Protein 9EZ6 (pdb70)

InterPro domains:
  IPR001205 RNA-directed RNA polymerase, C-terminal domain [PF00680] (4889-5173)
  IPR002589 Macro domain [PF01661] (1058-1164)
  IPR002589 Macro domain [PS51154] (1025-1194)
  IPR002589 Macro domain [SM00506] (1037-1165)
  IPR007094 RNA-directed RNA polymerase, catalytic domain [PS50507] (5004-5166)
  IPR008740 Peptidase C30, coronavirus [PF05409] (3292-3575)
  IPR008740 Peptidase C30, coronavirus [PS51442] (3264-3569)
  IPR008740 Peptidase C30, coronavirus [cd21666] (3267-3563)
  IPR009003 Peptidase S1, PA clan [SSF50494] (3266-3563)
  IPR009461 Non-structural protein NSP16, coronavirus-like [PF06460] (6800-7095)
  IPR009466 Non-structural protein 14, coronavirus [PF06471] (5929-6449)
  IPR009469 RNA-dependent RNA polymerase, N-terminal, coronavirus [PF06478] (4407-4758)
  IPR013016 Peptidase C16, coronavirus [PF08715] (1564-1882)
  IPR013016 Peptidase C16, coronavirus [PS51124] (1634-1898)
  IPR014822 Non-structural protein NSP9, coronavirus [PF08710] (4141-4253)
  IPR014822 Non-structural protein NSP9, coronavirus [PS51951] (4141-4253)
  IPR014828 Non-structural protein NSP7, coronavirus [PF08716] (3860-3942)
  IPR014828 Non-structural protein NSP7, coronavirus [PS51949] (3860-3942)
  IPR014829 Non-structural protein NSP8, coronavirus [PF08717] (3943-4140)
  IPR014829 Non-structural protein NSP8, coronavirus [PS51950] (3943-4140)

Foldseek 3Di:
DADDQDADDCVLQLLQWKWKAADPAIAIWGAAFQKTKFFLCRQDPVPFQADDPSVVSVVPDDQVRMWIGDDPDTWRFPDWDDQAGMIITGTPGTRPSHFDEDWDADDFLAKWKWQFDANRGTDDIGMWTQFNLRWIQDDHDPRRFQTWTWDPPDRTYTHWTWQDAAPVGIGWTDTRSHHTRHPDDSGPHHDDGDDTAFAVLQLLLLLLLLVLVPDDPLFDPDFDDLVVLQVLRVVRRHDRDDVVSQVLCVVSCVVRVQHSRSSSVSVSCCSVPNDVCDAGSPHRDRDRNAHNVNSCVVSVD/DADDQDADDCVLQQLQWKWKAADHAIAIWGAAFQKTKFFLCNQPVPSPVRVVPDDQVRIFIGDPPDTWRFDDWDDFAGMIITGTPGTRPSHFPEDFDADAALAKWKWQFDASRGGDDIGMWTQWNLRWIQDDHDPRRFQTWTWDDDAATYTHWTWQDAAPVGITWTGTSSHHTRHDDDRDPDHDDRDDTAFAVLQLLLLLLLLVLVVNDPLQDPDFDDQVVLQVLCVVQRHDRADVVSQVLCVVSCVVRVAHSRSSSVSVSCCSVPNDVPDAGSPHRDRDRRAHNVNSVCVSVVPDHD/DDDDPDDDD

Structure (mmCIF, N/CA/C/O backbone):
data_9EZ6
#
_entry.id   9EZ6
#
_cell.length_a   67.802
_cell.length_b   99.032
_cell.length_c   100.841
_cell.angle_alpha   90.000
_cell.angle_beta   90.000
_cell.angle_gamma   90.000
#
_symmetry.space_group_name_H-M   'P 21 21 21'
#
loop_
_entity.id
_entity.type
_entity.pdbx_description
1 polymer 'Replicase polyprotein 1a'
2 polymer THR-PHE-THR-ARG-LEU-GLN-SER-LEU-GLU-ASN
3 non-polymer 'DIMETHYL SULFOXIDE'
4 non-polymer 1,2-ETHANEDIOL
5 non-polymer DI(HYDROXYETHYL)ETHER
6 non-polymer 'SODIUM ION'
7 non-polymer GLUTAMINE
8 water water
#
loop_
_atom_site.group_PDB
_atom_site.id
_atom_site.type_symbol
_atom_site.label_atom_id
_atom_site.label_alt_id
_atom_site.label_comp_id
_atom_site.label_asym_id
_atom_site.label_entity_id
_atom_site.label_seq_id
_atom_site.pdbx_PDB_ins_code
_atom_site.Cartn_x
_atom_site.Cartn_y
_atom_site.Cartn_z
_atom_site.occupancy
_atom_site.B_iso_or_equiv
_atom_site.auth_seq_id
_atom_site.auth_comp_id
_atom_site.auth_asym_id
_atom_site.auth_atom_id
_atom_site.pdbx_PDB_model_num
ATOM 1 N N . SER A 1 1 ? -13.09341 -10.48537 -12.65673 1.000 48.04226 1 SER A N 1
ATOM 2 C CA . SER A 1 1 ? -13.13316 -9.84258 -13.99064 1.000 49.32045 1 SER A CA 1
ATOM 3 C C . SER A 1 1 ? -12.33154 -8.54590 -13.99413 1.000 53.25522 1 SER A C 1
ATOM 4 O O . SER A 1 1 ? -11.55560 -8.27500 -13.06941 1.000 45.48212 1 SER A O 1
ATOM 14 N N . GLY A 1 2 ? -12.53605 -7.74609 -15.03335 1.000 45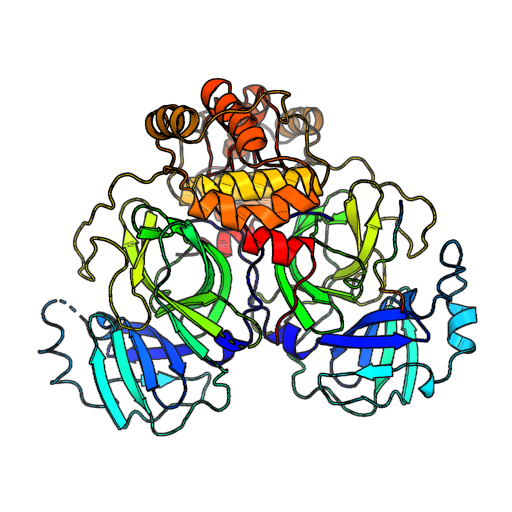.60283 2 GLY A N 1
ATOM 15 C CA . GLY A 1 2 ? -11.70577 -6.59584 -15.31203 1.000 44.18594 2 GLY A CA 1
ATOM 16 C C . GLY A 1 2 ? -10.63258 -6.92731 -16.33560 1.000 44.23929 2 GLY A C 1
ATOM 17 O O . GLY A 1 2 ? -10.37686 -8.08449 -16.67416 1.000 49.16856 2 GLY A O 1
ATOM 21 N N . PHE A 1 3 ? -9.99610 -5.88243 -16.85163 1.000 43.74403 3 PHE A N 1
ATOM 22 C CA . PHE A 1 3 ? -8.98281 -6.07463 -17.88387 1.000 44.70998 3 PHE A CA 1
ATOM 23 C C . PHE A 1 3 ? -7.95666 -4.95904 -17.78573 1.000 49.22318 3 PHE A C 1
ATOM 24 O O . PHE A 1 3 ? -8.30284 -3.78074 -17.92854 1.000 47.34339 3 PHE A O 1
ATOM 41 N N . ARG A 1 4 ? -6.70152 -5.34364 -17.55406 1.000 40.98671 4 ARG A N 1
ATOM 42 C CA . ARG A 1 4 ? -5.61114 -4.41411 -17.30863 1.000 41.05132 4 ARG A CA 1
ATOM 43 C C . ARG A 1 4 ? -4.43447 -4.77335 -18.20131 1.000 40.55407 4 ARG A C 1
ATOM 44 O O . ARG A 1 4 ? -4.27120 -5.92367 -18.61335 1.000 41.00936 4 ARG A O 1
ATOM 65 N N . LYS A 1 5 ? -3.59148 -3.78585 -18.47301 1.000 37.14571 5 LYS A N 1
ATOM 66 C CA . LYS A 1 5 ? -2.33712 -4.05770 -19.16781 1.000 42.65942 5 LYS A CA 1
ATOM 67 C C . LYS A 1 5 ? -1.38738 -4.66268 -18.13879 1.000 44.16878 5 LYS A C 1
ATOM 68 O O . LYS A 1 5 ? -0.73224 -3.94668 -17.38399 1.000 51.53660 5 LYS A O 1
ATOM 87 N N . MET A 1 6 ? -1.32326 -5.98818 -18.09809 1.000 35.15446 6 MET A N 1
ATOM 88 C CA . MET A 1 6 ? -0.68809 -6.73543 -17.02151 1.000 35.13083 6 MET A CA 1
ATOM 89 C C . MET A 1 6 ? 0.66362 -7.24236 -17.50593 1.000 34.53192 6 MET A C 1
ATOM 90 O O . MET A 1 6 ? 0.75510 -7.84864 -18.57865 1.000 40.16202 6 MET A O 1
ATOM 104 N N . ALA A 1 7 ? 1.70417 -6.98937 -16.71861 1.000 33.63315 7 ALA A N 1
ATOM 105 C CA . ALA A 1 7 ? 3.02975 -7.52785 -16.96314 1.000 29.25967 7 ALA A CA 1
ATOM 106 C C . ALA A 1 7 ? 3.24825 -8.78265 -16.12688 1.000 30.34798 7 ALA A C 1
ATOM 107 O O . ALA A 1 7 ? 2.49682 -9.08943 -15.19420 1.000 30.59686 7 ALA A O 1
ATOM 114 N N . PHE A 1 8 ? 4.26833 -9.52931 -16.49946 1.000 30.55062 8 PHE A N 1
ATOM 115 C CA . PHE A 1 8 ? 4.65077 -10.65109 -15.66910 1.000 30.61636 8 PHE A CA 1
ATOM 116 C C . PHE A 1 8 ? 5.41523 -10.15722 -14.44930 1.000 29.97797 8 PHE A C 1
ATOM 117 O O . PHE A 1 8 ? 6.09029 -9.12863 -14.52007 1.000 29.43750 8 PHE A O 1
ATOM 134 N N . PRO A 1 9 ? 5.30358 -10.85237 -13.31677 1.000 28.52556 9 PRO A N 1
ATOM 135 C CA . PRO A 1 9 ? 6.13143 -10.48956 -12.15379 1.000 33.88198 9 PRO A CA 1
ATOM 136 C C . PRO A 1 9 ? 7.60362 -10.50996 -12.54380 1.000 33.41032 9 PRO A C 1
ATOM 137 O O . PRO A 1 9 ? 8.07536 -11.44889 -13.19362 1.000 34.52405 9 PRO A O 1
ATOM 148 N N . SER A 1 10 ? 8.32437 -9.45531 -12.16518 1.000 29.14192 10 SER A N 1
ATOM 149 C CA . SER A 1 10 ? 9.67015 -9.20858 -12.67112 1.000 27.64446 10 SER A CA 1
ATOM 150 C C . SER A 1 10 ? 10.78818 -9.77681 -11.79773 1.000 34.12643 10 SER A C 1
ATOM 151 O O . SER A 1 10 ? 11.96426 -9.65785 -12.17208 1.000 31.62651 10 SER A O 1
ATOM 159 N N . GLY A 1 11 ? 10.45286 -10.39064 -10.66078 1.000 31.63330 11 GLY A N 1
ATOM 160 C CA . GLY A 1 11 ? 11.47778 -10.82066 -9.72460 1.000 32.42624 11 GLY A CA 1
ATOM 161 C C . GLY A 1 11 ? 12.51489 -11.74949 -10.32479 1.000 32.23786 11 GLY A C 1
ATOM 162 O O . GLY A 1 11 ? 13.70807 -11.63905 -10.02284 1.000 32.60013 11 GLY A O 1
ATOM 166 N N . LYS A 1 12 ? 12.07300 -12.72202 -11.11925 1.000 31.62897 12 LYS A N 1
ATOM 167 C CA . LYS A 1 12 ? 13.01793 -13.66477 -11.70686 1.000 32.36802 12 LYS A CA 1
ATOM 168 C C . LYS A 1 12 ? 14.02599 -12.96857 -12.61269 1.000 34.87135 12 LYS A C 1
ATOM 169 O O . LYS A 1 12 ? 15.15845 -13.44087 -12.75796 1.000 36.11272 12 LY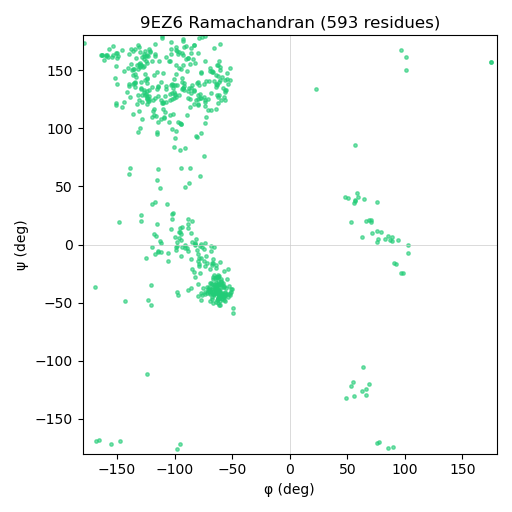S A O 1
ATOM 188 N N . VAL A 1 13 ? 13.65264 -11.83654 -13.19099 1.000 30.57067 13 VAL A N 1
ATOM 189 C CA . VAL A 1 13 ? 14.55270 -11.07330 -14.04384 1.000 29.68261 13 VAL A CA 1
ATOM 190 C C . VAL A 1 13 ? 15.37878 -10.08513 -13.23045 1.000 32.45671 13 VAL A C 1
ATOM 191 O O . VAL A 1 13 ? 16.56030 -9.88322 -13.51511 1.000 30.73415 13 VAL A O 1
ATOM 204 N N . GLU A 1 14 ? 14.77871 -9.44777 -12.21773 1.000 30.27942 14 GLU A N 1
ATOM 205 C CA . GLU A 1 14 ? 15.55028 -8.55604 -11.35439 1.000 28.87306 14 GLU A CA 1
ATOM 206 C C . GLU A 1 14 ? 16.80688 -9.24009 -10.84147 1.000 29.74450 14 GLU A C 1
ATOM 207 O O . GLU A 1 14 ? 17.87209 -8.62079 -10.75429 1.000 32.55212 14 GLU A O 1
ATOM 219 N N . GLY A 1 15 ? 16.69474 -10.50580 -10.47178 1.000 31.41545 15 GLY A N 1
ATOM 220 C CA . GLY A 1 15 ? 17.81790 -11.25918 -9.94586 1.000 35.17823 15 GLY A CA 1
ATOM 221 C C . GLY A 1 15 ? 18.92890 -11.50194 -10.93797 1.000 40.38770 15 GLY A C 1
ATOM 222 O O . GLY A 1 15 ? 19.94967 -12.09703 -10.56994 1.000 35.97336 15 GLY A O 1
ATOM 226 N N . CYS A 1 16 ? 18.75809 -11.05139 -12.18711 1.000 34.69093 16 CYS A N 1
ATOM 227 C CA . CYS A 1 16 ? 19.74365 -11.27946 -13.23483 1.000 33.86003 16 CYS A CA 1
ATOM 228 C C . CYS A 1 16 ? 20.40117 -9.99761 -13.72149 1.000 34.57758 16 CYS A C 1
ATOM 229 O O . CYS A 1 16 ? 21.30848 -10.05855 -14.56183 1.000 33.39185 16 CYS A O 1
ATOM 237 N N . MET A 1 17 ? 19.94429 -8.84083 -13.25319 1.000 33.80708 17 MET A N 1
ATOM 238 C CA . MET A 1 17 ? 20.37400 -7.56601 -13.81172 1.000 32.31561 17 MET A CA 1
ATOM 239 C C . MET A 1 17 ? 21.66467 -7.09685 -13.15269 1.000 34.16150 17 MET A C 1
ATOM 240 O O . MET A 1 17 ? 21.79552 -7.09919 -11.92107 1.000 34.14760 17 MET A O 1
ATOM 254 N N . VAL A 1 18 ? 22.63665 -6.73212 -13.98065 1.000 32.97090 18 VAL A N 1
ATOM 255 C CA . VAL A 1 18 ? 23.90032 -6.21394 -13.48477 1.000 34.80590 18 VAL A CA 1
ATOM 256 C C . VAL A 1 18 ? 24.22334 -4.93933 -14.24467 1.000 30.84721 18 VAL A C 1
ATOM 257 O O . VAL A 1 18 ? 23.59574 -4.61964 -15.25163 1.000 31.91088 18 VAL A O 1
ATOM 270 N N . GLN A 1 19 ? 25.24269 -4.23003 -13.76135 1.000 32.61306 19 GLN A N 1
ATOM 271 C CA . GLN A 1 19 ? 25.78159 -3.05041 -14.42995 1.000 34.18100 19 GLN A CA 1
ATOM 272 C C . GLN A 1 19 ? 27.05748 -3.43553 -15.16407 1.000 36.77672 19 GLN A C 1
ATOM 273 O O . GLN A 1 19 ? 27.90718 -4.12645 -14.59818 1.000 37.19501 19 GLN A O 1
ATOM 287 N N . VAL A 1 20 ? 27.19621 -2.98670 -16.41518 1.000 35.90682 20 VAL A N 1
ATOM 288 C CA . VAL A 1 20 ? 28.38493 -3.25249 -17.21574 1.000 35.81695 20 VAL A CA 1
ATOM 289 C C . VAL A 1 20 ? 28.97748 -1.91830 -17.64953 1.000 36.05372 20 VAL A C 1
ATOM 290 O O . VAL A 1 20 ? 28.28400 -1.09040 -18.26099 1.000 33.41743 20 VAL A O 1
ATOM 303 N N . THR A 1 21 ? 30.25972 -1.71665 -17.34467 1.000 40.05244 21 THR A N 1
ATOM 304 C CA . THR A 1 21 ? 30.96653 -0.51268 -17.74739 1.000 38.53175 21 THR A CA 1
ATOM 305 C C . THR A 1 21 ? 32.20328 -0.91094 -18.53812 1.000 39.54147 21 THR A C 1
ATOM 306 O O . THR A 1 21 ? 32.97549 -1.76783 -18.10449 1.000 42.51356 21 THR A O 1
ATOM 317 N N . CYS A 1 22 ? 32.39782 -0.27590 -19.68457 1.000 44.75425 22 CYS A N 1
ATOM 318 C CA . CYS A 1 22 ? 33.62445 -0.40058 -20.45734 1.000 43.99592 22 CYS A CA 1
ATOM 319 C C . CYS A 1 22 ? 34.06480 1.01232 -20.78481 1.000 52.26786 22 CYS A C 1
ATOM 320 O O . CYS A 1 22 ? 33.35306 1.73830 -21.48632 1.000 48.02369 22 CYS A O 1
ATOM 328 N N . GLY A 1 23 ? 35.20014 1.41004 -20.24573 1.000 49.55227 23 GLY A N 1
ATOM 329 C CA . GLY A 1 23 ? 35.66189 2.77115 -20.42978 1.000 49.82760 23 GLY A CA 1
ATOM 330 C C . GLY A 1 23 ? 34.74569 3.75375 -19.74650 1.000 48.43189 23 GLY A C 1
ATOM 331 O O . GLY A 1 23 ? 34.46538 3.64798 -18.54361 1.000 53.04904 23 GLY A O 1
ATOM 335 N N . THR A 1 24 ? 34.25062 4.71429 -20.52115 1.000 47.93074 24 THR A N 1
ATOM 336 C CA . THR A 1 24 ? 33.34346 5.73224 -20.01515 1.000 51.61704 24 THR A CA 1
ATOM 337 C C . THR A 1 24 ? 31.87931 5.37988 -20.23217 1.000 49.14633 24 THR A C 1
ATOM 338 O O . THR A 1 24 ? 31.01195 6.20068 -19.93116 1.000 58.64967 24 THR A O 1
ATOM 349 N N . THR A 1 25 ? 31.58584 4.19923 -20.76449 1.000 52.93063 25 THR A N 1
ATOM 350 C CA . THR A 1 25 ? 30.23468 3.81577 -21.15328 1.000 43.69806 25 THR A CA 1
ATOM 351 C C . THR A 1 25 ? 29.69524 2.78732 -20.17319 1.000 45.58479 25 THR A C 1
ATOM 352 O O . THR A 1 25 ? 30.38743 1.81147 -19.86210 1.000 40.39099 25 THR A O 1
ATOM 363 N N . THR A 1 26 ? 28.45022 2.99557 -19.71767 1.000 40.65231 26 THR A N 1
ATOM 364 C CA . THR A 1 26 ? 27.76344 2.09143 -18.80384 1.000 39.53410 26 THR A CA 1
ATOM 365 C C . THR A 1 26 ? 26.37949 1.74547 -19.34676 1.000 37.02795 26 THR A C 1
ATOM 366 O O . THR A 1 26 ? 25.67754 2.59395 -19.91031 1.000 38.61885 26 THR A O 1
ATOM 377 N N . LEU A 1 27 ? 26.00143 0.48458 -19.19205 1.000 36.56707 27 LEU A N 1
ATOM 378 C CA . LEU A 1 27 ? 24.63688 0.04271 -19.46390 1.000 31.19011 27 LEU A CA 1
ATOM 379 C C . LEU A 1 27 ? 24.38050 -1.21869 -18.64336 1.000 29.77296 27 LEU A C 1
ATOM 380 O O . LEU A 1 27 ? 25.15854 -1.56038 -17.74405 1.000 30.95667 27 LEU A O 1
ATOM 396 N N . ASN A 1 28 ? 23.24110 -1.86401 -18.89327 1.000 30.75511 28 ASN A N 1
ATOM 397 C CA . ASN A 1 28 ? 22.81819 -3.02307 -18.11846 1.000 29.98559 28 ASN A CA 1
ATOM 398 C C . ASN A 1 28 ? 23.26288 -4.30638 -18.79838 1.000 32.99357 28 ASN A C 1
ATOM 399 O O . ASN A 1 28 ? 23.34014 -4.36588 -20.02916 1.000 30.40809 28 ASN A O 1
ATOM 410 N N . GLY A 1 29 ? 23.49204 -5.34332 -17.98639 1.000 27.02588 29 GLY A N 1
ATOM 411 C CA . GLY A 1 29 ? 23.72255 -6.67739 -18.49015 1.000 30.10476 29 GLY A CA 1
ATOM 412 C C . GLY A 1 29 ? 22.78350 -7.65807 -17.84867 1.000 30.60807 29 GLY A C 1
ATOM 413 O O . GLY A 1 29 ? 22.20697 -7.42659 -16.77048 1.000 30.69127 29 GLY A O 1
ATOM 417 N N . LEU A 1 30 ? 22.62229 -8.78698 -18.51973 1.000 32.40158 30 LEU A N 1
ATOM 418 C CA . LEU A 1 30 ? 21.80349 -9.90384 -18.06293 1.000 28.99049 30 LEU A CA 1
ATOM 419 C C . LEU A 1 30 ? 22.72466 -11.06399 -17.67482 1.000 33.38930 30 LEU A C 1
ATOM 420 O O . LEU A 1 30 ? 23.34877 -11.69131 -18.54105 1.000 33.08902 30 LEU A O 1
ATOM 436 N N . TRP A 1 31 ? 22.80251 -11.34140 -16.37045 1.000 32.22501 31 TRP A N 1
ATOM 437 C CA . TRP A 1 31 ? 23.70402 -12.34137 -15.79750 1.000 34.20382 31 TRP A CA 1
ATOM 438 C C . TRP A 1 31 ? 22.94016 -13.64898 -15.66433 1.000 36.30762 31 TRP A C 1
ATOM 439 O O . TRP A 1 31 ? 22.11608 -13.81306 -14.75840 1.000 37.95995 31 TRP A O 1
ATOM 460 N N . LEU A 1 32 ? 23.21379 -14.57879 -16.57311 1.000 38.71583 32 LEU A N 1
ATOM 461 C CA . LEU A 1 32 ? 22.61721 -15.90563 -16.55876 1.000 37.39615 32 LEU A CA 1
ATOM 462 C C . LEU A 1 32 ? 23.73910 -16.92989 -16.50677 1.000 44.60354 32 LEU A C 1
ATOM 463 O O . LEU A 1 32 ? 24.60303 -16.94554 -17.38860 1.000 39.99129 32 LEU A O 1
ATOM 479 N N . ASP A 1 33 ? 23.71226 -17.79153 -15.49390 1.000 45.10312 33 ASP A N 1
ATOM 480 C CA . ASP A 1 33 ? 24.78165 -18.77117 -15.26524 1.000 45.93574 33 ASP A CA 1
ATOM 481 C C . ASP A 1 33 ? 26.08254 -17.98040 -15.16933 1.000 47.48494 33 ASP A C 1
ATOM 482 O O . ASP A 1 33 ? 26.14205 -17.00552 -14.39967 1.000 42.25312 33 ASP A O 1
ATOM 491 N N . ASP A 1 34 ? 27.13620 -18.35365 -15.89585 1.000 45.20417 34 ASP A N 1
ATOM 492 C CA . ASP A 1 34 ? 28.41855 -17.66872 -15.82470 1.000 44.46003 34 ASP A CA 1
ATOM 493 C C . ASP A 1 34 ? 28.63929 -16.73618 -17.00986 1.000 41.51598 34 ASP A C 1
ATOM 494 O O . ASP A 1 34 ? 29.78581 -16.44648 -17.36204 1.000 46.88479 34 ASP A O 1
ATOM 503 N N . VAL A 1 35 ? 27.56615 -16.23841 -17.61907 1.000 44.15400 35 VAL A N 1
ATOM 504 C CA . VAL A 1 35 ? 27.66477 -15.35806 -18.77563 1.000 43.82648 35 VAL A CA 1
ATOM 505 C C . VAL A 1 35 ? 26.82475 -14.12313 -18.51741 1.000 41.59054 35 VAL A C 1
ATOM 506 O O . VAL A 1 35 ? 25.67869 -14.23136 -18.07064 1.000 40.27358 35 VAL A O 1
ATOM 519 N N . VAL A 1 36 ? 27.39313 -12.95660 -18.79685 1.000 38.17295 36 VAL A N 1
ATOM 520 C CA . VAL A 1 36 ? 26.67438 -11.69025 -18.76571 1.000 36.76989 36 VAL A CA 1
ATOM 521 C C . VAL A 1 36 ? 26.47894 -11.25259 -20.21310 1.000 35.28620 36 VAL A C 1
ATOM 522 O O . VAL A 1 36 ? 27.45575 -11.10601 -20.96351 1.000 36.82907 36 VAL A O 1
ATOM 535 N N . TYR A 1 37 ? 25.22183 -11.05447 -20.60434 1.000 32.83732 37 TYR A N 1
ATOM 536 C CA . TYR A 1 37 ? 24.85718 -10.59841 -21.93856 1.000 33.20547 37 TYR A CA 1
ATOM 537 C C . TYR A 1 37 ? 24.52822 -9.11322 -21.89455 1.000 34.04740 37 TYR A C 1
ATOM 538 O O . TYR A 1 37 ? 23.80714 -8.65729 -21.00273 1.000 31.28289 37 TYR A O 1
ATOM 556 N N . CYS A 1 38 ? 25.00581 -8.36540 -22.88263 1.000 32.58471 38 CYS A N 1
ATOM 557 C CA . CYS A 1 38 ? 24.71942 -6.93794 -22.93296 1.000 28.72557 38 CYS A CA 1
ATOM 558 C C . CYS A 1 38 ? 24.92969 -6.44700 -24.35586 1.000 32.10981 38 CYS A C 1
ATOM 559 O O . CYS A 1 38 ? 25.56213 -7.13319 -25.16775 1.000 30.85596 38 CYS A O 1
ATOM 567 N N . PRO A 1 39 ? 24.40899 -5.27166 -24.69350 1.000 30.36037 39 PRO A N 1
ATOM 568 C CA . PRO A 1 39 ? 24.64869 -4.72914 -26.03786 1.000 29.43771 39 PRO A CA 1
ATOM 569 C C . PRO A 1 39 ? 26.13139 -4.46374 -26.25366 1.000 28.38782 39 PRO A C 1
ATOM 570 O O . PRO A 1 39 ? 26.83115 -3.94901 -25.37414 1.000 30.43609 39 PRO A O 1
ATOM 581 N N . ARG A 1 40 ? 26.61499 -4.83591 -27.43779 1.000 31.55035 40 ARG A N 1
ATOM 582 C CA . ARG A 1 40 ? 28.01991 -4.59207 -27.73566 1.000 33.85284 40 ARG A CA 1
ATOM 583 C C . ARG A 1 40 ? 28.32718 -3.10485 -27.83968 1.000 31.07286 40 ARG A C 1
ATOM 584 O O . ARG A 1 40 ? 29.50014 -2.72661 -27.82826 1.000 33.72039 40 ARG A O 1
ATOM 605 N N . ALA A 1 41 ? 27.29953 -2.25585 -27.91068 1.000 33.60180 41 ALA A N 1
ATOM 606 C CA . ALA A 1 41 ? 27.49434 -0.80880 -27.89997 1.000 38.11709 41 ALA A CA 1
ATOM 607 C C . ALA A 1 41 ? 28.31443 -0.32666 -26.70912 1.000 35.21029 41 ALA A C 1
ATOM 608 O O . ALA A 1 41 ? 28.89739 0.76222 -26.76234 1.000 36.67650 41 ALA A O 1
ATOM 615 N N . VAL A 1 42 ? 28.39584 -1.10996 -25.63434 1.000 36.71969 42 VAL A N 1
ATOM 616 C CA . VAL A 1 42 ? 29.14285 -0.65115 -24.46991 1.000 36.89059 42 VAL A CA 1
ATOM 617 C C . VAL A 1 42 ? 30.62121 -0.47899 -24.77808 1.000 36.04907 42 VAL A C 1
ATOM 618 O O . VAL A 1 42 ? 31.31987 0.25232 -24.06521 1.000 39.99452 42 VAL A O 1
ATOM 631 N N . ILE A 1 43 ? 31.12562 -1.11625 -25.84178 1.000 38.42076 43 ILE A N 1
ATOM 632 C CA . ILE A 1 43 ? 32.54099 -0.96743 -26.16414 1.000 40.55479 43 ILE A CA 1
ATOM 633 C C . ILE A 1 43 ? 32.81544 0.18853 -27.12359 1.000 43.11832 43 ILE A C 1
ATOM 634 O O . ILE A 1 43 ? 33.97771 0.41143 -27.49132 1.000 48.81002 43 ILE A O 1
ATOM 650 N N . CYS A 1 44 ? 31.78998 0.91898 -27.55762 1.000 45.89426 44 CYS A N 1
ATOM 651 C CA . CYS A 1 44 ? 32.02403 2.08258 -28.40223 1.000 50.23816 44 CYS A CA 1
ATOM 652 C C . CYS A 1 44 ? 32.89049 3.09369 -27.66734 1.000 58.10026 44 CYS A C 1
ATOM 653 O O . CYS A 1 44 ? 32.87998 3.17233 -26.43791 1.000 57.23413 44 CYS A O 1
ATOM 661 N N . THR A 1 45 ? 33.63397 3.88697 -28.43394 1.000 72.11239 45 THR A N 1
ATOM 662 C CA . THR A 1 45 ? 34.55932 4.86183 -27.87068 1.000 79.40338 45 THR A CA 1
ATOM 663 C C . THR A 1 45 ? 33.88706 6.18642 -27.51959 1.000 90.40175 45 THR A C 1
ATOM 664 O O . THR A 1 45 ? 34.57559 7.21101 -27.42396 1.000 91.25398 45 THR A O 1
ATOM 675 N N . SER A 1 46 ? 32.56390 6.19960 -27.35584 1.000 91.60783 46 SER A N 1
ATOM 676 C CA . SER A 1 46 ? 31.82396 7.40093 -26.96038 1.000 98.89311 46 SER A CA 1
ATOM 677 C C . SER A 1 46 ? 32.11894 8.58930 -27.87911 1.000 102.15821 46 SER A C 1
ATOM 678 O O . SER A 1 46 ? 31.87265 9.74254 -27.51692 1.000 103.65927 46 SER A O 1
ATOM 686 N N . GLU A 1 47 ? 32.63509 8.32121 -29.07542 1.000 95.38677 47 GLU A N 1
ATOM 687 C CA . GLU A 1 47 ? 33.02971 9.34718 -30.03103 1.000 93.37862 47 GLU A CA 1
ATOM 688 C C . GLU A 1 47 ? 32.69105 8.82234 -31.41832 1.000 94.37355 47 GLU A C 1
ATOM 689 O O . GLU A 1 47 ? 32.08882 9.53224 -32.23260 1.000 107.39493 47 GLU A O 1
ATOM 701 N N . ASP A 1 48 ? 33.09034 7.58001 -31.69680 1.000 85.61516 48 ASP A N 1
ATOM 702 C CA . ASP A 1 48 ? 32.70022 6.89572 -32.92614 1.000 76.04699 48 ASP A CA 1
ATOM 703 C C . ASP A 1 48 ? 31.55378 5.94301 -32.59593 1.000 69.99936 48 ASP A C 1
ATOM 704 O O . ASP A 1 48 ? 31.74276 4.75121 -32.32115 1.000 67.19216 48 ASP A O 1
ATOM 713 N N . MET A 1 49 ? 30.34572 6.50164 -32.57926 1.000 63.05919 49 MET A N 1
ATOM 714 C CA . MET A 1 49 ? 29.12993 5.70839 -32.49618 1.000 53.19277 49 MET A CA 1
ATOM 715 C C . MET A 1 49 ? 28.31871 5.76798 -33.77818 1.000 44.87942 49 MET A C 1
ATOM 716 O O . MET A 1 49 ? 27.25110 5.15173 -33.84308 1.000 42.79436 49 MET A O 1
ATOM 730 N N . LEU A 1 50 ? 28.80538 6.48622 -34.79533 1.000 41.02609 50 LEU A N 1
ATOM 731 C CA . LEU A 1 50 ? 28.17372 6.47410 -36.10759 1.000 47.26720 50 LEU A CA 1
ATOM 732 C C . LEU A 1 50 ? 28.51558 5.20362 -36.88117 1.000 40.52918 50 LEU A C 1
ATOM 733 O O . LEU A 1 50 ? 27.63352 4.58433 -37.49267 1.000 37.87539 50 LEU A O 1
ATOM 749 N N . ASN A 1 51 ? 29.80776 4.83716 -36.91072 1.000 39.32651 51 ASN A N 1
ATOM 750 C CA . ASN A 1 51 ? 30.28902 3.66793 -37.65452 1.000 41.38202 51 ASN A CA 1
ATOM 751 C C . ASN A 1 51 ? 31.33930 2.91493 -36.84593 1.000 39.39882 51 ASN A C 1
ATOM 752 O O . ASN A 1 51 ? 32.48479 2.75595 -37.27876 1.000 42.64302 51 ASN A O 1
ATOM 763 N N . PRO A 1 52 ? 30.97720 2.42179 -35.66117 1.000 41.72591 52 PRO A N 1
ATOM 764 C CA . PRO A 1 52 ? 31.92248 1.59760 -34.89258 1.000 44.68121 52 PRO A CA 1
ATOM 765 C C . PRO A 1 52 ? 32.20468 0.28245 -35.61134 1.000 44.21229 52 PRO A C 1
ATOM 766 O O . PRO A 1 52 ? 31.31005 -0.32764 -36.20235 1.000 43.48611 52 PRO A O 1
ATOM 777 N N . ASN A 1 53 ? 33.46565 -0.14447 -35.57163 1.000 41.35577 53 ASN A N 1
ATOM 778 C CA . ASN A 1 53 ? 33.86823 -1.45790 -36.07277 1.000 41.16184 53 ASN A CA 1
ATOM 779 C C . ASN A 1 53 ? 33.98363 -2.34738 -34.83883 1.000 42.99480 53 ASN A C 1
ATOM 780 O O . ASN A 1 53 ? 35.02861 -2.41666 -34.19508 1.000 41.75596 53 ASN A O 1
ATOM 791 N N . TYR A 1 54 ? 32.89012 -3.02224 -34.49313 1.000 39.10747 54 TYR A N 1
ATOM 792 C CA . TYR A 1 54 ? 32.84477 -3.72156 -33.21310 1.000 41.82025 54 TYR A CA 1
ATOM 793 C C . TYR A 1 54 ? 33.85986 -4.85707 -33.13828 1.000 36.46738 54 TYR A C 1
ATOM 794 O O . TYR A 1 54 ? 34.42073 -5.11806 -32.06838 1.000 42.51775 54 TYR A O 1
ATOM 812 N N . GLU A 1 55 ? 34.08083 -5.56975 -34.24183 1.000 37.94318 55 GLU A N 1
ATOM 813 C CA . GLU A 1 55 ? 35.10640 -6.60964 -34.24844 1.000 42.48572 55 GLU A CA 1
ATOM 814 C C . GLU A 1 55 ? 36.47986 -6.02489 -33.92825 1.000 53.52655 55 GLU A C 1
ATOM 815 O O . GLU A 1 55 ? 37.26479 -6.62352 -33.17744 1.000 44.86211 55 GLU A O 1
ATOM 827 N N . ASP A 1 56 ? 36.78850 -4.85370 -34.49065 1.000 42.92188 56 ASP A N 1
ATOM 828 C CA . ASP A 1 56 ? 38.08103 -4.23538 -34.22756 1.000 41.65494 56 ASP A CA 1
ATOM 829 C C . ASP A 1 56 ? 38.16592 -3.74864 -32.79081 1.000 42.48534 56 ASP A C 1
ATOM 830 O O . ASP A 1 56 ? 39.20188 -3.89285 -32.14171 1.000 46.21023 56 ASP A O 1
ATOM 839 N N . LEU A 1 57 ? 37.09432 -3.14136 -32.28888 1.000 40.81933 57 LEU A N 1
ATOM 840 C CA . LEU A 1 57 ? 37.10866 -2.62821 -30.92564 1.000 45.81171 57 LEU A CA 1
ATOM 841 C C . LEU A 1 57 ? 37.24120 -3.75688 -29.90866 1.000 47.54405 57 LEU A C 1
ATOM 842 O O . LEU A 1 57 ? 37.94777 -3.61284 -28.90803 1.000 45.63927 57 LEU A O 1
ATOM 858 N N . LEU A 1 58 ? 36.57524 -4.89226 -30.14675 1.000 45.16751 58 LEU A N 1
ATOM 859 C CA . LEU A 1 58 ? 36.54429 -5.95732 -29.14036 1.000 46.45996 58 LEU A CA 1
ATOM 860 C C . LEU A 1 58 ? 37.90388 -6.64038 -28.99120 1.000 43.55296 58 LEU A C 1
ATOM 861 O O . LEU A 1 58 ? 38.34979 -6.94449 -27.87455 1.000 45.41838 58 LEU A O 1
ATOM 877 N N . ILE A 1 59 ? 38.59129 -6.86886 -30.10495 1.000 44.59157 59 ILE A N 1
ATOM 878 C CA . ILE A 1 59 ? 39.87249 -7.55159 -30.03336 1.000 49.64390 59 ILE A CA 1
ATOM 879 C C . ILE A 1 59 ? 40.91421 -6.70273 -29.32244 1.000 50.10813 59 ILE A C 1
ATOM 880 O O . ILE A 1 59 ? 41.92195 -7.23201 -28.84556 1.000 51.34400 59 ILE A O 1
ATOM 896 N N . ARG A 1 60 ? 40.67874 -5.40031 -29.19666 1.000 47.83108 60 ARG A N 1
ATOM 897 C CA . ARG A 1 60 ? 41.58913 -4.52059 -28.47475 1.000 52.24096 60 ARG A CA 1
ATOM 898 C C . ARG A 1 60 ? 41.27835 -4.43249 -26.98748 1.000 51.38577 60 ARG A C 1
ATOM 899 O O . ARG A 1 60 ? 42.04301 -3.79922 -26.24813 1.000 51.82590 60 ARG A O 1
ATOM 920 N N . LYS A 1 61 ? 40.18545 -5.04286 -26.53643 1.000 46.49783 61 LYS A N 1
ATOM 921 C CA . LYS A 1 61 ? 39.83628 -5.04652 -25.12410 1.000 56.83179 61 LYS A CA 1
ATOM 922 C C . LYS A 1 61 ? 40.47576 -6.23368 -24.41183 1.000 48.52349 61 LYS A C 1
ATOM 923 O O . LYS A 1 61 ? 40.66700 -7.30064 -24.99229 1.000 57.84930 61 LYS A O 1
ATOM 942 N N . SER A 1 62 ? 40.78846 -6.04090 -23.13803 1.000 51.11464 62 SER A N 1
ATOM 943 C CA . SER A 1 62 ? 41.13056 -7.12223 -22.22718 1.000 57.94288 62 SER A CA 1
ATOM 944 C C . SER A 1 62 ? 39.95601 -7.37993 -21.29510 1.000 56.85803 62 SER A C 1
ATOM 945 O O . SER A 1 62 ? 39.10485 -6.51170 -21.09310 1.000 52.34072 62 SER A O 1
ATOM 953 N N . ASN A 1 63 ? 39.91518 -8.58913 -20.72587 1.000 52.32340 63 ASN A N 1
ATOM 954 C CA . ASN A 1 63 ? 38.87457 -8.91174 -19.75086 1.000 58.51111 63 ASN A CA 1
ATOM 955 C C . ASN A 1 63 ? 38.79973 -7.84941 -18.66249 1.000 57.37784 63 ASN A C 1
ATOM 956 O O . ASN A 1 63 ? 37.70723 -7.47628 -18.21956 1.000 55.18390 63 ASN A O 1
ATOM 967 N N . HIS A 1 64 ? 39.95554 -7.33169 -18.23304 1.000 54.52381 64 HIS A N 1
ATOM 968 C CA . HIS A 1 64 ? 39.97806 -6.34065 -17.16145 1.000 54.78889 64 HIS A CA 1
ATOM 969 C C . HIS A 1 64 ? 39.50881 -4.96317 -17.61382 1.000 59.32372 64 HIS A C 1
ATOM 970 O O . HIS A 1 64 ? 39.41956 -4.05481 -16.77662 1.000 56.11085 64 HIS A O 1
ATOM 984 N N . ASN A 1 65 ? 39.20497 -4.78095 -18.89962 1.000 54.22401 65 ASN A N 1
ATOM 985 C CA . ASN A 1 65 ? 38.59692 -3.53841 -19.35027 1.000 57.81328 65 ASN A CA 1
ATOM 986 C C . ASN A 1 65 ? 37.10253 -3.48418 -19.06492 1.000 49.13348 65 ASN A C 1
ATOM 987 O O . ASN A 1 65 ? 36.50538 -2.40968 -19.17283 1.000 52.70206 65 ASN A O 1
ATOM 998 N N . PHE A 1 66 ? 36.48032 -4.60911 -18.73138 1.000 49.37544 66 PHE A N 1
ATOM 999 C CA . PHE A 1 66 ? 35.05211 -4.65824 -18.44266 1.000 45.40303 66 PHE A CA 1
ATOM 1000 C C . PHE A 1 66 ? 34.83907 -4.66842 -16.93635 1.000 50.13679 66 PHE A C 1
ATOM 1001 O O . PHE A 1 66 ? 35.41151 -5.50326 -16.22676 1.000 52.15876 66 PHE A O 1
ATOM 1018 N N . LEU A 1 67 ? 34.02641 -3.73662 -16.45232 1.000 43.90810 67 LEU A N 1
ATOM 1019 C CA . LEU A 1 67 ? 33.69651 -3.62397 -15.03550 1.000 41.88816 67 LEU A CA 1
ATOM 1020 C C . LEU A 1 67 ? 32.24540 -4.05573 -14.87624 1.000 44.88311 67 LEU A C 1
ATOM 1021 O O . LEU A 1 67 ? 31.33560 -3.35090 -15.32367 1.000 41.27847 67 LEU A O 1
ATOM 1037 N N . VAL A 1 68 ? 32.03462 -5.21885 -14.26624 1.000 44.18122 68 VAL A N 1
ATOM 1038 C CA . VAL A 1 68 ? 30.70726 -5.77791 -14.04559 1.000 41.92886 68 VAL A CA 1
ATOM 1039 C C . VAL A 1 68 ? 30.43136 -5.75337 -12.55028 1.000 47.54213 68 VAL A C 1
ATOM 1040 O O . VAL A 1 68 ? 31.20214 -6.31461 -11.76208 1.000 46.27365 68 VAL A O 1
ATOM 1053 N N . GLN A 1 69 ? 29.33062 -5.11323 -12.16256 1.000 41.92374 69 GLN A N 1
ATOM 1054 C CA . GLN A 1 69 ? 28.94720 -4.97060 -10.76547 1.000 43.42649 69 GLN A CA 1
ATOM 1055 C C . GLN A 1 69 ? 27.56098 -5.56069 -10.55632 1.000 45.27483 69 GLN A C 1
ATOM 1056 O O . GLN A 1 69 ? 26.61717 -5.20351 -11.26916 1.000 37.68653 69 GLN A O 1
ATOM 1070 N N . ALA A 1 70 ? 27.44419 -6.45570 -9.57723 1.000 44.17874 70 ALA A N 1
ATOM 1071 C CA . ALA A 1 70 ? 26.16667 -7.01227 -9.13918 1.000 52.89270 70 ALA A CA 1
ATOM 1072 C C . ALA A 1 70 ? 25.96246 -6.53729 -7.70113 1.000 60.61219 70 ALA A C 1
ATOM 1073 O O . ALA A 1 70 ? 26.46235 -7.15938 -6.75853 1.000 52.07120 70 ALA A O 1
ATOM 1080 N N . GLY A 1 71 ? 25.23644 -5.43371 -7.52881 1.000 57.82772 71 GLY A N 1
ATOM 1081 C CA . GLY A 1 71 ? 25.13388 -4.83713 -6.20495 1.000 57.33974 71 GLY A CA 1
ATOM 1082 C C . GLY A 1 71 ? 26.48922 -4.31358 -5.77284 1.000 69.78926 71 GLY A C 1
ATOM 1083 O O . GLY A 1 71 ? 27.15586 -3.57240 -6.50603 1.000 69.59327 71 GLY A O 1
ATOM 1087 N N . ASN A 1 72 ? 26.90951 -4.69621 -4.56525 1.000 69.11798 72 ASN A N 1
ATOM 1088 C CA . ASN A 1 72 ? 28.24124 -4.34303 -4.08967 1.000 71.10789 72 ASN A CA 1
ATOM 1089 C C . ASN A 1 72 ? 29.32705 -5.23968 -4.67013 1.000 67.81303 72 ASN A C 1
ATOM 1090 O O . ASN A 1 72 ? 30.51138 -4.88239 -4.60915 1.000 71.17523 72 ASN A O 1
ATOM 1101 N N . VAL A 1 73 ? 28.95305 -6.38598 -5.22705 1.000 61.85244 73 VAL A N 1
ATOM 1102 C CA . VAL A 1 73 ? 29.92570 -7.36657 -5.69286 1.000 64.50219 73 VAL A CA 1
ATOM 1103 C C . VAL A 1 73 ? 30.39617 -6.98257 -7.08861 1.000 63.33826 73 VAL A C 1
ATOM 1104 O O . VAL A 1 73 ? 29.58441 -6.69574 -7.97572 1.000 49.07443 73 VAL A O 1
ATOM 1117 N N . GLN A 1 74 ? 31.70878 -6.98606 -7.29114 1.000 61.31279 74 GLN A N 1
ATOM 1118 C CA . GLN A 1 74 ? 32.28636 -6.85432 -8.61956 1.000 58.91513 74 GLN A CA 1
ATOM 1119 C C . GLN A 1 74 ? 32.59829 -8.24897 -9.14498 1.000 54.58313 74 GLN A C 1
ATOM 1120 O O . GLN A 1 74 ? 33.25573 -9.03718 -8.45867 1.000 58.45237 74 GLN A O 1
ATOM 1134 N N . LEU A 1 75 ? 32.13205 -8.54988 -10.35525 1.000 46.73287 75 LEU A N 1
ATOM 1135 C CA . LEU A 1 75 ? 32.36037 -9.85025 -10.96511 1.000 46.44959 75 LEU A CA 1
ATOM 1136 C C . LEU A 1 75 ? 33.60580 -9.80472 -11.83990 1.000 55.95350 75 LEU A C 1
ATOM 1137 O O . LEU A 1 75 ? 33.84100 -8.82774 -12.55822 1.000 59.92126 75 LEU A O 1
ATOM 1153 N N . ARG A 1 76 ? 34.39106 -10.87701 -11.78939 1.000 49.69857 76 ARG A N 1
ATOM 1154 C CA . ARG A 1 76 ? 35.60249 -10.99002 -12.59184 1.000 48.69397 76 ARG A CA 1
ATOM 1155 C C . ARG A 1 76 ? 35.25264 -11.56119 -13.96119 1.000 50.80635 76 ARG A C 1
ATOM 1156 O O . ARG A 1 76 ? 34.75783 -12.69171 -14.06011 1.000 47.45983 76 ARG A O 1
ATOM 1177 N N . VAL A 1 77 ? 35.51143 -10.78178 -15.01096 1.000 50.22281 77 VAL A N 1
ATOM 1178 C CA . VAL A 1 77 ? 35.36766 -11.26486 -16.37935 1.000 49.30889 77 VAL A CA 1
ATOM 1179 C C . VAL A 1 77 ? 36.59864 -12.08691 -16.73575 1.000 50.93958 77 VAL A C 1
ATOM 1180 O O . VAL A 1 77 ? 37.73417 -11.63032 -16.57212 1.000 48.31970 77 VAL A O 1
ATOM 1193 N N . ILE A 1 78 ? 36.37607 -13.30132 -17.23463 1.000 46.96346 78 ILE A N 1
ATOM 1194 C CA . ILE A 1 78 ? 37.45180 -14.21010 -17.59856 1.000 52.79645 78 ILE A CA 1
ATOM 1195 C C . ILE A 1 78 ? 37.42617 -14.54277 -19.08341 1.000 55.44407 78 ILE A C 1
ATOM 1196 O O . ILE A 1 78 ? 38.17938 -15.39763 -19.53884 1.000 49.46413 78 ILE A O 1
ATOM 1212 N N . GLY A 1 79 ? 36.60302 -13.85168 -19.85080 1.000 54.65131 79 GLY A N 1
ATOM 1213 C CA . GLY A 1 79 ? 36.52290 -14.09410 -21.27828 1.000 47.23986 79 GLY A CA 1
ATOM 1214 C C . GLY A 1 79 ? 35.40576 -13.25799 -21.86188 1.000 48.12432 79 GLY A C 1
ATOM 1215 O O . GLY A 1 79 ? 34.47103 -12.85541 -21.16136 1.000 47.56894 79 GLY A O 1
ATOM 1219 N N . HIS A 1 80 ? 35.51727 -12.99974 -23.16443 1.000 46.07741 80 HIS A N 1
ATOM 1220 C CA . HIS A 1 80 ? 34.52708 -12.16865 -23.83713 1.000 46.81316 80 HIS A CA 1
ATOM 1221 C C . HIS A 1 80 ? 34.42641 -12.56035 -25.30241 1.000 52.02272 80 HIS A C 1
ATOM 1222 O O . HIS A 1 80 ? 35.42302 -12.91636 -25.92715 1.000 49.52216 80 HIS A O 1
ATOM 1236 N N . SER A 1 81 ? 33.21166 -12.51674 -25.83654 1.000 44.41028 81 SER A N 1
ATOM 1237 C CA . SER A 1 81 ? 32.98610 -12.79267 -27.24529 1.000 46.54838 81 SER A CA 1
ATOM 1238 C C . SER A 1 81 ? 31.73059 -12.04937 -27.68030 1.000 45.45951 81 SER A C 1
ATOM 1239 O O . SER A 1 81 ? 30.98209 -11.49499 -26.86438 1.000 44.34231 81 SER A O 1
ATOM 1247 N N . MET A 1 82 ? 31.50229 -12.05759 -28.98553 1.000 45.53756 82 MET A N 1
ATOM 1248 C CA . MET A 1 82 ? 30.41566 -11.31527 -29.60334 1.000 43.59696 82 MET A CA 1
ATOM 1249 C C . MET A 1 82 ? 29.55410 -12.27939 -30.39845 1.000 40.08369 82 MET A C 1
ATOM 1250 O O . MET A 1 82 ? 30.06444 -13.02134 -31.23902 1.000 44.79521 82 MET A O 1
ATOM 1264 N N . GLN A 1 83 ? 28.26140 -12.27800 -30.13032 1.000 39.99184 83 GLN A N 1
ATOM 1265 C CA . GLN A 1 83 ? 27.29440 -12.98970 -30.95857 1.000 37.14640 83 GLN A CA 1
ATOM 1266 C C . GLN A 1 83 ? 26.39779 -11.92923 -31.59128 1.000 40.35871 83 GLN A C 1
ATOM 1267 O O . GLN A 1 83 ? 25.53830 -11.35142 -30.91441 1.000 35.70298 83 GLN A O 1
ATOM 1281 N N . ASN A 1 84 ? 26.60323 -11.66242 -32.88645 1.000 38.19334 84 ASN A N 1
ATOM 1282 C CA . ASN A 1 84 ? 25.86969 -10.59989 -33.56421 1.000 35.02114 84 ASN A CA 1
ATOM 1283 C C . ASN A 1 84 ? 26.02235 -9.30194 -32.77804 1.000 36.38406 84 ASN A C 1
ATOM 1284 O O . ASN A 1 84 ? 27.15154 -8.83766 -32.57538 1.000 36.37286 84 ASN A O 1
ATOM 1295 N N . CYS A 1 85 ? 24.91866 -8.70215 -32.33528 1.000 32.08015 85 CYS A N 1
ATOM 1296 C CA . CYS A 1 85 ? 24.96923 -7.40501 -31.66910 1.000 34.47500 85 CYS A CA 1
ATOM 1297 C C . CYS A 1 85 ? 25.00577 -7.50992 -30.14378 1.000 35.24931 85 CYS A C 1
ATOM 1298 O O . CYS A 1 85 ? 24.95320 -6.48643 -29.44704 1.000 29.93914 85 CYS A O 1
ATOM 1306 N N . VAL A 1 86 ? 25.20002 -8.70412 -29.60651 1.000 34.00625 86 VAL A N 1
ATOM 1307 C CA . VAL A 1 86 ? 25.25043 -8.89968 -28.16463 1.000 33.12180 86 VAL A CA 1
ATOM 1308 C C . VAL A 1 86 ? 26.64674 -9.36662 -27.77176 1.000 37.09599 86 VAL A C 1
ATOM 1309 O O . VAL A 1 86 ? 27.22812 -10.24807 -28.41793 1.000 37.56509 86 VAL A O 1
ATOM 1322 N N . LEU A 1 87 ? 27.18560 -8.75604 -26.72351 1.000 33.87136 87 LEU A N 1
ATOM 1323 C CA . LEU A 1 87 ? 28.45634 -9.15187 -26.14240 1.000 38.82637 87 LEU A CA 1
ATOM 1324 C C . LEU A 1 87 ? 28.19478 -10.14786 -25.02974 1.000 38.84416 87 LEU A C 1
ATOM 1325 O O . LEU A 1 87 ? 27.21517 -10.02274 -24.28493 1.000 35.22410 87 LEU A O 1
ATOM 1341 N N . LYS A 1 88 ? 29.04289 -11.16832 -24.96511 1.000 39.48534 88 LYS A N 1
ATOM 1342 C CA . LYS A 1 88 ? 28.94069 -12.22365 -23.96785 1.000 44.13686 88 LYS A CA 1
ATOM 1343 C C . LYS A 1 88 ? 30.19937 -12.19595 -23.11433 1.000 46.18738 88 LYS A C 1
ATOM 1344 O O . LYS A 1 88 ? 31.29316 -12.51010 -23.59849 1.000 44.31957 88 LYS A O 1
ATOM 1363 N N . LEU A 1 89 ? 30.04742 -11.80439 -21.85406 1.000 41.74349 89 LEU A N 1
ATOM 1364 C CA . LEU A 1 89 ? 31.16096 -11.72235 -20.92242 1.000 39.00931 89 LEU A CA 1
ATOM 1365 C C . LEU A 1 89 ? 31.12906 -12.94680 -20.01924 1.000 46.58819 89 LEU A C 1
ATOM 1366 O O . LEU A 1 89 ? 30.22017 -13.09337 -19.19565 1.000 45.05575 89 LEU A O 1
ATOM 1382 N N . LYS A 1 90 ? 32.12875 -13.81570 -20.16591 1.000 45.97161 90 LYS A N 1
ATOM 1383 C CA . LYS A 1 90 ? 32.27912 -14.94665 -19.26080 1.000 47.33184 90 LYS A CA 1
ATOM 1384 C C . LYS A 1 90 ? 32.81977 -14.44143 -17.93226 1.000 49.32917 90 LYS A C 1
ATOM 1385 O O . LYS A 1 90 ? 33.84322 -13.74914 -17.89780 1.000 52.76102 90 LYS A O 1
ATOM 1404 N N . VAL A 1 91 ? 32.13178 -14.78358 -16.84076 1.000 47.09598 91 VAL A N 1
ATOM 1405 C CA . VAL A 1 91 ? 32.57407 -14.44320 -15.49847 1.000 44.53174 91 VAL A CA 1
ATOM 1406 C C . VAL A 1 91 ? 32.84591 -15.72654 -14.71929 1.000 48.47718 91 VAL A C 1
ATOM 1407 O O . VAL A 1 91 ? 32.39764 -16.81743 -15.08030 1.000 50.90078 91 VAL A O 1
ATOM 1420 N N . ASP A 1 92 ? 33.58936 -15.58125 -13.62798 1.000 54.28642 92 ASP A N 1
ATOM 1421 C CA . ASP A 1 92 ? 34.03916 -16.74191 -12.86964 1.000 58.54892 92 ASP A CA 1
ATOM 1422 C C . ASP A 1 92 ? 33.01521 -17.23707 -11.86010 1.000 59.27211 92 ASP A C 1
ATOM 1423 O O . ASP A 1 92 ? 33.30127 -18.19543 -11.13391 1.000 57.25199 92 ASP A O 1
ATOM 1432 N N . THR A 1 93 ? 31.84136 -16.61468 -11.80134 1.000 52.26132 93 THR A N 1
ATOM 1433 C CA . THR A 1 93 ? 30.79620 -16.97112 -10.85189 1.000 57.57043 93 THR A CA 1
ATOM 1434 C C . THR A 1 93 ? 29.48056 -17.12036 -11.60165 1.000 53.11806 93 THR A C 1
ATOM 1435 O O . THR A 1 93 ? 29.04039 -16.18640 -12.27806 1.000 50.09142 93 THR A O 1
ATOM 1446 N N . ALA A 1 94 ? 28.85052 -18.28183 -11.47182 1.000 46.35797 94 ALA A N 1
ATOM 1447 C CA . ALA A 1 94 ? 27.50142 -18.46370 -11.98302 1.000 47.44983 94 ALA A CA 1
ATOM 1448 C C . ALA A 1 94 ? 26.50847 -17.72115 -11.09620 1.000 47.45684 94 ALA A C 1
ATOM 1449 O O . ALA A 1 94 ? 26.64577 -17.68727 -9.86927 1.000 43.95397 94 ALA A O 1
ATOM 1456 N N . ASN A 1 95 ? 25.51947 -17.10863 -11.71875 1.000 42.74000 95 ASN A N 1
ATOM 1457 C CA . ASN A 1 95 ? 24.51992 -16.36837 -10.96476 1.000 41.50053 95 ASN A CA 1
ATOM 1458 C C . ASN A 1 95 ? 23.67507 -17.34166 -10.15566 1.000 40.21195 95 ASN A C 1
ATOM 1459 O O . ASN A 1 95 ? 22.95097 -18.15788 -10.74661 1.000 41.44843 95 ASN A O 1
ATOM 1470 N N . PRO A 1 96 ? 23.70768 -17.29104 -8.82298 1.000 42.49963 96 PRO A N 1
ATOM 1471 C CA . PRO A 1 96 ? 22.88841 -18.23832 -8.04470 1.000 46.55614 96 PRO A CA 1
ATOM 1472 C C . PRO A 1 96 ? 21.39339 -17.99392 -8.19608 1.000 51.10148 96 PRO A C 1
ATOM 1473 O O . PRO A 1 96 ? 20.59045 -18.86624 -7.83762 1.000 45.74263 96 PRO A O 1
ATOM 1484 N N . LYS A 1 97 ? 20.99398 -16.83077 -8.70186 1.000 45.15733 97 LYS A N 1
ATOM 1485 C CA . LYS A 1 97 ? 19.58853 -16.51057 -8.90870 1.000 43.77116 97 LYS A CA 1
ATOM 1486 C C . LYS A 1 97 ? 19.11770 -16.78116 -10.33367 1.000 45.24373 97 LYS A C 1
ATOM 1487 O O . LYS A 1 97 ? 18.01824 -16.34741 -10.70960 1.000 41.79364 97 LYS A O 1
ATOM 1506 N N . THR A 1 98 ? 19.92263 -17.46211 -11.13871 1.000 41.39285 98 THR A N 1
ATOM 1507 C CA . THR A 1 98 ? 19.53724 -17.73769 -12.51449 1.000 39.61283 98 THR A CA 1
ATOM 1508 C C . THR A 1 98 ? 18.24496 -18.54507 -12.50509 1.000 44.54542 98 THR A C 1
ATOM 1509 O O . THR A 1 98 ? 18.20533 -19.61817 -11.87398 1.000 42.29928 98 THR A O 1
ATOM 1520 N N . PRO A 1 99 ? 17.18650 -18.09103 -13.17501 1.000 44.60050 99 PRO A N 1
ATOM 1521 C CA . PRO A 1 99 ? 15.96682 -18.90209 -13.26947 1.000 43.26917 99 PRO A CA 1
ATOM 1522 C C . PRO A 1 99 ? 16.07853 -19.91977 -14.39553 1.000 43.87773 99 PRO A C 1
ATOM 1523 O O . PRO A 1 99 ? 17.02112 -19.91108 -15.18394 1.000 46.76470 99 PRO A O 1
ATOM 1534 N N . LYS A 1 100 ? 15.09280 -20.81131 -14.45691 1.000 44.79181 100 LYS A N 1
ATOM 1535 C CA . LYS A 1 100 ? 14.87485 -21.57349 -15.67608 1.000 51.18264 100 LYS A CA 1
ATOM 1536 C C . LYS A 1 100 ? 14.53781 -20.59127 -16.78731 1.000 44.10155 100 LYS A C 1
ATOM 1537 O O . LYS A 1 100 ? 13.67106 -19.72941 -16.61706 1.000 40.01995 100 LYS A O 1
ATOM 1556 N N . TYR A 1 101 ? 15.23930 -20.68962 -17.91353 1.000 45.54963 101 TYR A N 1
ATOM 1557 C CA . TYR A 1 101 ? 15.06619 -19.69134 -18.95737 1.000 47.17089 101 TYR A CA 1
ATOM 1558 C C . TYR A 1 101 ? 15.34426 -20.28393 -20.33087 1.000 44.32646 101 TYR A C 1
ATOM 1559 O O . TYR A 1 101 ? 15.94292 -21.35594 -20.46573 1.000 42.86899 101 TYR A O 1
ATOM 1577 N N . LYS A 1 102 ? 14.90514 -19.54783 -21.35194 1.000 39.43160 102 LYS A N 1
ATOM 1578 C CA . LYS A 1 102 ? 15.26375 -19.82183 -22.73584 1.000 41.12218 102 LYS A CA 1
ATOM 1579 C C . LYS A 1 102 ? 15.27480 -18.49713 -23.48163 1.000 42.25313 102 LYS A C 1
ATOM 1580 O O . LYS A 1 102 ? 14.72237 -17.49737 -23.01492 1.000 39.26055 102 LYS A O 1
ATOM 1599 N N . PHE A 1 103 ? 15.92307 -18.49553 -24.63902 1.000 40.87333 103 PHE A N 1
ATOM 1600 C CA . PHE A 1 103 ? 15.89015 -17.36818 -25.56031 1.000 39.58897 103 PHE A CA 1
ATOM 1601 C C . PHE A 1 103 ? 14.91194 -17.68421 -26.68970 1.000 39.84495 103 PHE A C 1
ATOM 1602 O O . PHE A 1 103 ? 14.95632 -18.77565 -27.26486 1.000 41.49010 103 PHE A O 1
ATOM 1619 N N A VAL A 1 104 ? 14.04395 -16.72490 -27.00867 0.640 35.06354 104 VAL A N 1
ATOM 1620 N N B VAL A 1 104 ? 14.03952 -16.73418 -27.00773 0.360 37.31144 104 VAL A N 1
ATOM 1621 C CA A VAL A 1 104 ? 13.02889 -16.88698 -28.04597 0.640 38.15043 104 VAL A CA 1
ATOM 1622 C CA B VAL A 1 104 ? 13.06117 -16.91206 -28.07435 0.360 38.07835 104 VAL A CA 1
ATOM 1623 C C A VAL A 1 104 ? 13.00307 -15.62593 -28.89343 0.640 34.60082 104 VAL A C 1
ATOM 1624 C C B VAL A 1 104 ? 12.99932 -15.63632 -28.89452 0.360 35.78112 104 VAL A C 1
ATOM 1625 O O A VAL A 1 104 ? 13.05380 -14.51397 -28.36035 0.640 35.65020 104 VAL A O 1
ATOM 1626 O O B VAL A 1 104 ? 13.03222 -14.53053 -28.34551 0.360 39.49140 104 VAL A O 1
ATOM 1651 N N . ARG A 1 105 ? 12.90509 -15.79302 -30.20978 1.000 32.78035 105 ARG A N 1
ATOM 1652 C CA . ARG A 1 105 ? 12.72775 -14.67506 -31.12679 1.000 32.03306 105 ARG A CA 1
ATOM 1653 C C . ARG A 1 105 ? 11.24275 -14.60538 -31.46041 1.000 33.01163 105 ARG A C 1
ATOM 1654 O O . ARG A 1 105 ? 10.68639 -15.56947 -31.99446 1.000 37.01823 105 ARG A O 1
ATOM 1676 N N . ILE A 1 106 ? 10.60901 -13.46984 -31.16905 1.000 32.01950 106 ILE A N 1
ATOM 1677 C CA . ILE A 1 106 ? 9.17071 -13.33650 -31.30558 1.000 31.23508 106 ILE A CA 1
ATOM 1678 C C . ILE A 1 106 ? 8.82467 -12.70912 -32.64415 1.000 36.69704 106 ILE A C 1
ATOM 1679 O O . ILE A 1 106 ? 9.67248 -12.15715 -33.35913 1.000 32.26360 106 ILE A O 1
ATOM 1695 N N . GLN A 1 107 ? 7.53452 -12.82457 -32.99488 1.000 35.02023 107 GLN A N 1
ATOM 1696 C CA . GLN A 1 107 ? 6.97473 -12.29203 -34.21416 1.000 33.99833 107 GLN A CA 1
ATOM 1697 C C . GLN A 1 107 ? 6.28531 -10.96771 -33.93464 1.000 31.52319 107 GLN A C 1
ATOM 1698 O O . GLN A 1 107 ? 5.84501 -10.72309 -32.80917 1.000 31.72956 107 GLN A O 1
ATOM 1712 N N . PRO A 1 108 ? 6.16195 -10.08922 -34.92287 1.000 31.19825 108 PRO A N 1
ATOM 1713 C CA . PRO A 1 108 ? 5.37095 -8.86849 -34.70488 1.000 34.51395 108 PRO A CA 1
ATOM 1714 C C . PRO A 1 108 ? 3.95012 -9.19335 -34.25217 1.000 39.40175 108 PRO A C 1
ATOM 1715 O O . PRO A 1 108 ? 3.33280 -10.15698 -34.70814 1.000 34.81167 108 PRO A O 1
ATOM 1726 N N . GLY A 1 109 ? 3.44392 -8.38113 -33.32631 1.000 31.08390 109 GLY A N 1
ATOM 1727 C CA . GLY A 1 109 ? 2.17721 -8.60823 -32.68076 1.000 35.35673 109 GLY A CA 1
ATOM 1728 C C . GLY A 1 109 ? 2.29309 -9.29784 -31.33583 1.000 33.46610 109 GLY A C 1
ATOM 1729 O O . GLY A 1 109 ? 1.38282 -9.18708 -30.51311 1.000 33.82294 109 GLY A O 1
ATOM 1733 N N . GLN A 1 110 ? 3.36678 -10.04117 -31.10913 1.000 29.66970 110 GLN A N 1
ATOM 1734 C CA . GLN A 1 110 ? 3.55882 -10.69120 -29.82379 1.000 29.58959 110 GLN A CA 1
ATOM 1735 C C . GLN A 1 110 ? 3.81009 -9.63730 -28.75253 1.000 28.28653 110 GLN A C 1
ATOM 1736 O O . GLN A 1 110 ? 4.38913 -8.58150 -29.02244 1.000 31.08097 110 GLN A O 1
ATOM 1750 N N . THR A 1 111 ? 3.36602 -9.92950 -27.52964 1.000 29.99338 111 THR A N 1
ATOM 1751 C CA . THR A 1 111 ? 3.55608 -9.03696 -26.39258 1.000 28.60777 111 THR A CA 1
ATOM 1752 C C . THR A 1 111 ? 4.60131 -9.60326 -25.43881 1.000 31.13072 111 THR A C 1
ATOM 1753 O O . THR A 1 111 ? 4.91145 -10.79581 -25.45366 1.000 30.21734 111 THR A O 1
ATOM 1764 N N . PHE A 1 112 ? 5.13727 -8.72834 -24.59374 1.000 29.02853 112 PHE A N 1
ATOM 1765 C CA . PHE A 1 112 ? 6.10191 -9.14233 -23.58715 1.000 29.36375 112 PHE A CA 1
ATOM 1766 C C . PHE A 1 112 ? 6.18978 -8.04031 -22.54873 1.000 28.27468 112 PHE A C 1
ATOM 1767 O O . PHE A 1 112 ? 5.75787 -6.90929 -22.78795 1.000 28.14285 112 PHE A O 1
ATOM 1784 N N . SER A 1 113 ? 6.74283 -8.39536 -21.38717 1.000 27.99881 113 SER A N 1
ATOM 1785 C CA . SER A 1 113 ? 6.98641 -7.44691 -20.30762 1.000 26.38218 113 SER A CA 1
ATOM 1786 C C . SER A 1 113 ? 8.40348 -6.91111 -20.41615 1.000 28.18294 113 SER A C 1
ATOM 1787 O O . SER A 1 113 ? 9.32554 -7.65774 -20.74447 1.000 28.29001 113 SER A O 1
ATOM 1795 N N . VAL A 1 114 ? 8.57702 -5.62998 -20.10159 1.000 25.04294 114 VAL A N 1
ATOM 1796 C CA . VAL A 1 114 ? 9.88390 -4.98003 -20.08318 1.000 23.79945 114 VAL A CA 1
ATOM 1797 C C . VAL A 1 114 ? 10.21318 -4.58804 -18.64745 1.000 26.99577 114 VAL A C 1
ATOM 1798 O O . VAL A 1 114 ? 9.40592 -3.92771 -17.98477 1.000 27.74142 114 VAL A O 1
ATOM 1811 N N . LEU A 1 115 ? 11.39735 -4.99179 -18.16469 1.000 26.37738 115 LEU A N 1
ATOM 1812 C CA . LEU A 1 115 ? 11.95681 -4.48901 -16.90686 1.000 25.46689 115 LEU A CA 1
ATOM 1813 C C . LEU A 1 115 ? 12.96888 -3.39477 -17.25500 1.000 30.58915 115 LEU A C 1
ATOM 1814 O O . LEU A 1 115 ? 14.11351 -3.68473 -17.62132 1.000 27.72872 115 LEU A O 1
ATOM 1830 N N . ALA A 1 116 ? 12.53049 -2.13777 -17.17519 1.000 27.22686 116 ALA A N 1
ATOM 1831 C CA . ALA A 1 116 ? 13.39253 -1.00351 -17.46915 1.000 25.86932 116 ALA A CA 1
ATOM 1832 C C . ALA A 1 116 ? 14.37823 -0.81781 -16.32647 1.000 29.66335 116 ALA A C 1
ATOM 1833 O O . ALA A 1 116 ? 13.96506 -0.67097 -15.16455 1.000 28.92539 116 ALA A O 1
ATOM 1840 N N . CYS A 1 117 ? 15.67619 -0.81149 -16.65449 1.000 27.79730 117 CYS A N 1
ATOM 1841 C CA . CYS A 1 117 ? 16.72127 -0.73279 -15.65043 1.000 26.84460 117 CYS A CA 1
ATOM 1842 C C . CYS A 1 117 ? 17.71420 0.36528 -15.99293 1.000 28.62141 117 CYS A C 1
ATOM 1843 O O . CYS A 1 117 ? 17.90569 0.72133 -17.16494 1.000 29.22780 117 CYS A O 1
ATOM 1851 N N . TYR A 1 118 ? 18.35838 0.88096 -14.94149 1.000 27.47635 118 TYR A N 1
ATOM 1852 C CA . TYR A 1 118 ? 19.41558 1.87747 -15.06027 1.000 29.70585 118 TYR A CA 1
ATOM 1853 C C . TYR A 1 118 ? 20.52281 1.53182 -14.08179 1.000 35.09958 118 TYR A C 1
ATOM 1854 O O . TYR A 1 118 ? 20.26286 1.34305 -12.88884 1.000 31.49384 118 TYR A O 1
ATOM 1872 N N . ASN A 1 119 ? 21.75346 1.44482 -14.58993 1.000 40.19372 119 ASN A N 1
ATOM 1873 C CA . ASN A 1 119 ? 22.90811 1.09506 -13.76346 1.000 39.21102 119 ASN A CA 1
ATOM 1874 C C . ASN A 1 119 ? 22.69807 -0.23905 -13.05700 1.000 35.39678 119 ASN A C 1
ATOM 1875 O O . ASN A 1 119 ? 23.12144 -0.43766 -11.91470 1.000 38.60019 119 ASN A O 1
ATOM 1886 N N . GLY A 1 120 ? 22.08165 -1.17424 -13.76335 1.000 29.82241 120 GLY A N 1
ATOM 1887 C CA . GLY A 1 120 ? 21.82416 -2.49311 -13.24027 1.000 35.43971 120 GLY A CA 1
ATOM 1888 C C . GLY A 1 120 ? 20.69075 -2.59829 -12.23816 1.000 39.83404 120 GLY A C 1
ATOM 1889 O O . GLY A 1 120 ? 20.43558 -3.70483 -11.73736 1.000 36.68417 120 GLY A O 1
ATOM 1893 N N . SER A 1 121 ? 19.98227 -1.49051 -11.93984 1.000 32.69027 121 SER A N 1
ATOM 1894 C CA . SER A 1 121 ? 18.88228 -1.53013 -10.99138 1.000 34.93743 121 SER A CA 1
ATOM 1895 C C . SER A 1 121 ? 17.53678 -1.30748 -11.68399 1.000 32.57507 121 SER A C 1
ATOM 1896 O O . SER A 1 121 ? 17.42130 -0.44967 -12.55980 1.000 31.42298 121 SER A O 1
ATOM 1904 N N . PRO A 1 122 ? 16.49493 -2.03396 -11.29601 1.000 40.16244 122 PRO A N 1
ATOM 1905 C CA . PRO A 1 122 ? 15.20627 -1.89182 -11.99030 1.000 35.51300 122 PRO A CA 1
ATOM 1906 C C . PRO A 1 122 ? 14.49183 -0.60479 -11.61578 1.000 37.94309 122 PRO A C 1
ATOM 1907 O O . PRO A 1 122 ? 14.47115 -0.19338 -10.45235 1.000 42.80585 122 PRO A O 1
ATOM 1918 N N . SER A 1 123 ? 13.92209 0.04483 -12.62502 1.000 32.72570 123 SER A N 1
ATOM 1919 C CA . SER A 1 123 ? 13.09382 1.22530 -12.43059 1.000 35.13933 123 SER A CA 1
ATOM 1920 C C . SER A 1 123 ? 11.61168 0.87861 -12.42426 1.000 40.46784 123 SER A C 1
ATOM 1921 O O . SER A 1 123 ? 10.85047 1.41969 -11.62132 1.000 35.31276 123 SER A O 1
ATOM 1929 N N . GLY A 1 124 ? 11.18162 -0.01364 -13.30312 1.000 29.24646 124 GLY A N 1
ATOM 1930 C CA . GLY A 1 124 ? 9.77818 -0.37450 -13.35007 1.000 33.25208 124 GLY A CA 1
ATOM 1931 C C . GLY A 1 124 ? 9.54547 -1.42748 -14.40698 1.000 32.54312 124 GLY A C 1
ATOM 1932 O O . GLY A 1 124 ? 10.44248 -1.76480 -15.19385 1.000 27.96344 124 GLY A O 1
ATOM 1936 N N . VAL A 1 125 ? 8.30968 -1.93546 -14.43297 1.000 27.44505 125 VAL A N 1
ATOM 1937 C CA . VAL A 1 125 ? 7.94441 -2.99911 -15.36378 1.000 27.46697 125 VAL A CA 1
ATOM 1938 C C . VAL A 1 125 ? 6.67460 -2.59008 -16.09292 1.000 30.35971 125 VAL A C 1
ATOM 1939 O O . VAL A 1 125 ? 5.74648 -2.06135 -15.47538 1.000 29.98712 125 VAL A O 1
ATOM 1952 N N . TYR A 1 126 ? 6.65025 -2.78158 -17.41254 1.000 28.55934 126 TYR A N 1
ATOM 1953 C CA . TYR A 1 126 ? 5.45650 -2.48358 -18.19454 1.000 28.48620 126 TYR A CA 1
ATOM 1954 C C . TYR A 1 126 ? 5.34936 -3.49273 -19.32875 1.000 31.49380 126 TYR A C 1
ATOM 1955 O O . TYR A 1 126 ? 6.27486 -4.26327 -19.61098 1.000 29.53286 126 TYR A O 1
ATOM 1973 N N . GLN A 1 127 ? 4.19049 -3.50136 -19.96235 1.000 33.88965 127 GLN A N 1
ATOM 1974 C CA . GLN A 1 127 ? 3.89103 -4.44981 -21.02305 1.000 30.96372 127 GLN A CA 1
ATOM 1975 C C . GLN A 1 127 ? 4.03304 -3.74884 -22.36462 1.000 33.27113 127 GLN A C 1
ATOM 1976 O O . GLN A 1 127 ? 3.63529 -2.59091 -22.50609 1.000 36.50701 127 GLN A O 1
ATOM 1990 N N . CYS A 1 128 ? 4.63902 -4.44081 -23.33387 1.000 36.24962 128 CYS A N 1
ATOM 1991 C CA . CYS A 1 128 ? 4.90142 -3.92282 -24.67211 1.000 31.64321 128 CYS A CA 1
ATOM 1992 C C . CYS A 1 128 ? 4.45409 -4.93618 -25.72625 1.000 31.58464 128 CYS A C 1
ATOM 1993 O O . CYS A 1 128 ? 4.10769 -6.08550 -25.44052 1.000 30.40018 128 CYS A O 1
ATOM 2001 N N . ALA A 1 129 ? 4.48335 -4.50819 -26.97491 1.000 36.96835 129 ALA A N 1
ATOM 2002 C CA . ALA A 1 129 ? 4.26047 -5.42251 -28.07909 1.000 33.67573 129 ALA A CA 1
ATOM 2003 C C . ALA A 1 129 ? 5.29066 -5.10814 -29.14654 1.000 32.41969 129 ALA A C 1
ATOM 2004 O O . ALA A 1 129 ? 5.69387 -3.95134 -29.30750 1.000 30.03805 129 ALA A O 1
ATOM 2011 N N . MET A 1 130 ? 5.73362 -6.14776 -29.85062 1.000 29.01942 130 MET A N 1
ATOM 2012 C CA . MET A 1 130 ? 6.53488 -5.96594 -31.05316 1.000 28.20314 130 MET A CA 1
ATOM 2013 C C . MET A 1 130 ? 5.62345 -5.40875 -32.14642 1.000 31.69466 130 MET A C 1
ATOM 2014 O O . MET A 1 130 ? 4.69181 -6.09164 -32.59184 1.000 29.86737 130 MET A O 1
ATOM 2028 N N . ARG A 1 131 ? 5.90099 -4.18455 -32.60707 1.000 29.59194 131 ARG A N 1
ATOM 2029 C CA . ARG A 1 131 ? 5.04326 -3.56143 -33.60652 1.000 29.76770 131 ARG A CA 1
ATOM 2030 C C . ARG A 1 131 ? 5.25716 -4.20260 -34.97343 1.000 32.47350 131 ARG A C 1
ATOM 2031 O O . ARG A 1 131 ? 6.30399 -4.81475 -35.23592 1.000 31.76595 131 ARG A O 1
ATOM 2052 N N . PRO A 1 132 ? 4.26833 -4.07996 -35.86808 1.000 29.05124 132 PRO A N 1
ATOM 2053 C CA . PRO A 1 132 ? 4.47864 -4.59289 -37.23549 1.000 32.93406 132 PRO A CA 1
ATOM 2054 C C . PRO A 1 132 ? 5.72382 -4.03726 -37.91220 1.000 35.80799 132 PRO A C 1
ATOM 2055 O O . PRO A 1 132 ? 6.28482 -4.71535 -38.78300 1.000 32.74075 132 PRO A O 1
ATOM 2066 N N . ASN A 1 133 ? 6.14245 -2.80866 -37.58549 1.000 32.27005 133 ASN A N 1
ATOM 2067 C CA . ASN A 1 133 ? 7.35308 -2.23521 -38.16101 1.000 33.24793 133 ASN A CA 1
ATOM 2068 C C . ASN A 1 133 ? 8.60066 -2.58356 -37.35460 1.000 34.87536 133 ASN A C 1
ATOM 2069 O O . ASN A 1 133 ? 9.66797 -1.99059 -37.57324 1.000 33.79336 133 ASN A O 1
ATOM 2080 N N . PHE A 1 134 ? 8.48609 -3.55597 -36.45576 1.000 30.59980 134 PHE A N 1
ATOM 2081 C CA . PHE A 1 134 ? 9.59324 -4.12577 -35.70224 1.000 31.96833 134 PHE A CA 1
ATOM 2082 C C . PHE A 1 134 ? 10.22906 -3.13390 -34.74243 1.000 31.41988 134 PHE A C 1
ATOM 2083 O O . PHE A 1 134 ? 11.37569 -3.33416 -34.32340 1.000 34.97919 134 PHE A O 1
ATOM 2100 N N . THR A 1 135 ? 9.51406 -2.07518 -34.37591 1.000 29.08975 135 THR A N 1
ATOM 2101 C CA . THR A 1 135 ? 9.87940 -1.25831 -33.23075 1.000 31.81854 135 THR A CA 1
ATOM 2102 C C . THR A 1 135 ? 9.03791 -1.69159 -32.03377 1.000 30.99063 135 THR A C 1
ATOM 2103 O O . THR A 1 135 ? 8.06279 -2.43977 -32.15620 1.000 29.17340 135 THR A O 1
ATOM 2114 N N . ILE A 1 136 ? 9.39309 -1.17950 -30.86535 1.000 28.48975 136 ILE A N 1
ATOM 2115 C CA . ILE A 1 136 ? 8.52496 -1.27392 -29.70519 1.000 30.52693 136 ILE A CA 1
ATOM 2116 C C . ILE A 1 136 ? 8.33107 0.13355 -29.17265 1.000 30.05125 136 ILE A C 1
ATOM 2117 O O . ILE A 1 136 ? 9.23129 0.97475 -29.28073 1.000 28.36388 136 ILE A O 1
ATOM 2133 N N . LYS A 1 137 ? 7.14252 0.39082 -28.62411 1.000 28.56753 137 LYS A N 1
ATOM 2134 C CA . LYS A 1 137 ? 6.80258 1.69495 -28.06250 1.000 31.89281 137 LYS A CA 1
ATOM 2135 C C . LYS A 1 137 ? 7.07968 1.58854 -26.56978 1.000 33.00975 137 LYS A C 1
ATOM 2136 O O . LYS A 1 137 ? 6.19711 1.31570 -25.75814 1.000 32.52258 137 LYS A O 1
ATOM 2155 N N . GLY A 1 138 ? 8.35379 1.74435 -26.20927 1.000 29.61738 138 GLY A N 1
ATOM 2156 C CA . GLY A 1 138 ? 8.78347 1.60103 -24.83965 1.000 30.82207 138 GLY A CA 1
ATOM 2157 C C . GLY A 1 138 ? 8.84847 2.92574 -24.10680 1.000 31.80430 138 GLY A C 1
ATOM 2158 O O . GLY A 1 138 ? 8.42666 3.97473 -24.59669 1.000 28.57395 138 GLY A O 1
ATOM 2162 N N . SER A 1 139 ? 9.39945 2.85684 -22.89939 1.000 27.74680 139 SER A N 1
ATOM 2163 C CA . SER A 1 139 ? 9.66396 4.03194 -22.07623 1.000 29.15209 139 SER A CA 1
ATOM 2164 C C . SER A 1 139 ? 11.09931 3.85376 -21.60214 1.000 28.66697 139 SER A C 1
ATOM 2165 O O . SER A 1 139 ? 11.32541 3.10520 -20.65286 1.000 28.52199 139 SER A O 1
ATOM 2173 N N . PHE A 1 140 ? 12.05563 4.48847 -22.28506 1.000 29.42766 140 PHE A N 1
ATOM 2174 C CA . PHE A 1 140 ? 13.47840 4.24859 -22.08444 1.000 29.09858 140 PHE A CA 1
ATOM 2175 C C . PHE A 1 140 ? 14.22315 5.57367 -22.12868 1.000 29.38585 140 PHE A C 1
ATOM 2176 O O . PHE A 1 140 ? 13.94103 6.42072 -22.97927 1.000 34.27420 140 PHE A O 1
ATOM 2193 N N . LEU A 1 141 ? 15.17548 5.73871 -21.21899 1.000 30.81711 141 LEU A N 1
ATOM 2194 C CA . LEU A 1 141 ? 16.07022 6.88241 -21.17302 1.000 30.31973 141 LEU A CA 1
ATOM 2195 C C . LEU A 1 141 ? 17.50885 6.41333 -21.39481 1.000 33.34280 141 LEU A C 1
ATOM 2196 O O . LEU A 1 141 ? 17.80658 5.21677 -21.44939 1.000 32.30013 141 LEU A O 1
ATOM 2212 N N . ASN A 1 142 ? 18.41818 7.36980 -21.53461 1.000 35.04908 142 ASN A N 1
ATOM 2213 C CA . ASN A 1 142 ? 19.83087 7.02404 -21.63673 1.000 34.50519 142 ASN A CA 1
ATOM 2214 C C . ASN A 1 142 ? 20.24155 6.21141 -20.41727 1.000 35.44875 142 ASN A C 1
ATOM 2215 O O . ASN A 1 142 ? 19.90698 6.56250 -19.28451 1.000 35.39498 142 ASN A O 1
ATOM 2226 N N . GLY A 1 143 ? 20.92242 5.09752 -20.66073 1.000 33.05483 143 GLY A N 1
ATOM 2227 C CA . GLY A 1 143 ? 21.29754 4.15427 -19.63744 1.000 34.28726 143 GLY A CA 1
ATOM 2228 C C . GLY A 1 143 ? 20.43861 2.91330 -19.59110 1.000 32.61477 143 GLY A C 1
ATOM 2229 O O . GLY A 1 143 ? 20.74250 1.99662 -18.81215 1.000 28.47124 143 GLY A O 1
ATOM 2233 N N . SER A 1 144 ? 19.35501 2.87548 -20.36371 1.000 27.31029 144 SER A N 1
ATOM 2234 C CA . SER A 1 144 ? 18.42079 1.76304 -20.31124 1.000 30.41078 144 SER A CA 1
ATOM 2235 C C . SER A 1 144 ? 18.83630 0.61349 -21.21673 1.000 29.59157 144 SER A C 1
ATOM 2236 O O . SER A 1 144 ? 18.25834 -0.47570 -21.12366 1.000 29.24726 144 SER A O 1
ATOM 2244 N N . ALA A 1 145 ? 19.79884 0.83031 -22.10854 1.000 27.96063 145 ALA A N 1
ATOM 2245 C CA . ALA A 1 145 ? 20.23125 -0.24749 -22.98903 1.000 29.15069 145 ALA A CA 1
ATOM 2246 C C . ALA A 1 145 ? 20.62965 -1.44594 -22.14322 1.000 28.53878 145 ALA A C 1
ATOM 2247 O O . ALA A 1 145 ? 21.16651 -1.29315 -21.04175 1.000 28.69791 145 ALA A O 1
ATOM 2254 N N . GLY A 1 146 ? 20.30455 -2.63626 -22.63588 1.000 29.44500 146 GLY A N 1
ATOM 2255 C CA . GLY A 1 146 ? 20.49707 -3.85120 -21.90316 1.000 26.78113 146 GLY A CA 1
ATOM 2256 C C . GLY A 1 146 ? 19.32449 -4.28800 -21.04827 1.000 28.55577 146 GLY A C 1
ATOM 2257 O O . GLY A 1 146 ? 19.31383 -5.43370 -20.60715 1.000 28.07345 146 GLY A O 1
ATOM 2261 N N . SER A 1 147 ? 18.35622 -3.40878 -20.77732 1.000 26.81885 147 SER A N 1
ATOM 2262 C CA . SER A 1 147 ? 17.06302 -3.84062 -20.26257 1.000 25.88082 147 SER A CA 1
ATOM 2263 C C . SER A 1 147 ? 16.48293 -4.88653 -21.20082 1.000 27.74172 147 SER A C 1
ATOM 2264 O O . SER A 1 147 ? 16.70286 -4.83630 -22.41660 1.000 27.45011 147 SER A O 1
ATOM 2272 N N . VAL A 1 148 ? 15.72102 -5.83290 -20.63835 1.000 24.86821 148 VAL A N 1
ATOM 2273 C CA . VAL A 1 148 ? 15.23684 -6.95306 -21.43163 1.000 28.11535 148 VAL A CA 1
ATOM 2274 C C . VAL A 1 148 ? 13.71510 -7.04670 -21.36970 1.000 28.69715 148 VAL A C 1
ATOM 2275 O O . VAL A 1 148 ? 13.06189 -6.55099 -20.44708 1.000 26.92262 148 VAL A O 1
ATOM 2288 N N . GLY A 1 149 ? 13.15484 -7.68310 -22.39823 1.000 27.84079 149 GLY A N 1
ATOM 2289 C CA . GLY A 1 149 ? 11.74628 -8.01818 -22.45034 1.000 24.52935 149 GLY A CA 1
ATOM 2290 C C . GLY A 1 149 ? 11.60537 -9.52225 -22.32619 1.000 28.70732 149 GLY A C 1
ATOM 2291 O O . GLY A 1 149 ? 12.45569 -10.28206 -22.80828 1.000 27.93721 149 GLY A O 1
ATOM 2295 N N . PHE A 1 150 ? 10.51195 -9.95617 -21.70570 1.000 27.04145 150 PHE A N 1
ATOM 2296 C CA . PHE A 1 150 ? 10.40861 -11.35793 -21.32704 1.000 29.90800 150 PHE A CA 1
ATOM 2297 C C . PHE A 1 150 ? 8.94967 -11.74176 -21.14064 1.000 29.98169 150 PHE A C 1
ATOM 2298 O O . PHE A 1 150 ? 8.07607 -10.88530 -21.00260 1.000 29.72421 150 PHE A O 1
ATOM 2315 N N . ASN A 1 151 ? 8.70693 -13.05257 -21.13529 1.000 29.77928 151 ASN A N 1
ATOM 2316 C CA . ASN A 1 151 ? 7.43002 -13.63233 -20.74713 1.000 30.47190 151 ASN A CA 1
ATOM 2317 C C . ASN A 1 151 ? 7.71511 -14.75199 -19.76353 1.000 32.52107 151 ASN A C 1
ATOM 2318 O O . ASN A 1 151 ? 8.78578 -15.36581 -19.80914 1.000 36.78416 151 ASN A O 1
ATOM 2329 N N . ILE A 1 152 ? 6.75928 -14.99980 -18.86632 1.000 31.09118 152 ILE A N 1
ATOM 2330 C CA . ILE A 1 152 ? 6.87162 -16.09191 -17.90361 1.000 33.37050 152 ILE A CA 1
ATOM 2331 C C . ILE A 1 152 ? 5.52246 -16.78259 -17.76548 1.000 43.53806 152 ILE A C 1
ATOM 2332 O O . ILE A 1 152 ? 4.88790 -16.71509 -16.70711 1.000 54.79019 152 ILE A O 1
ATOM 2348 N N . ASP A 1 153 ? 5.05295 -17.42628 -18.82911 1.000 44.10817 153 ASP A N 1
ATOM 2349 C CA . ASP A 1 153 ? 3.72632 -18.03435 -18.77287 1.000 63.26688 153 ASP A CA 1
ATOM 2350 C C . ASP A 1 153 ? 3.66075 -19.19312 -17.78261 1.000 66.39737 153 ASP A C 1
ATOM 2351 O O . ASP A 1 153 ? 2.59014 -19.46711 -17.23020 1.000 70.22697 153 ASP A O 1
ATOM 2360 N N . TYR A 1 154 ? 4.78059 -19.87160 -17.53529 1.000 72.27776 154 TYR A N 1
ATOM 2361 C CA . TYR A 1 154 ? 4.81166 -21.02564 -16.64280 1.000 69.10991 154 TYR A CA 1
ATOM 2362 C C . TYR A 1 154 ? 5.84584 -20.79794 -15.54520 1.000 66.89604 154 TYR A C 1
ATOM 2363 O O . TYR A 1 154 ? 5.64507 -19.93706 -14.68287 1.000 67.92181 154 TYR A O 1
ATOM 2381 N N . ASP A 1 155 ? 6.93813 -21.55295 -15.54459 1.000 72.48679 155 ASP A N 1
ATOM 2382 C CA . ASP A 1 155 ? 8.00773 -21.32747 -14.56687 1.000 72.07973 155 ASP A CA 1
ATOM 2383 C C . ASP A 1 155 ? 9.27940 -20.88121 -15.29730 1.000 71.91611 155 ASP A C 1
ATOM 2384 O O . ASP A 1 155 ? 10.26853 -20.45892 -14.68996 1.000 64.84377 155 ASP A O 1
ATOM 2405 N N . VAL A 1 157 ? 11.36828 -18.49967 -17.76142 1.000 43.44268 157 VAL A N 1
ATOM 2406 C CA . VAL A 1 157 ? 11.48817 -17.13333 -18.24938 1.000 36.09068 157 VAL A CA 1
ATOM 2407 C C . VAL A 1 157 ? 11.92041 -17.18452 -19.72057 1.000 39.26154 157 VAL A C 1
ATOM 2408 O O . VAL A 1 157 ? 13.00590 -17.67122 -20.02669 1.000 38.50185 157 VAL A O 1
ATOM 2421 N N . SER A 1 158 ? 11.08029 -16.66351 -20.62041 1.000 35.90188 158 SER A N 1
ATOM 2422 C CA . SER A 1 158 ? 11.39723 -16.56031 -22.04392 1.000 37.17044 158 SER A CA 1
ATOM 2423 C C . SER A 1 158 ? 11.91007 -15.15335 -22.31716 1.000 31.95902 158 SER A C 1
ATOM 2424 O O . SER A 1 158 ? 11.12648 -14.20059 -22.32179 1.000 33.31418 158 SER A O 1
ATOM 2432 N N . PHE A 1 159 ? 13.22060 -15.01906 -22.52051 1.000 32.28821 159 PHE A N 1
ATOM 2433 C CA . PHE A 1 159 ? 13.81195 -13.73273 -22.88117 1.000 30.53509 159 PHE A CA 1
ATOM 2434 C C . PHE A 1 159 ? 13.65642 -13.51782 -24.38403 1.000 31.62435 159 PHE A C 1
ATOM 2435 O O . PHE A 1 159 ? 14.16559 -14.31357 -25.18424 1.000 33.88515 159 PHE A O 1
ATOM 2452 N N A CYS A 1 160 ? 12.99494 -12.43326 -24.78487 0.600 32.44439 160 CYS A N 1
ATOM 2453 N N B CYS A 1 160 ? 12.98488 -12.42030 -24.75768 0.400 33.06955 160 CYS A N 1
ATOM 2454 C CA A CYS A 1 160 ? 12.76581 -12.20025 -26.20002 0.600 31.31851 160 CYS A CA 1
ATOM 2455 C CA B CYS A 1 160 ? 12.63536 -12.15621 -26.14052 0.400 31.33161 160 CYS A CA 1
ATOM 2456 C C A CYS A 1 160 ? 13.33753 -10.88842 -26.70578 0.600 30.16473 160 CYS A C 1
ATOM 2457 C C B CYS A 1 160 ? 13.18041 -10.83849 -26.67319 0.400 30.08377 160 CYS A C 1
ATOM 2458 O O A CYS A 1 160 ? 13.44210 -10.71942 -27.92289 0.600 29.99346 160 CYS A O 1
ATOM 2459 O O B CYS A 1 160 ? 13.08682 -10.60618 -27.88249 0.400 29.94533 160 CYS A O 1
ATOM 2474 N N . TYR A 1 161 ? 13.75044 -9.97834 -25.82686 1.000 28.16830 161 TYR A N 1
ATOM 2475 C CA . TYR A 1 161 ? 14.16407 -8.64942 -26.26700 1.000 25.20696 161 TYR A CA 1
ATOM 2476 C C . TYR A 1 161 ? 15.25308 -8.10751 -25.34989 1.000 25.80682 161 TYR A C 1
ATOM 2477 O O . TYR A 1 161 ? 15.19587 -8.28405 -24.13026 1.000 27.33709 161 TYR A O 1
ATOM 2496 N N . MET A 1 162 ? 16.27335 -7.50324 -25.96022 1.000 25.78197 162 MET A N 1
ATOM 2497 C CA . MET A 1 162 ? 17.27098 -6.71317 -25.24816 1.000 25.63667 162 MET A CA 1
ATOM 2498 C C . MET A 1 162 ? 17.30777 -5.32541 -25.87192 1.000 24.96775 162 MET A C 1
ATOM 2499 O O . MET A 1 162 ? 17.41878 -5.19546 -27.09602 1.000 26.12417 162 MET A O 1
ATOM 2513 N N . HIS A 1 163 ? 17.18595 -4.29238 -25.04377 1.000 26.11076 163 HIS A N 1
ATOM 2514 C CA . HIS A 1 163 ? 17.02112 -2.94812 -25.57224 1.000 26.05717 163 HIS A CA 1
ATOM 2515 C C . HIS A 1 163 ? 18.37015 -2.37145 -25.99504 1.000 28.33775 163 HIS A C 1
ATOM 2516 O O . HIS A 1 163 ? 19.37457 -2.52671 -25.28670 1.000 29.32493 163 HIS A O 1
ATOM 2530 N N . HIS A 1 164 ? 18.38318 -1.67138 -27.13627 1.000 26.84997 164 HIS A N 1
ATOM 2531 C CA . HIS A 1 164 ? 19.59206 -1.00313 -27.59263 1.000 26.85982 164 HIS A CA 1
ATOM 2532 C C . HIS A 1 164 ? 19.40095 0.49022 -27.79955 1.000 29.20759 164 HIS A C 1
ATOM 2533 O O . HIS A 1 164 ? 20.25021 1.27366 -27.36074 1.000 29.84216 164 HIS A O 1
ATOM 2547 N N . MET A 1 165 ? 18.33355 0.92277 -28.47914 1.000 27.06023 165 MET A N 1
ATOM 2548 C CA . MET A 1 165 ? 18.37052 2.28125 -29.00671 1.000 29.29792 165 MET A CA 1
ATOM 2549 C C . MET A 1 165 ? 16.99647 2.90364 -29.20135 1.000 29.89883 165 MET A C 1
ATOM 2550 O O . MET A 1 165 ? 15.96735 2.22972 -29.25569 1.000 27.40406 165 MET A O 1
ATOM 2564 N N . GLU A 1 166 ? 17.00368 4.22353 -29.29084 1.000 28.75609 166 GLU A N 1
ATOM 2565 C CA . GLU A 1 166 ? 15.79725 4.98494 -29.55728 1.000 31.61403 166 GLU A CA 1
ATOM 2566 C C . GLU A 1 166 ? 15.91749 5.65961 -30.91624 1.000 32.96611 166 GLU A C 1
ATOM 2567 O O . GLU A 1 166 ? 16.96622 6.22417 -31.24807 1.000 31.60767 166 GLU A O 1
ATOM 2579 N N . LEU A 1 167 ? 14.84885 5.58805 -31.69981 1.000 29.23325 167 LEU A N 1
ATOM 2580 C CA . LEU A 1 167 ? 14.79981 6.17443 -33.03383 1.000 30.13590 167 LEU A CA 1
ATOM 2581 C C . LEU A 1 167 ? 14.25139 7.59683 -32.98963 1.000 35.57321 167 LEU A C 1
ATOM 2582 O O . LEU A 1 167 ? 13.71633 8.06356 -31.98082 1.000 35.58030 167 LEU A O 1
ATOM 2598 N N . PRO A 1 168 ? 14.33485 8.32806 -34.10274 1.000 36.03380 168 PRO A N 1
ATOM 2599 C CA . PRO A 1 168 ? 13.96107 9.75496 -34.04810 1.000 39.97236 168 PRO A CA 1
ATOM 2600 C C . PRO A 1 168 ? 12.52534 10.00900 -33.62459 1.000 38.33187 168 PRO A C 1
ATOM 2601 O O . PRO A 1 168 ? 12.26259 11.05221 -33.00993 1.000 38.65727 168 PRO A O 1
ATOM 2612 N N . THR A 1 169 ? 11.58747 9.10579 -33.93515 1.000 37.89666 169 THR A N 1
ATOM 2613 C CA . THR A 1 169 ? 10.19757 9.30122 -33.53066 1.000 37.63751 169 THR A CA 1
ATOM 2614 C C . THR A 1 169 ? 9.95407 8.96338 -32.06616 1.000 40.63746 169 THR A C 1
ATOM 2615 O O . THR A 1 169 ? 8.81804 9.08977 -31.59040 1.000 42.66885 169 THR A O 1
ATOM 2626 N N . GLY A 1 170 ? 10.97225 8.51478 -31.34715 1.000 37.18243 170 GLY A N 1
ATOM 2627 C CA . GLY A 1 170 ? 10.79387 8.18323 -29.95932 1.000 37.09240 170 GLY A CA 1
ATOM 2628 C C . GLY A 1 170 ? 10.36251 6.75837 -29.70967 1.000 33.22852 170 GLY A C 1
ATOM 2629 O O . GLY A 1 170 ? 10.02809 6.42926 -28.57288 1.000 40.47880 170 GLY A O 1
ATOM 2633 N N . VAL A 1 171 ? 10.30542 5.91485 -30.73834 1.000 28.63769 171 VAL A N 1
ATOM 2634 C CA . VAL A 1 171 ? 10.09663 4.48429 -30.53496 1.000 28.17291 171 VAL A CA 1
ATOM 2635 C C . VAL A 1 171 ? 11.46255 3.81602 -30.44719 1.000 30.43416 171 VAL A C 1
ATOM 2636 O O . VAL A 1 171 ? 12.50205 4.46337 -30.64061 1.000 29.71957 171 VAL A O 1
ATOM 2649 N N . HIS A 1 172 ? 11.47171 2.51136 -30.19271 1.000 25.85955 172 HIS A N 1
ATOM 2650 C CA . HIS A 1 172 ? 12.68028 1.83872 -29.74243 1.000 28.21953 172 HIS A CA 1
ATOM 2651 C C . HIS A 1 172 ? 12.95923 0.59498 -30.56416 1.000 30.08726 172 HIS A C 1
ATOM 2652 O O . HIS A 1 172 ? 12.05006 -0.02683 -31.11753 1.000 27.61228 172 HIS A O 1
ATOM 2666 N N . ALA A 1 173 ? 14.24101 0.23930 -30.62654 1.000 26.84137 173 ALA A N 1
ATOM 2667 C CA . ALA A 1 173 ? 14.67366 -0.92976 -31.36884 1.000 25.69115 173 ALA A CA 1
ATOM 2668 C C . ALA A 1 173 ? 15.70247 -1.70540 -30.56148 1.000 24.70008 173 ALA A C 1
ATOM 2669 O O . ALA A 1 173 ? 16.49432 -1.12847 -29.80608 1.000 27.73724 173 ALA A O 1
ATOM 2676 N N . GLY A 1 174 ? 15.72517 -3.01238 -30.78226 1.000 25.84288 174 GLY A N 1
ATOM 2677 C CA . GLY A 1 174 ? 16.62101 -3.88294 -30.06171 1.000 24.52355 174 GLY A CA 1
ATOM 2678 C C . GLY A 1 174 ? 16.69653 -5.23746 -30.72089 1.000 27.44614 174 GLY A C 1
ATOM 2679 O O . GLY A 1 174 ? 16.21512 -5.43717 -31.83709 1.000 27.21004 174 GLY A O 1
ATOM 2683 N N . THR A 1 175 ? 17.29096 -6.17447 -29.99952 1.000 26.11552 175 THR A N 1
ATOM 2684 C CA . THR A 1 175 ? 17.61872 -7.47885 -30.54176 1.000 27.34742 175 THR A CA 1
ATOM 2685 C C . THR A 1 175 ? 16.92788 -8.56114 -29.73042 1.000 31.01548 175 THR A C 1
ATOM 2686 O O . THR A 1 175 ? 16.44267 -8.31967 -28.61729 1.000 27.70695 175 THR A O 1
ATOM 2697 N N . ASP A 1 176 ? 16.90946 -9.77147 -30.29459 1.000 28.66464 176 ASP A N 1
ATOM 2698 C CA . ASP A 1 176 ? 16.71500 -10.94834 -29.45795 1.000 31.38924 176 ASP A CA 1
ATOM 2699 C C . ASP A 1 176 ? 17.99172 -11.21342 -28.65714 1.000 31.73131 176 ASP A C 1
ATOM 2700 O O . ASP A 1 176 ? 18.98246 -10.48075 -28.75983 1.000 31.29328 176 ASP A O 1
ATOM 2709 N N . LEU A 1 177 ? 17.97231 -12.26260 -27.82846 1.000 33.46541 177 LEU A N 1
ATOM 2710 C CA . LEU A 1 177 ? 19.10649 -12.52326 -26.94775 1.000 33.90584 177 LEU A CA 1
ATOM 2711 C C . LEU A 1 177 ? 20.23018 -13.26842 -27.65549 1.000 36.95176 177 LEU A C 1
ATOM 2712 O O . LEU A 1 177 ? 21.26783 -13.54432 -27.04004 1.000 37.26420 177 LEU A O 1
ATOM 2728 N N . GLU A 1 178 ? 20.06788 -13.55704 -28.94102 1.000 35.28760 178 GLU A N 1
ATOM 2729 C CA . GLU A 1 178 ? 21.17017 -13.98905 -29.78278 1.000 38.72726 178 GLU A CA 1
ATOM 2730 C C . GLU A 1 178 ? 21.77338 -12.82455 -30.55756 1.000 40.55830 178 GLU A C 1
ATOM 2731 O O . GLU A 1 178 ? 22.66388 -13.03483 -31.38933 1.000 38.44856 178 GLU A O 1
ATOM 2743 N N . GLY A 1 179 ? 21.31649 -11.59979 -30.28721 1.000 35.05364 179 GLY A N 1
ATOM 2744 C CA . GLY A 1 179 ? 21.92586 -10.40960 -30.83951 1.000 30.48351 179 GLY A CA 1
ATOM 2745 C C . GLY A 1 179 ? 21.45316 -10.00198 -32.21642 1.000 31.84517 179 GLY A C 1
ATOM 2746 O O . GLY A 1 179 ? 22.02672 -9.07327 -32.79691 1.000 33.95363 179 GLY A O 1
ATOM 2750 N N . ASN A 1 180 ? 20.42604 -10.65006 -32.75296 1.000 33.60310 180 ASN A N 1
ATOM 2751 C CA . ASN A 1 180 ? 19.85596 -10.27449 -34.03993 1.000 30.40660 180 ASN A CA 1
ATOM 2752 C C . ASN A 1 180 ? 18.81175 -9.18818 -33.82106 1.000 32.62274 180 ASN A C 1
ATOM 2753 O O . ASN A 1 180 ? 17.86462 -9.39077 -33.06063 1.000 31.67490 180 ASN A O 1
ATOM 2764 N N . PHE A 1 181 ? 18.95950 -8.05895 -34.51602 1.000 32.35284 181 PHE A N 1
ATOM 2765 C CA . PHE A 1 181 ? 17.98716 -6.98175 -34.38367 1.000 32.96924 181 PHE A CA 1
ATOM 2766 C C . PHE A 1 181 ? 16.62754 -7.44074 -34.88038 1.000 34.33598 181 PHE A C 1
ATOM 2767 O O . PHE A 1 181 ? 16.53336 -8.25235 -35.79938 1.000 30.36381 181 PHE A O 1
ATOM 2784 N N . TYR A 1 182 ? 15.57318 -6.93433 -34.24404 1.000 31.60245 182 TYR A N 1
ATOM 2785 C CA . TYR A 1 182 ? 14.23935 -6.96017 -34.82109 1.000 33.76269 182 TYR A CA 1
ATOM 2786 C C . TYR A 1 182 ? 14.17732 -5.81248 -35.82603 1.000 33.92284 182 TYR A C 1
ATOM 2787 O O . TYR A 1 182 ? 14.47276 -4.66359 -35.47774 1.000 31.26722 182 TYR A O 1
ATOM 2805 N N . GLY A 1 183 ? 13.81205 -6.11533 -37.07154 1.000 33.22123 183 GLY A N 1
ATOM 2806 C CA . GLY A 1 183 ? 13.69030 -5.09362 -38.08664 1.000 30.80359 183 GLY A CA 1
ATOM 2807 C C . GLY A 1 183 ? 15.01956 -4.80269 -38.75462 1.000 28.05896 183 GLY A C 1
ATOM 2808 O O . GLY A 1 183 ? 16.02365 -5.46629 -38.50013 1.000 31.97970 183 GLY A O 1
ATOM 2812 N N . PRO A 1 184 ? 15.04354 -3.80519 -39.62840 1.000 35.48105 184 PRO A N 1
ATOM 2813 C CA . PRO A 1 184 ? 16.25395 -3.54565 -40.43262 1.000 36.69364 184 PRO A CA 1
ATOM 2814 C C . PRO A 1 184 ? 17.24615 -2.61909 -39.74542 1.000 39.90979 184 PRO A C 1
ATOM 2815 O O . PRO A 1 184 ? 18.10382 -2.01969 -40.40214 1.000 46.12385 184 PRO A O 1
ATOM 2826 N N . PHE A 1 185 ? 17.17570 -2.52567 -38.42620 1.000 32.00636 185 PHE A N 1
ATOM 2827 C CA . PHE A 1 185 ? 17.96743 -1.53843 -37.71443 1.000 28.70246 185 PHE A CA 1
ATOM 2828 C C . PHE A 1 185 ? 19.33794 -2.09494 -37.35430 1.000 31.68561 185 PHE A C 1
ATOM 2829 O O . PHE A 1 185 ? 19.55139 -3.30644 -37.33064 1.000 31.63511 185 PHE A O 1
ATOM 2846 N N . VAL A 1 186 ? 20.27031 -1.18242 -37.07184 1.000 28.66821 186 VAL A N 1
ATOM 2847 C CA . VAL A 1 186 ? 21.64467 -1.53100 -36.72464 1.000 31.82109 186 VAL A CA 1
ATOM 2848 C C . VAL A 1 186 ? 22.05002 -0.73216 -35.49486 1.000 31.57626 186 VAL A C 1
ATOM 2849 O O . VAL A 1 186 ? 21.49744 0.33703 -35.22007 1.000 30.23956 186 VAL A O 1
ATOM 2862 N N . ASP A 1 187 ? 23.01736 -1.26764 -34.74238 1.000 31.63171 187 ASP A N 1
ATOM 2863 C CA . ASP A 1 187 ? 23.47004 -0.60445 -33.51582 1.000 30.22591 187 ASP A CA 1
ATOM 2864 C C . ASP A 1 187 ? 24.55646 0.42439 -33.83826 1.000 33.51840 187 ASP A C 1
ATOM 2865 O O . ASP A 1 187 ? 25.73273 0.30373 -33.47274 1.000 35.21189 187 ASP A O 1
ATOM 2874 N N . ARG A 1 188 ? 24.12167 1.44428 -34.57422 1.000 32.27975 188 ARG A N 1
ATOM 2875 C CA . ARG A 1 188 ? 24.92524 2.59002 -34.96282 1.000 32.95534 188 ARG A CA 1
ATOM 2876 C C . ARG A 1 188 ? 24.02230 3.80916 -34.84883 1.000 35.19008 188 ARG A C 1
ATOM 2877 O O . ARG A 1 188 ? 22.80594 3.70565 -35.04569 1.000 30.97808 188 ARG A O 1
ATOM 2898 N N . GLN A 1 189 ? 24.61208 4.97667 -34.58731 1.000 32.94148 189 GLN A N 1
ATOM 2899 C CA . GLN A 1 189 ? 23.81605 6.19267 -34.47346 1.000 37.01909 189 GLN A CA 1
ATOM 2900 C C . GLN A 1 189 ? 23.62797 6.88493 -35.81890 1.000 39.15947 189 GLN A C 1
ATOM 2901 O O . GLN A 1 189 ? 23.27575 8.07139 -35.85733 1.000 35.85956 189 GLN A O 1
ATOM 2915 N N . THR A 1 190 ? 23.85719 6.16876 -36.92005 1.000 32.52311 190 THR A N 1
ATOM 2916 C CA . THR A 1 190 ? 23.44834 6.67268 -38.22013 1.000 34.83420 190 THR A CA 1
ATOM 2917 C C . THR A 1 190 ? 21.93191 6.87901 -38.23238 1.000 33.96460 190 THR A C 1
ATOM 2918 O O . THR A 1 190 ? 21.17507 6.19159 -37.54099 1.000 35.10459 190 THR A O 1
ATOM 2929 N N . ALA A 1 191 ? 21.48166 7.84308 -39.01949 1.000 37.47436 191 ALA A N 1
ATOM 2930 C CA . ALA A 1 191 ? 20.06407 8.16946 -39.02492 1.000 41.05081 191 ALA A CA 1
ATOM 2931 C C . ALA A 1 191 ? 19.25293 6.97053 -39.50204 1.000 35.41722 191 ALA A C 1
ATOM 2932 O O . ALA A 1 191 ? 19.51917 6.40401 -40.56467 1.000 39.61000 191 ALA A O 1
ATOM 2939 N N . GLN A 1 192 ? 18.26897 6.57355 -38.70722 1.000 34.04923 192 GLN A N 1
ATOM 2940 C CA . GLN A 1 192 ? 17.41990 5.43896 -39.03409 1.000 37.20059 192 GLN A CA 1
ATOM 2941 C C . GLN A 1 192 ? 15.97828 5.83433 -38.79047 1.000 42.30732 192 GLN A C 1
ATOM 2942 O O . GLN A 1 192 ? 15.68520 6.56446 -37.84446 1.000 45.18171 192 GLN A O 1
ATOM 2956 N N . ALA A 1 193 ? 15.08404 5.335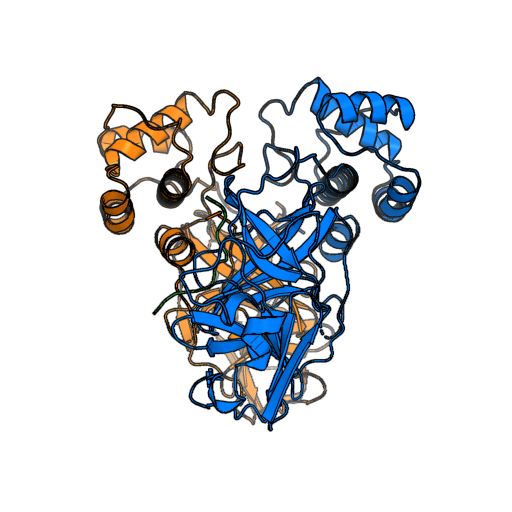46 -39.63638 1.000 42.59505 193 ALA A N 1
ATOM 2957 C CA . ALA A 1 193 ? 13.67373 5.67502 -39.56833 1.000 47.17280 193 ALA A CA 1
ATOM 2958 C C . ALA A 1 193 ? 12.86115 4.39626 -39.50365 1.000 43.82596 193 ALA A C 1
ATOM 2959 O O . ALA A 1 193 ? 13.09018 3.46456 -40.28463 1.000 41.08617 193 ALA A O 1
ATOM 2966 N N . ALA A 1 194 ? 11.91207 4.36110 -38.57957 1.000 43.45656 194 ALA A N 1
ATOM 2967 C CA . ALA A 1 194 ? 10.94203 3.27948 -38.56248 1.000 50.82497 194 ALA A CA 1
ATOM 2968 C C . ALA A 1 194 ? 9.99930 3.42297 -39.75087 1.000 39.64230 194 ALA A C 1
ATOM 2969 O O . ALA A 1 194 ? 9.59618 4.52850 -40.11331 1.000 40.88631 194 ALA A O 1
ATOM 2976 N N . GLY A 1 195 ? 9.64271 2.30296 -40.35679 1.000 44.71599 195 GLY A N 1
ATOM 2977 C CA . GLY A 1 195 ? 8.60742 2.31460 -41.36903 1.000 44.84131 195 GLY A CA 1
ATOM 2978 C C . GLY A 1 195 ? 7.25517 2.67925 -40.77788 1.000 43.49557 195 GLY A C 1
ATOM 2979 O O . GLY A 1 195 ? 7.06170 2.77140 -39.56344 1.000 40.99212 195 GLY A O 1
ATOM 2983 N N . THR A 1 196 ? 6.30047 2.92784 -41.67438 1.000 40.15172 196 THR A N 1
ATOM 2984 C CA . THR A 1 196 ? 4.94424 3.23287 -41.24018 1.000 38.23029 196 THR A CA 1
ATOM 2985 C C . THR A 1 196 ? 4.41786 2.09430 -40.37677 1.000 38.04974 196 THR A C 1
ATOM 2986 O O . THR A 1 196 ? 4.46520 0.92705 -40.77324 1.000 41.95278 196 THR A O 1
ATOM 2997 N N . ASP A 1 197 ? 3.94358 2.43062 -39.18171 1.000 40.71722 197 ASP A N 1
ATOM 2998 C CA . ASP A 1 197 ? 3.39198 1.41594 -38.30325 1.000 39.10046 197 ASP A CA 1
ATOM 2999 C C . ASP A 1 197 ? 1.94504 1.12791 -38.68728 1.000 44.11135 197 ASP A C 1
ATOM 3000 O O . ASP A 1 197 ? 1.26668 1.94885 -39.32030 1.000 47.16508 197 ASP A O 1
ATOM 3009 N N . THR A 1 198 ? 1.48448 -0.07053 -38.32372 1.000 42.20363 198 THR A N 1
ATOM 3010 C CA . THR A 1 198 ? 0.12382 -0.50195 -38.61579 1.000 43.06345 198 THR A CA 1
ATOM 3011 C C . THR A 1 198 ? -0.48025 -1.12714 -37.36361 1.000 41.07534 198 THR A C 1
ATOM 3012 O O . THR A 1 198 ? 0.23202 -1.50617 -36.42895 1.000 34.49714 198 THR A O 1
ATOM 3023 N N . THR A 1 199 ? -1.80708 -1.20784 -37.33505 1.000 37.70142 199 THR A N 1
ATOM 3024 C CA . THR A 1 199 ? -2.50323 -1.75429 -36.17922 1.000 34.86486 199 THR A CA 1
ATOM 3025 C C . THR A 1 199 ? -2.57955 -3.27477 -36.27677 1.000 34.47580 199 THR A C 1
ATOM 3026 O O . THR A 1 199 ? -2.85016 -3.82772 -37.34846 1.000 36.78497 199 THR A O 1
ATOM 3037 N N . ILE A 1 200 ? -2.34180 -3.94536 -35.14573 1.000 34.19528 200 ILE A N 1
ATOM 3038 C CA . ILE A 1 200 ? -2.31480 -5.40296 -35.08627 1.000 31.27288 200 ILE A CA 1
ATOM 3039 C C . ILE A 1 200 ? -3.75167 -5.89724 -34.99886 1.000 35.45078 200 ILE A C 1
ATOM 3040 O O . ILE A 1 200 ? -4.31068 -6.02744 -33.90426 1.000 30.54850 200 ILE A O 1
ATOM 3056 N N . THR A 1 201 ? -4.34145 -6.20442 -36.15349 1.000 33.10107 201 THR A N 1
ATOM 3057 C CA . THR A 1 201 ? -5.77432 -6.47906 -36.22522 1.000 34.04031 201 THR A CA 1
ATOM 3058 C C . THR A 1 201 ? -6.17056 -7.63975 -35.32496 1.000 33.60377 201 THR A C 1
ATOM 3059 O O . THR A 1 201 ? -7.17406 -7.56775 -34.60652 1.000 33.82393 201 THR A O 1
ATOM 3070 N N . VAL A 1 202 ? -5.41997 -8.73999 -35.37871 1.000 31.88582 202 VAL A N 1
ATOM 3071 C CA . VAL A 1 202 ? -5.81463 -9.91307 -34.60741 1.000 34.03021 202 VAL A CA 1
ATOM 3072 C C . VAL A 1 202 ? -5.89248 -9.58392 -33.12691 1.000 33.90643 202 VAL A C 1
ATOM 3073 O O . VAL A 1 202 ? -6.74758 -10.12129 -32.40737 1.000 31.98643 202 VAL A O 1
ATOM 3086 N N . ASN A 1 203 ? -5.01973 -8.68812 -32.65196 1.000 31.50775 203 ASN A N 1
ATOM 3087 C CA . ASN A 1 203 ? -5.03702 -8.28627 -31.24996 1.000 32.48951 203 ASN A CA 1
ATOM 3088 C C . ASN A 1 203 ? -6.25338 -7.42215 -30.93458 1.000 32.14480 203 ASN A C 1
ATOM 3089 O O . ASN A 1 203 ? -6.85000 -7.55169 -29.85926 1.000 32.10188 203 ASN A O 1
ATOM 3100 N N . VAL A 1 204 ? -6.63857 -6.53420 -31.85530 1.000 34.53303 204 VAL A N 1
ATOM 3101 C CA . VAL A 1 204 ? -7.85333 -5.74777 -31.64620 1.000 37.56205 204 VAL A CA 1
ATOM 3102 C C . VAL A 1 204 ? -9.04954 -6.67227 -31.48814 1.000 36.70606 204 VAL A C 1
ATOM 3103 O O . VAL A 1 204 ? -9.89894 -6.47770 -30.61005 1.000 33.17376 204 VAL A O 1
ATOM 3116 N N . LEU A 1 205 ? -9.13295 -7.70049 -32.33218 1.000 35.17182 205 LEU A N 1
ATOM 3117 C CA . LEU A 1 205 ? -10.27240 -8.60993 -32.25711 1.000 35.34950 205 LEU A CA 1
ATOM 3118 C C . LEU A 1 205 ? -10.27136 -9.37433 -30.93875 1.000 35.53132 205 LEU A C 1
ATOM 3119 O O . LEU A 1 205 ? -11.32986 -9.56848 -30.32149 1.000 33.57147 205 LEU A O 1
ATOM 3135 N N . ALA A 1 206 ? -9.09144 -9.83062 -30.49857 1.000 33.82913 206 ALA A N 1
ATOM 3136 C CA . ALA A 1 206 ? -8.99003 -10.49050 -29.19477 1.000 34.67786 206 ALA A CA 1
ATOM 3137 C C . ALA A 1 206 ? -9.51046 -9.58534 -28.07686 1.000 35.59364 206 ALA A C 1
ATOM 3138 O O . ALA A 1 206 ? -10.24361 -10.03384 -27.18137 1.000 35.68733 206 ALA A O 1
ATOM 3145 N N . TRP A 1 207 ? -9.14706 -8.30405 -28.12476 1.000 31.42290 207 TRP A N 1
ATOM 3146 C CA . TRP A 1 207 ? -9.57632 -7.33748 -27.12279 1.000 37.72412 207 TRP A CA 1
ATOM 3147 C C . TRP A 1 207 ? -11.07368 -7.07118 -27.19943 1.000 38.46766 207 TRP A C 1
ATOM 3148 O O . TRP A 1 207 ? -11.71805 -6.87623 -26.16424 1.000 37.70235 207 TRP A O 1
ATOM 3169 N N . LEU A 1 208 ? -11.65623 -7.10315 -28.39697 1.000 37.90583 208 LEU A N 1
ATOM 3170 C CA . LEU A 1 208 ? -13.10572 -7.00073 -28.48591 1.000 38.15256 208 LEU A CA 1
ATOM 3171 C C . LEU A 1 208 ? -13.76701 -8.20497 -27.83384 1.000 37.82566 208 LEU A C 1
ATOM 3172 O O . LEU A 1 208 ? -14.78490 -8.06496 -27.14152 1.000 37.97862 208 LEU A O 1
ATOM 3188 N N . TYR A 1 209 ? -13.18156 -9.39574 -28.01356 1.000 37.22889 209 TYR A N 1
ATOM 3189 C CA . TYR A 1 209 ? -13.70057 -10.57056 -27.31843 1.000 40.23441 209 TYR A CA 1
ATOM 3190 C C . TYR A 1 209 ? -13.55197 -10.41074 -25.81057 1.000 38.24335 209 TYR A C 1
ATOM 3191 O O . TYR A 1 209 ? -14.46499 -10.75865 -25.05400 1.000 40.46915 209 TYR A O 1
ATOM 3209 N N . ALA A 1 210 ? -12.41426 -9.87287 -25.35925 1.000 38.58766 210 ALA A N 1
ATOM 3210 C CA . ALA A 1 210 ? -12.22354 -9.60057 -23.93673 1.000 38.42645 210 ALA A CA 1
ATOM 3211 C C . ALA A 1 210 ? -13.30283 -8.66936 -23.40170 1.000 40.08386 210 ALA A C 1
ATOM 3212 O O . ALA A 1 210 ? -13.75357 -8.82292 -22.25849 1.000 39.47156 210 ALA A O 1
ATOM 3219 N N . ALA A 1 211 ? -13.72901 -7.69671 -24.21869 1.000 41.02822 211 ALA A N 1
ATOM 3220 C CA . ALA A 1 211 ? -14.78137 -6.77194 -23.80642 1.000 43.97455 211 ALA A CA 1
ATOM 3221 C C . ALA A 1 211 ? -16.12266 -7.48696 -23.66974 1.000 44.33343 211 ALA A C 1
ATOM 3222 O O . ALA A 1 211 ? -16.83997 -7.29192 -22.67839 1.000 43.41590 211 ALA A O 1
ATOM 3229 N N . VAL A 1 212 ? -16.47109 -8.33719 -24.64020 1.000 39.29979 212 VAL A N 1
ATOM 3230 C CA . VAL A 1 212 ? -17.71359 -9.09933 -24.53356 1.000 41.76718 212 VAL A CA 1
ATOM 3231 C C . VAL A 1 212 ? -17.68769 -9.98642 -23.29768 1.000 45.72659 212 VAL A C 1
ATOM 3232 O O . VAL A 1 212 ? -18.69199 -10.11143 -22.58365 1.000 42.31531 212 VAL A O 1
ATOM 3245 N N . ILE A 1 213 ? -16.55775 -10.65546 -23.05569 1.000 43.71400 213 ILE A N 1
ATOM 3246 C CA . ILE A 1 213 ? -16.42414 -11.50580 -21.87277 1.000 42.29457 213 ILE A CA 1
ATOM 3247 C C . ILE A 1 213 ? -16.66912 -10.69747 -20.60129 1.000 47.12690 213 ILE A C 1
ATOM 3248 O O . ILE A 1 213 ? -17.25778 -11.19547 -19.62967 1.000 45.76947 213 ILE A O 1
ATOM 3264 N N . ASN A 1 214 ? -16.23172 -9.44053 -20.58942 1.000 44.86461 214 ASN A N 1
ATOM 3265 C CA . ASN A 1 214 ? -16.43791 -8.55290 -19.45695 1.000 49.41462 214 ASN A CA 1
ATOM 3266 C C . ASN A 1 214 ? -17.77635 -7.82358 -19.49153 1.000 51.71779 214 ASN A C 1
ATOM 3267 O O . ASN A 1 214 ? -17.98887 -6.91471 -18.67868 1.000 53.40937 214 ASN A O 1
ATOM 3278 N N . GLY A 1 215 ? -18.67938 -8.19665 -20.39756 1.000 43.16355 215 GLY A N 1
ATOM 3279 C CA . GLY A 1 215 ? -20.03928 -7.70679 -20.36065 1.000 50.17360 215 GLY A CA 1
ATOM 3280 C C . GLY A 1 215 ? -20.39435 -6.62449 -21.35278 1.000 54.67122 215 GLY A C 1
ATOM 3281 O O . GLY A 1 215 ? -21.54618 -6.16888 -21.35185 1.000 57.77401 215 GLY A O 1
ATOM 3285 N N . ASP A 1 216 ? -19.45334 -6.18647 -22.17896 1.000 51.61739 216 ASP A N 1
ATOM 3286 C CA . ASP A 1 216 ? -19.74406 -5.19325 -23.19836 1.000 49.89748 216 ASP A CA 1
ATOM 3287 C C . ASP A 1 216 ? -20.41997 -5.85016 -24.39423 1.000 57.25436 216 ASP A C 1
ATOM 3288 O O . ASP A 1 216 ? -20.04840 -6.94813 -24.81759 1.000 59.96159 216 ASP A O 1
ATOM 3297 N N A ARG A 1 217 ? -21.40961 -5.16406 -24.95323 0.540 53.44699 217 ARG A N 1
ATOM 3298 N N B ARG A 1 217 ? -21.40561 -5.15294 -24.94962 0.460 53.48213 217 ARG A N 1
ATOM 3299 C CA A ARG A 1 217 ? -22.04203 -5.64020 -26.17206 0.540 52.94299 217 ARG A CA 1
ATOM 3300 C CA B ARG A 1 217 ? -22.14395 -5.63245 -26.10573 0.460 52.90725 217 ARG A CA 1
ATOM 3301 C C A ARG A 1 217 ? -22.46628 -4.51622 -27.10612 0.540 51.57316 217 ARG A C 1
ATOM 3302 C C B ARG A 1 217 ? -22.50428 -4.51965 -27.07562 0.460 51.42737 217 ARG A C 1
ATOM 3303 O O A ARG A 1 217 ? -23.00168 -4.80664 -28.17815 0.540 50.25610 217 ARG A O 1
ATOM 3304 O O B ARG A 1 217 ? -23.02231 -4.82211 -28.15259 0.460 50.25630 217 ARG A O 1
ATOM 3345 N N . TRP A 1 218 ? -22.23247 -3.25085 -26.75181 1.000 50.93607 218 TRP A N 1
ATOM 3346 C CA . TRP A 1 218 ? -22.80711 -2.15845 -27.52805 1.000 57.21997 218 TRP A CA 1
ATOM 3347 C C . TRP A 1 218 ? -22.27573 -2.11285 -28.94792 1.000 56.00877 218 TRP A C 1
ATOM 3348 O O . TRP A 1 218 ? -22.97667 -1.62832 -29.84030 1.000 53.66587 218 TRP A O 1
ATOM 3370 N N . PHE A 1 219 ? -21.05900 -2.59872 -29.17771 1.000 50.44677 219 PHE A N 1
ATOM 3371 C CA . PHE A 1 219 ? -20.43818 -2.53750 -30.49152 1.000 53.31626 219 PHE A CA 1
ATOM 3372 C C . PHE A 1 219 ? -20.75130 -3.75094 -31.35538 1.000 50.83710 219 PHE A C 1
ATOM 3373 O O . PHE A 1 219 ? -20.32091 -3.78937 -32.51174 1.000 48.37052 219 PHE A O 1
ATOM 3390 N N . LEU A 1 220 ? -21.47354 -4.74097 -30.83244 1.000 45.21584 220 LEU A N 1
ATOM 3391 C CA . LEU A 1 220 ? -21.88552 -5.87273 -31.65693 1.000 49.94490 220 LEU A CA 1
ATOM 3392 C C . LEU A 1 220 ? -22.92899 -5.44283 -32.68996 1.000 59.06487 220 LEU A C 1
ATOM 3393 O O . LEU A 1 220 ? -23.73138 -4.53854 -32.46151 1.000 52.76929 220 LEU A O 1
ATOM 3409 N N . ASN A 1 221 ? -22.92935 -6.11633 -33.83527 1.000 56.43465 221 ASN A N 1
ATOM 3410 C CA . ASN A 1 221 ? -23.89639 -5.84180 -34.88346 1.000 56.20606 221 ASN A CA 1
ATOM 3411 C C . ASN A 1 221 ? -24.37955 -7.16060 -35.46272 1.000 60.61333 221 ASN A C 1
ATOM 3412 O O . ASN A 1 221 ? -23.82823 -8.23037 -35.18264 1.000 55.24140 221 ASN A O 1
ATOM 3423 N N . ARG A 1 222 ? -25.44382 -7.06950 -36.25486 1.000 55.59578 222 ARG A N 1
ATOM 3424 C CA . ARG A 1 222 ? -26.07300 -8.22897 -36.86310 1.000 55.56536 222 ARG A CA 1
ATOM 3425 C C . ARG A 1 222 ? -25.35782 -8.67541 -38.12051 1.000 58.91964 222 ARG A C 1
ATOM 3426 O O . ARG A 1 222 ? -25.79587 -9.64746 -38.75211 1.000 68.55301 222 ARG A O 1
ATOM 3447 N N . PHE A 1 223 ? -24.28555 -7.98354 -38.50137 1.000 58.08281 223 PHE A N 1
ATOM 3448 C CA . PHE A 1 223 ? -23.63879 -8.24010 -39.77858 1.000 57.13093 223 PHE A CA 1
ATOM 3449 C C . PHE A 1 223 ? -22.50759 -9.24064 -39.63971 1.000 56.60832 223 PHE A C 1
ATOM 3450 O O . PHE A 1 223 ? -21.92693 -9.40184 -38.57019 1.000 54.51616 223 PHE A O 1
ATOM 3467 N N . THR A 1 224 ? -22.21768 -9.93011 -40.74081 1.000 60.73370 224 THR A N 1
ATOM 3468 C CA . THR A 1 224 ? -21.00076 -10.70606 -40.89864 1.000 55.76098 224 THR A CA 1
ATOM 3469 C C . THR A 1 224 ? -20.32935 -10.21767 -42.17167 1.000 59.01366 224 THR A C 1
ATOM 3470 O O . THR A 1 224 ? -20.92792 -9.50641 -42.98259 1.000 65.99997 224 THR A O 1
ATOM 3481 N N . THR A 1 225 ? -19.07153 -10.59331 -42.34515 1.000 55.87349 225 THR A N 1
ATOM 3482 C CA . THR A 1 225 ? -18.31773 -10.18426 -43.51710 1.000 55.91882 225 THR A CA 1
ATOM 3483 C C . THR A 1 225 ? -17.47035 -11.35215 -43.99701 1.000 55.92359 225 THR A C 1
ATOM 3484 O O . THR A 1 225 ? -17.24903 -12.32823 -43.27429 1.000 60.08802 225 THR A O 1
ATOM 3495 N N . THR A 1 226 ? -16.99719 -11.24324 -45.23138 1.000 59.43254 226 THR A N 1
ATOM 3496 C CA . THR A 1 226 ? -15.98055 -12.16226 -45.71325 1.000 55.09188 226 THR A CA 1
ATOM 3497 C C . THR A 1 226 ? -14.59796 -11.67834 -45.28858 1.000 61.52438 226 THR A C 1
ATOM 3498 O O . THR A 1 226 ? -14.39367 -10.50307 -44.96893 1.000 58.14694 226 THR A O 1
ATOM 3509 N N . LEU A 1 227 ? -13.63912 -12.60822 -45.28486 1.000 51.08296 227 LEU A N 1
ATOM 3510 C CA . LEU A 1 227 ? -12.28275 -12.25397 -44.90090 1.000 54.33639 227 LEU A CA 1
ATOM 3511 C C . LEU A 1 227 ? -11.68729 -11.25738 -45.88208 1.000 61.63974 227 LEU A C 1
ATOM 3512 O O . LEU A 1 227 ? -10.92514 -10.36926 -45.48962 1.000 55.66777 227 LEU A O 1
ATOM 3528 N N . ASN A 1 228 ? -12.01580 -11.39111 -47.16762 1.000 64.09538 228 ASN A N 1
ATOM 3529 C CA . ASN A 1 228 ? -11.47087 -10.46877 -48.15751 1.000 50.63084 228 ASN A CA 1
ATOM 3530 C C . ASN A 1 228 ? -12.12014 -9.09354 -48.05771 1.000 52.35703 228 ASN A C 1
ATOM 3531 O O . ASN A 1 228 ? -11.42974 -8.07369 -48.12992 1.000 59.78814 228 ASN A O 1
ATOM 3542 N N . ASP A 1 229 ? -13.44284 -9.03638 -47.88493 1.000 55.90501 229 ASP A N 1
ATOM 3543 C CA . ASP A 1 229 ? -14.09770 -7.74068 -47.70267 1.000 55.19169 229 ASP A CA 1
ATOM 3544 C C . ASP A 1 229 ? -13.57889 -7.02508 -46.45655 1.000 57.89603 229 ASP A C 1
ATOM 3545 O O . ASP A 1 229 ? -13.30481 -5.81726 -46.48457 1.000 55.67359 229 ASP A O 1
ATOM 3554 N N . PHE A 1 230 ? -13.43171 -7.74864 -45.34933 1.000 55.62158 230 PHE A N 1
ATOM 3555 C CA . PHE A 1 230 ? -12.86646 -7.12280 -44.16054 1.000 50.40778 230 PHE A CA 1
ATOM 3556 C C . PHE A 1 230 ? -11.45473 -6.61491 -44.43218 1.000 53.35028 230 PHE A C 1
ATOM 3557 O O . PHE A 1 230 ? -11.10118 -5.49073 -44.05684 1.000 52.74531 230 PHE A O 1
ATOM 3574 N N . ASN A 1 231 ? -10.62915 -7.43551 -45.08941 1.000 48.72594 231 ASN A N 1
ATOM 3575 C CA . ASN A 1 231 ? -9.25141 -7.03060 -45.35138 1.000 56.98409 231 ASN A CA 1
ATOM 3576 C C . ASN A 1 231 ? -9.18992 -5.80204 -46.24963 1.000 59.93650 231 ASN A C 1
ATOM 3577 O O . ASN A 1 231 ? -8.23779 -5.01866 -46.16187 1.000 59.11107 231 ASN A O 1
ATOM 3588 N N . LEU A 1 232 ? -10.19429 -5.60503 -47.10693 1.000 56.55595 232 LEU A N 1
ATOM 3589 C CA . LEU A 1 232 ? -10.22435 -4.39512 -47.91717 1.000 59.41787 232 LEU A CA 1
ATOM 3590 C C . LEU A 1 232 ? -10.50223 -3.17634 -47.05259 1.000 52.47198 232 LEU A C 1
ATOM 3591 O O . LEU A 1 232 ? -9.93420 -2.10334 -47.28061 1.000 55.91144 232 LEU A O 1
ATOM 3607 N N . VAL A 1 233 ? -11.37667 -3.32098 -46.05527 1.000 51.71402 233 VAL A N 1
ATOM 3608 C CA . VAL A 1 233 ? -11.61583 -2.22384 -45.12420 1.000 58.54692 233 VAL A CA 1
ATOM 3609 C C . VAL A 1 233 ? -10.39243 -1.99029 -44.24855 1.000 58.35807 233 VAL A C 1
ATOM 3610 O O . VAL A 1 233 ? -10.03209 -0.84399 -43.95890 1.000 50.65256 233 VAL A O 1
ATOM 3623 N N . ALA A 1 234 ? -9.74423 -3.07025 -43.80160 1.000 59.01046 234 ALA A N 1
ATOM 3624 C CA . ALA A 1 234 ? -8.64251 -2.94262 -42.84916 1.000 57.62623 234 ALA A CA 1
ATOM 3625 C C . ALA A 1 234 ? -7.48461 -2.14566 -43.44189 1.000 56.31812 234 ALA A C 1
ATOM 3626 O O . ALA A 1 234 ? -6.99391 -1.19055 -42.82976 1.000 56.60364 234 ALA A O 1
ATOM 3633 N N . MET A 1 235 ? -7.03781 -2.51871 -44.64231 1.000 60.21287 235 MET A N 1
ATOM 3634 C CA . MET A 1 235 ? -5.92126 -1.81036 -45.26235 1.000 61.44138 235 MET A CA 1
ATOM 3635 C C . MET A 1 235 ? -6.24078 -0.33376 -45.47576 1.000 60.05246 235 MET A C 1
ATOM 3636 O O . MET A 1 235 ? -5.33863 0.51125 -45.44161 1.000 57.82034 235 MET A O 1
ATOM 3650 N N . LYS A 1 236 ? -7.51418 0.00534 -45.67167 1.000 65.70224 236 LYS A N 1
ATOM 3651 C CA . LYS A 1 236 ? -7.87885 1.40957 -45.80914 1.000 59.60150 236 LYS A CA 1
ATOM 3652 C C . LYS A 1 236 ? -7.60169 2.18811 -44.52887 1.000 61.60123 236 LYS A C 1
ATOM 3653 O O . LYS A 1 236 ? -7.55645 3.42528 -44.55894 1.000 57.26735 236 LYS A O 1
ATOM 3672 N N . TYR A 1 237 ? -7.42713 1.49281 -43.40152 1.000 57.02543 237 TYR A N 1
ATOM 3673 C CA . TYR A 1 237 ? -7.17751 2.13909 -42.11838 1.000 55.50005 237 TYR A CA 1
ATOM 3674 C C . TYR A 1 237 ? -5.79325 1.81297 -41.55780 1.000 50.37399 237 TYR A C 1
ATOM 3675 O O . TYR A 1 237 ? -5.54729 2.01025 -40.36246 1.000 49.12246 237 TYR A O 1
ATOM 3693 N N . ASN A 1 238 ? -4.87843 1.32273 -42.39093 1.000 52.54385 238 ASN A N 1
ATOM 3694 C CA . ASN A 1 238 ? -3.54112 0.93042 -41.93677 1.000 46.38794 238 ASN A CA 1
ATOM 3695 C C . ASN A 1 238 ? -3.60367 -0.15701 -40.86098 1.000 48.52182 238 ASN A C 1
ATOM 3696 O O . ASN A 1 238 ? -2.83964 -0.14698 -39.88421 1.000 41.61428 238 ASN A O 1
ATOM 3707 N N . TYR A 1 239 ? -4.51070 -1.11199 -41.05507 1.000 41.14448 239 TYR A N 1
ATOM 3708 C CA . TYR A 1 239 ? -4.64261 -2.28304 -40.20140 1.000 39.72701 239 TYR A CA 1
ATOM 3709 C C . TYR A 1 239 ? -3.96702 -3.46383 -40.88670 1.000 45.30292 239 TYR A C 1
ATOM 3710 O O . TYR A 1 239 ? -4.07012 -3.62208 -42.10561 1.000 47.32544 239 TYR A O 1
ATOM 3728 N N . GLU A 1 240 ? -3.31705 -4.31119 -40.09985 1.000 40.36279 240 GLU A N 1
ATOM 3729 C CA . GLU A 1 240 ? -2.69682 -5.50451 -40.65317 1.000 46.34827 240 GLU A CA 1
ATOM 3730 C C . GLU A 1 240 ? -3.75672 -6.41520 -41.26361 1.000 54.16764 240 GLU A C 1
ATOM 3731 O O . GLU A 1 240 ? -4.88163 -6.49813 -40.74513 1.000 42.19030 240 GLU A O 1
ATOM 3743 N N . PRO A 1 241 ? -3.44473 -7.10992 -42.35909 1.000 50.89598 241 PRO A N 1
ATOM 3744 C CA . PRO A 1 241 ? -4.40967 -8.05992 -42.92466 1.000 53.48444 241 PRO A CA 1
ATOM 3745 C C . PRO A 1 241 ? -4.63222 -9.22839 -41.97927 1.000 48.50542 241 PRO A C 1
ATOM 3746 O O . PRO A 1 241 ? -3.74395 -9.62325 -41.22174 1.000 55.53254 241 PRO A O 1
ATOM 3757 N N . LEU A 1 242 ? -5.84397 -9.76913 -42.01714 1.000 46.21027 242 LEU A N 1
ATOM 3758 C CA . LEU A 1 242 ? -6.22779 -10.90555 -41.19019 1.000 51.78942 242 LEU A CA 1
ATOM 3759 C C . LEU A 1 242 ? -6.13095 -12.17336 -42.02807 1.000 58.09012 242 LEU A C 1
ATOM 3760 O O . LEU A 1 242 ? -6.70699 -12.24430 -43.11819 1.000 58.90247 242 LEU A O 1
ATOM 3776 N N . THR A 1 243 ? -5.39612 -13.16031 -41.52838 1.000 56.37672 243 THR A N 1
ATOM 3777 C CA . THR A 1 243 ? -5.18574 -14.41607 -42.23329 1.000 55.70358 243 THR A CA 1
ATOM 3778 C C . THR A 1 243 ? -6.05383 -15.51117 -41.62692 1.000 63.01382 243 THR A C 1
ATOM 3779 O O . THR A 1 243 ? -6.63396 -15.35653 -40.54844 1.000 54.21926 243 THR A O 1
ATOM 3790 N N . GLN A 1 244 ? -6.13597 -16.63748 -42.34192 1.000 54.56055 244 GLN A N 1
ATOM 3791 C CA . GLN A 1 244 ? -6.84945 -17.78942 -41.80383 1.000 52.98475 244 GLN A CA 1
ATOM 3792 C C . GLN A 1 244 ? -6.19943 -18.29242 -40.52141 1.000 58.00803 244 GLN A C 1
ATOM 3793 O O . GLN A 1 244 ? -6.88788 -18.82766 -39.64505 1.000 60.59715 244 GLN A O 1
ATOM 3807 N N . ASP A 1 245 ? -4.87735 -18.14567 -40.39807 1.000 55.73916 245 ASP A N 1
ATOM 3808 C CA . ASP A 1 245 ? -4.20970 -18.51228 -39.15309 1.000 60.85222 245 ASP A CA 1
ATOM 3809 C C . ASP A 1 245 ? -4.72917 -17.67451 -37.99119 1.000 52.71151 245 ASP A C 1
ATOM 3810 O O . ASP A 1 245 ? -4.96596 -18.19515 -36.89508 1.000 60.03829 245 ASP A O 1
ATOM 3819 N N . HIS A 1 246 ? -4.90152 -16.37010 -38.20905 1.000 50.52643 246 HIS A N 1
ATOM 3820 C CA . HIS A 1 246 ? -5.49004 -15.52468 -37.17873 1.000 53.26093 246 HIS A CA 1
ATOM 3821 C C . HIS A 1 246 ? -6.90349 -15.98255 -36.84200 1.000 51.37892 246 HIS A C 1
ATOM 3822 O O . HIS A 1 246 ? -7.28066 -16.04641 -35.66579 1.000 48.31009 246 HIS A O 1
ATOM 3836 N N . VAL A 1 247 ? -7.70241 -16.31231 -37.85991 1.000 51.33487 247 VAL A N 1
ATOM 3837 C CA . VAL A 1 247 ? -9.05235 -16.79802 -37.59055 1.000 52.22434 247 VAL A CA 1
ATOM 3838 C C . VAL A 1 247 ? -8.99898 -18.05757 -36.73542 1.000 61.21032 247 VAL A C 1
ATOM 3839 O O . VAL A 1 247 ? -9.79499 -18.22766 -35.80114 1.000 55.62068 247 VAL A O 1
ATOM 3852 N N . ASP A 1 248 ? -8.06800 -18.96529 -37.04547 1.000 56.02368 248 ASP A N 1
ATOM 3853 C CA . ASP A 1 248 ? -7.91754 -20.16409 -36.22934 1.000 56.71410 248 ASP A CA 1
ATOM 3854 C C . ASP A 1 248 ? -7.55321 -19.79959 -34.79768 1.000 57.01833 248 ASP A C 1
ATOM 3855 O O . ASP A 1 248 ? -8.10274 -20.36619 -33.84597 1.000 58.45046 248 ASP A O 1
ATOM 3864 N N . ILE A 1 249 ? -6.62360 -18.85600 -34.62640 1.000 52.88234 249 ILE A N 1
ATOM 3865 C CA . ILE A 1 249 ? -6.15878 -18.49879 -33.28837 1.000 54.87758 249 ILE A CA 1
ATOM 3866 C C . ILE A 1 249 ? -7.29825 -17.91955 -32.46080 1.000 57.47653 249 ILE A C 1
ATOM 3867 O O . ILE A 1 249 ? -7.36766 -18.12331 -31.23985 1.000 50.25990 249 ILE A O 1
ATOM 3883 N N . LEU A 1 250 ? -8.19463 -17.17201 -33.10354 1.000 50.59610 250 LEU A N 1
ATOM 3884 C CA . LEU A 1 250 ? -9.33913 -16.58774 -32.41794 1.000 54.67395 250 LEU A CA 1
ATOM 3885 C C . LEU A 1 250 ? -10.43434 -17.60491 -32.13633 1.000 55.02885 250 LEU A C 1
ATOM 3886 O O . LEU A 1 250 ? -11.43313 -17.25483 -31.50184 1.000 50.81658 250 LEU A O 1
ATOM 3902 N N . GLY A 1 251 ? -10.26235 -18.84794 -32.57083 1.000 48.84580 251 GLY A N 1
ATOM 3903 C CA . GLY A 1 251 ? -11.25037 -19.87811 -32.37562 1.000 56.33500 251 GLY A CA 1
ATOM 3904 C C . GLY A 1 251 ? -11.75085 -19.98979 -30.95308 1.000 52.75464 251 GLY A C 1
ATOM 3905 O O . GLY A 1 251 ? -12.95246 -19.89630 -30.69635 1.000 61.02632 251 GLY A O 1
ATOM 3909 N N . PRO A 1 252 ? -10.84839 -20.24225 -30.00270 1.000 56.01456 252 PRO A N 1
ATOM 3910 C CA . PRO A 1 252 ? -11.30746 -20.44324 -28.61233 1.000 59.55974 252 PRO A CA 1
ATOM 3911 C C . PRO A 1 252 ? -12.14310 -19.29040 -28.07166 1.000 58.32880 252 PRO A C 1
ATOM 3912 O O . PRO A 1 252 ? -13.16363 -19.52410 -27.40936 1.000 60.11701 252 PRO A O 1
ATOM 3923 N N . LEU A 1 253 ? -11.73537 -18.04428 -28.32907 1.000 56.28408 253 LEU A N 1
ATOM 3924 C CA . LEU A 1 253 ? -12.53139 -16.90627 -27.88061 1.000 50.70279 253 LEU A CA 1
ATOM 3925 C C . LEU A 1 253 ? -13.89242 -16.87595 -28.57268 1.000 52.22822 253 LEU A C 1
ATOM 3926 O O . LEU A 1 253 ? -14.91487 -16.60323 -27.93279 1.000 50.10858 253 LEU A O 1
ATOM 3942 N N . SER A 1 254 ? -13.93220 -17.15598 -29.87984 1.000 48.67218 254 SER A N 1
ATOM 3943 C CA . SER A 1 254 ? -15.22066 -17.21289 -30.56780 1.000 48.82165 254 SER A CA 1
ATOM 3944 C C . SER A 1 254 ? -16.09792 -18.32035 -30.00031 1.000 59.86371 254 SER A C 1
ATOM 3945 O O . SER A 1 254 ? -17.33104 -18.18841 -29.95818 1.000 57.75901 254 SER A O 1
ATOM 3953 N N . ALA A 1 255 ? -15.48289 -19.42485 -29.57162 1.000 56.95674 255 ALA A N 1
ATOM 3954 C CA . ALA A 1 255 ? -16.25862 -20.50537 -28.97501 1.000 64.85910 255 ALA A CA 1
ATOM 3955 C C . ALA A 1 255 ? -16.73105 -20.13212 -27.57616 1.000 62.04970 255 ALA A C 1
ATOM 3956 O O . ALA A 1 255 ? -17.87643 -20.41704 -27.20435 1.000 62.27465 255 ALA A O 1
ATOM 3963 N N . GLN A 1 256 ? -15.86534 -19.48503 -26.79705 1.000 55.52943 256 GLN A N 1
ATOM 3964 C CA . GLN A 1 256 ? -16.21376 -19.09923 -25.43583 1.000 62.59884 256 GLN A CA 1
ATOM 3965 C C . GLN A 1 256 ? -17.34304 -18.08312 -25.41271 1.000 62.50768 256 GLN A C 1
ATOM 3966 O O . GLN A 1 256 ? -18.12958 -18.05719 -24.45787 1.000 63.10993 256 GLN A O 1
ATOM 3980 N N . THR A 1 257 ? -17.45757 -17.25938 -26.45690 1.000 57.53530 257 THR A N 1
ATOM 3981 C CA . THR A 1 257 ? -18.43589 -16.18278 -26.47727 1.000 57.61859 257 THR A CA 1
ATOM 3982 C C . THR A 1 257 ? -19.61558 -16.47229 -27.38630 1.000 59.81324 257 THR A C 1
ATOM 3983 O O . THR A 1 257 ? -20.63228 -15.77666 -27.29116 1.000 57.90947 257 THR A O 1
ATOM 3994 N N . GLY A 1 258 ? -19.50861 -17.47052 -28.25925 1.000 56.56106 258 GLY A N 1
ATOM 3995 C CA . GLY A 1 258 ? -20.56686 -17.73572 -29.19923 1.000 56.33425 258 GLY A CA 1
ATOM 3996 C C . GLY A 1 258 ? -20.64345 -16.77099 -30.35416 1.000 57.39108 258 GLY A C 1
ATOM 3997 O O . GLY A 1 258 ? -21.63506 -16.78447 -31.08011 1.000 57.37512 258 GLY A O 1
ATOM 4001 N N . ILE A 1 259 ? -19.63619 -15.92774 -30.54399 1.000 57.24169 259 ILE A N 1
ATOM 4002 C CA . ILE A 1 259 ? -19.61102 -14.93408 -31.61182 1.000 51.88199 259 ILE A CA 1
ATOM 4003 C C . ILE A 1 259 ? -18.55891 -15.36694 -32.62115 1.000 58.24148 259 ILE A C 1
ATOM 4004 O O . ILE A 1 259 ? -17.36917 -15.43648 -32.29004 1.000 48.84915 259 ILE A O 1
ATOM 4020 N N . ALA A 1 260 ? -18.99044 -15.65712 -33.84598 1.000 52.21267 260 ALA A N 1
ATOM 4021 C CA . ALA A 1 260 ? -18.06019 -16.08050 -34.88262 1.000 51.15328 260 ALA A CA 1
ATOM 4022 C C . ALA A 1 260 ? -17.05290 -14.98118 -35.17585 1.000 58.44881 260 ALA A C 1
ATOM 4023 O O . ALA A 1 260 ? -17.32203 -13.79369 -34.96912 1.000 49.31062 260 ALA A O 1
ATOM 4030 N N . VAL A 1 261 ? -15.88036 -15.39579 -35.67324 1.000 52.98216 261 VAL A N 1
ATOM 4031 C CA . VAL A 1 261 ? -14.78442 -14.45763 -35.89158 1.000 52.21942 261 VAL A CA 1
ATOM 4032 C C . VAL A 1 261 ? -15.18508 -13.40541 -36.91394 1.000 51.98656 261 VAL A C 1
ATOM 4033 O O . VAL A 1 261 ? -14.95421 -12.20512 -36.71645 1.000 43.63102 261 VAL A O 1
ATOM 4046 N N . LEU A 1 262 ? -15.79406 -13.83894 -38.02445 1.000 45.03408 262 LEU A N 1
ATOM 4047 C CA . LEU A 1 262 ? -16.16052 -12.89954 -39.08006 1.000 46.88779 262 LEU A CA 1
ATOM 4048 C C . LEU A 1 262 ? -17.35603 -12.04946 -38.67582 1.000 50.25109 262 LEU A C 1
ATOM 4049 O O . LEU A 1 262 ? -17.63062 -11.02140 -39.31138 1.000 50.97365 262 LEU A O 1
ATOM 4065 N N . ASP A 1 263 ? -18.10261 -12.49188 -37.66816 1.000 4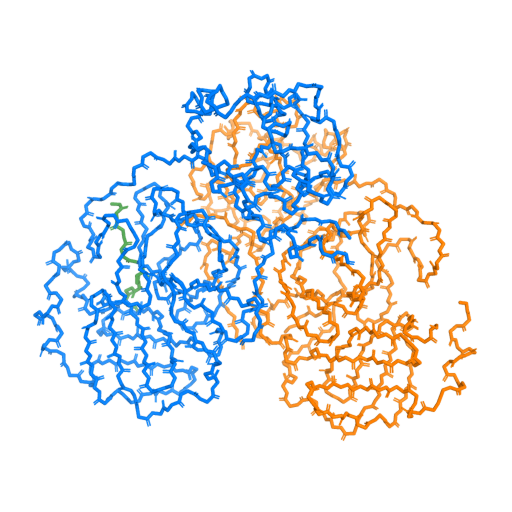9.26393 263 ASP A N 1
ATOM 4066 C CA . ASP A 1 263 ? -19.13378 -11.65028 -37.07290 1.000 50.72035 263 ASP A CA 1
ATOM 4067 C C . ASP A 1 263 ? -18.49786 -10.52913 -36.26054 1.000 49.43040 263 ASP A C 1
ATOM 4068 O O . ASP A 1 263 ? -18.92260 -9.36943 -36.33341 1.000 48.51580 263 ASP A O 1
ATOM 4077 N N . MET A 1 264 ? -17.45015 -10.85104 -35.50725 1.000 43.71872 264 MET A N 1
ATOM 4078 C CA . MET A 1 264 ? -16.72131 -9.81319 -34.78646 1.000 41.01251 264 MET A CA 1
ATOM 4079 C C . MET A 1 264 ? -15.96619 -8.89933 -35.75303 1.000 45.19863 264 MET A C 1
ATOM 4080 O O . MET A 1 264 ? -15.81831 -7.69407 -35.50455 1.000 43.83708 264 MET A O 1
ATOM 4094 N N . CYS A 1 265 ? -15.48143 -9.45083 -36.86974 1.000 43.05481 265 CYS A N 1
ATOM 4095 C CA . CYS A 1 265 ? -14.80159 -8.60866 -37.84925 1.000 47.37965 265 CYS A CA 1
ATOM 4096 C C . CYS A 1 265 ? -15.74221 -7.53127 -38.36976 1.000 46.00770 265 CYS A C 1
ATOM 4097 O O . CYS A 1 265 ? -15.32811 -6.39153 -38.61659 1.000 39.47007 265 CYS A O 1
ATOM 4105 N N . ALA A 1 266 ? -17.01464 -7.88602 -38.55846 1.000 43.94653 266 ALA A N 1
ATOM 4106 C CA . ALA A 1 266 ? -18.01114 -6.91351 -38.98968 1.000 53.15923 266 ALA A CA 1
ATOM 4107 C C . ALA A 1 266 ? -18.21988 -5.83596 -37.93542 1.000 47.85245 266 ALA A C 1
ATOM 4108 O O . ALA A 1 266 ? -18.49521 -4.68057 -38.28112 1.000 49.94575 266 ALA A O 1
ATOM 4115 N N . SER A 1 267 ? -18.12096 -6.19384 -36.65020 1.000 47.04104 267 SER A N 1
ATOM 4116 C CA . SER A 1 267 ? -18.14923 -5.17728 -35.60523 1.000 47.54765 267 SER A CA 1
ATOM 4117 C C . SER A 1 267 ? -16.96723 -4.23326 -35.76606 1.000 46.65249 267 SER A C 1
ATOM 4118 O O . SER A 1 267 ? -17.11858 -3.00891 -35.69949 1.000 46.26091 267 SER A O 1
ATOM 4126 N N . LEU A 1 268 ? -15.77508 -4.79530 -35.98836 1.000 41.37092 268 LEU A N 1
ATOM 4127 C CA . LEU A 1 268 ? -14.58797 -3.96796 -36.16223 1.000 40.48262 268 LEU A CA 1
ATOM 4128 C C . LEU A 1 268 ? -14.73683 -3.08174 -37.38846 1.000 45.88063 268 LEU A C 1
ATOM 4129 O O . LEU A 1 268 ? -14.41040 -1.89079 -37.35233 1.000 46.59052 268 LEU A O 1
ATOM 4145 N N . LYS A 1 269 ? -15.26835 -3.64327 -38.47689 1.000 48.36317 269 LYS A N 1
ATOM 4146 C CA . LYS A 1 269 ? -15.49506 -2.85305 -39.68115 1.000 47.69695 269 LYS A CA 1
ATOM 4147 C C . LYS A 1 269 ? -16.38789 -1.65748 -39.37998 1.000 51.29223 269 LYS A C 1
ATOM 4148 O O . LYS A 1 269 ? -16.10275 -0.53643 -39.81223 1.000 52.54961 269 LYS A O 1
ATOM 4167 N N . GLU A 1 270 ? -17.47364 -1.87435 -38.63220 1.000 54.23607 270 GLU A N 1
ATOM 4168 C CA . GLU A 1 270 ? -18.38834 -0.77836 -38.32837 1.000 58.10388 270 GLU A CA 1
ATOM 4169 C C . GLU A 1 270 ? -17.73079 0.25139 -37.41859 1.000 56.44705 270 GLU A C 1
ATOM 4170 O O . GLU A 1 270 ? -17.97448 1.45497 -37.55356 1.000 51.11548 270 GLU A O 1
ATOM 4182 N N . LEU A 1 271 ? -16.92132 -0.20201 -36.46037 1.000 49.04707 271 LEU A N 1
ATOM 4183 C CA . LEU A 1 271 ? -16.20586 0.74030 -35.60788 1.000 49.79173 271 LEU A CA 1
ATOM 4184 C C . LEU A 1 271 ? -15.22288 1.57509 -36.42394 1.000 51.87493 271 LEU A C 1
ATOM 4185 O O . LEU A 1 271 ? -15.05041 2.77176 -36.17133 1.000 56.46730 271 LEU A O 1
ATOM 4201 N N . LEU A 1 272 ? -14.56320 0.96054 -37.40493 1.000 53.37944 272 LEU A N 1
ATOM 4202 C CA . LEU A 1 272 ? -13.66288 1.71423 -38.27285 1.000 52.62178 272 LEU A CA 1
ATOM 4203 C C . LEU A 1 272 ? -14.44133 2.66609 -39.17599 1.000 66.92874 272 LEU A C 1
ATOM 4204 O O . LEU A 1 272 ? -14.11605 3.85568 -39.27434 1.000 68.57834 272 LEU A O 1
ATOM 4220 N N . GLN A 1 273 ? -15.49171 2.16242 -39.82831 1.000 63.42621 273 GLN A N 1
ATOM 4221 C CA . GLN A 1 273 ? -16.21305 2.97663 -40.80062 1.000 59.32430 273 GLN A CA 1
ATOM 4222 C C . GLN A 1 273 ? -16.93083 4.13731 -40.12349 1.000 59.45574 273 GLN A C 1
ATOM 4223 O O . GLN A 1 273 ? -16.92136 5.26514 -40.63124 1.000 69.38276 273 GLN A O 1
ATOM 4237 N N . ASN A 1 274 ? -17.53542 3.89271 -38.96365 1.000 61.30840 274 ASN A N 1
ATOM 4238 C CA . ASN A 1 274 ? -18.38649 4.88593 -38.32377 1.000 69.75492 274 ASN A CA 1
ATOM 4239 C C . ASN A 1 274 ? -17.82762 5.42779 -37.01332 1.000 62.76806 274 ASN A C 1
ATOM 4240 O O . ASN A 1 274 ? -18.50120 6.23073 -36.36072 1.000 75.34176 274 ASN A O 1
ATOM 4251 N N . GLY A 1 275 ? -16.63342 5.02448 -36.60704 1.000 70.48812 275 GLY A N 1
ATOM 4252 C CA . GLY A 1 275 ? -16.06161 5.53895 -35.38065 1.000 65.31654 275 GLY A CA 1
ATOM 4253 C C . GLY A 1 275 ? -16.66376 4.90474 -34.14075 1.000 74.88095 275 GLY A C 1
ATOM 4254 O O . GLY A 1 275 ? -17.40625 3.92406 -34.19907 1.000 75.77109 275 GLY A O 1
ATOM 4258 N N . MET A 1 276 ? -16.33060 5.49215 -32.98966 1.000 74.39844 276 MET A N 1
ATOM 4259 C CA . MET A 1 276 ? -16.72280 4.93513 -31.70168 1.000 82.05644 276 MET A CA 1
ATOM 4260 C C . MET A 1 276 ? -17.84088 5.70825 -31.01679 1.000 92.28191 276 MET A C 1
ATOM 4261 O O . MET A 1 276 ? -18.33743 5.25402 -29.97996 1.000 93.94536 276 MET A O 1
ATOM 4275 N N . ASN A 1 277 ? -18.24855 6.85587 -31.55589 1.000 103.81323 277 ASN A N 1
ATOM 4276 C CA . ASN A 1 277 ? -19.41571 7.58031 -31.04914 1.000 106.04253 277 ASN A CA 1
ATOM 4277 C C . ASN A 1 277 ? -19.18626 8.07313 -29.62189 1.000 101.35315 277 ASN A C 1
ATOM 4278 O O . ASN A 1 277 ? -20.08529 8.03533 -28.77961 1.000 102.12194 277 ASN A O 1
ATOM 4289 N N . GLY A 1 278 ? -17.96909 8.53301 -29.34376 1.000 99.74347 278 GLY A N 1
ATOM 4290 C CA . GLY A 1 278 ? -17.64473 9.06313 -28.03297 1.000 98.13950 278 GLY A CA 1
ATOM 4291 C C . GLY A 1 278 ? -17.75021 8.04535 -26.91420 1.000 99.18141 278 GLY A C 1
ATOM 4292 O O . GLY A 1 278 ? -17.62820 8.38809 -25.73201 1.000 96.23728 278 GLY A O 1
ATOM 4296 N N . ARG A 1 279 ? -17.98000 6.78797 -27.27883 1.000 93.75575 279 ARG A N 1
ATOM 4297 C CA . ARG A 1 279 ? -18.12132 5.70461 -26.32035 1.000 86.64072 279 ARG A CA 1
ATOM 4298 C C . ARG A 1 279 ? -16.75855 5.07515 -26.03458 1.000 79.34706 279 ARG A C 1
ATOM 4299 O O . ARG A 1 279 ? -15.75675 5.36914 -26.69420 1.000 82.15494 279 ARG A O 1
ATOM 4320 N N . THR A 1 280 ? -16.72632 4.19681 -25.03414 1.000 67.77997 280 THR A N 1
ATOM 4321 C CA . THR A 1 280 ? -15.50567 3.49862 -24.66349 1.000 66.29220 280 THR A CA 1
ATOM 4322 C C . THR A 1 280 ? -15.72449 1.99094 -24.69253 1.000 60.66541 280 THR A C 1
ATOM 4323 O O . THR A 1 280 ? -16.85028 1.49833 -24.59629 1.000 54.11921 280 THR A O 1
ATOM 4334 N N . ILE A 1 281 ? -14.62029 1.26257 -24.81861 1.000 57.60608 281 ILE A N 1
ATOM 4335 C CA . ILE A 1 281 ? -14.60228 -0.19169 -24.73981 1.000 51.53195 281 ILE A CA 1
ATOM 4336 C C . ILE A 1 281 ? -13.53020 -0.56586 -23.72340 1.000 49.62990 281 ILE A C 1
ATOM 4337 O O . ILE A 1 281 ? -12.35918 -0.19365 -23.88295 1.000 45.76620 281 ILE A O 1
ATOM 4353 N N . LEU A 1 282 ? -13.92208 -1.30402 -22.68661 1.000 50.01564 282 LEU A N 1
ATOM 4354 C CA . LEU A 1 282 ? -12.99421 -1.69227 -21.62116 1.000 52.57564 282 LEU A CA 1
ATOM 4355 C C . LEU A 1 282 ? -12.17828 -0.49436 -21.13755 1.000 57.60639 282 LEU A C 1
ATOM 4356 O O . LEU A 1 282 ? -10.96839 -0.58323 -20.90728 1.000 58.82833 282 LEU A O 1
ATOM 4372 N N . GLY A 1 283 ? -12.84306 0.65189 -21.01837 1.000 57.64178 283 GLY A N 1
ATOM 4373 C CA . GLY A 1 283 ? -12.20315 1.84188 -20.49781 1.000 60.06789 283 GLY A CA 1
ATOM 4374 C C . GLY A 1 283 ? -11.32197 2.59834 -21.46593 1.000 56.18475 283 GLY A C 1
ATOM 4375 O O . GLY A 1 283 ? -10.60922 3.51395 -21.03821 1.000 62.03956 283 GLY A O 1
ATOM 4379 N N . SER A 1 284 ? -11.35934 2.27243 -22.75397 1.000 57.68844 284 SER A N 1
ATOM 4380 C CA . SER A 1 284 ? -10.54984 2.95138 -23.75443 1.000 50.22200 284 SER A CA 1
ATOM 4381 C C . SER A 1 284 ? -11.43538 3.51471 -24.85828 1.000 60.84412 284 SER A C 1
ATOM 4382 O O . SER A 1 284 ? -12.38627 2.86059 -25.30843 1.000 55.57126 284 SER A O 1
ATOM 4390 N N . ALA A 1 285 ? -11.11150 4.73351 -25.29376 1.000 54.34264 285 ALA A N 1
ATOM 4391 C CA . ALA A 1 285 ? -11.83273 5.39906 -26.37033 1.000 53.37252 285 ALA A CA 1
ATOM 4392 C C . ALA A 1 285 ? -11.22527 5.12356 -27.73773 1.000 60.15451 285 ALA A C 1
ATOM 4393 O O . ALA A 1 285 ? -11.76013 5.58697 -28.74709 1.000 60.74726 285 ALA A O 1
ATOM 4400 N N . LEU A 1 286 ? -10.12575 4.38703 -27.79549 1.000 55.54798 286 LEU A N 1
ATOM 4401 C CA . LEU A 1 286 ? -9.55073 3.94212 -29.05055 1.000 50.37584 286 LEU A CA 1
ATOM 4402 C C . LEU A 1 286 ? -9.37157 2.43313 -28.99681 1.000 45.60027 286 LEU A C 1
ATOM 4403 O O . LEU A 1 286 ? -9.44157 1.81624 -27.93210 1.000 46.21099 286 LEU A O 1
ATOM 4419 N N . LEU A 1 287 ? -9.17327 1.83967 -30.16740 1.000 44.26881 287 LEU A N 1
ATOM 4420 C CA . LEU A 1 287 ? -9.04866 0.39486 -30.27409 1.000 41.58614 287 LEU A CA 1
ATOM 4421 C C . LEU A 1 287 ? -7.66096 -0.02742 -29.82134 1.000 42.17749 287 LEU A C 1
ATOM 4422 O O . LEU A 1 287 ? -6.65430 0.48130 -30.32021 1.000 41.57142 287 LEU A O 1
ATOM 4438 N N . GLU A 1 288 ? -7.61775 -0.95297 -28.86921 1.000 41.67383 288 GLU A N 1
ATOM 4439 C CA . GLU A 1 288 ? -6.37390 -1.42351 -28.27124 1.000 37.23007 288 GLU A CA 1
ATOM 4440 C C . GLU A 1 288 ? -5.84559 -2.63975 -29.02536 1.000 34.08214 288 GLU A C 1
ATOM 4441 O O . GLU A 1 288 ? -6.59962 -3.58504 -29.26732 1.000 34.49614 288 GLU A O 1
ATOM 4453 N N . ASP A 1 289 ? -4.53019 -2.64710 -29.34873 1.000 32.70703 289 ASP A N 1
ATOM 4454 C CA . ASP A 1 289 ? -3.97351 -3.73504 -30.15022 1.000 32.37527 289 ASP A CA 1
ATOM 4455 C C . ASP A 1 289 ? -2.72194 -4.36075 -29.54388 1.000 30.41388 289 ASP A C 1
ATOM 4456 O O . ASP A 1 289 ? -1.98010 -5.04348 -30.25467 1.000 32.79270 289 ASP A O 1
ATOM 4465 N N . GLU A 1 290 ? -2.49013 -4.18542 -28.24822 1.000 31.44869 290 GLU A N 1
ATOM 4466 C CA . GLU A 1 290 ? -1.34699 -4.79559 -27.58316 1.000 33.81062 290 GLU A CA 1
ATOM 4467 C C . GLU A 1 290 ? -1.79908 -5.78384 -26.50903 1.000 30.46823 290 GLU A C 1
ATOM 4468 O O . GLU A 1 290 ? -1.15279 -5.94863 -25.46979 1.000 32.15184 290 GLU A O 1
ATOM 4480 N N . PHE A 1 291 ? -2.89463 -6.49000 -26.78683 1.000 28.43617 291 PHE A N 1
ATOM 4481 C CA . PHE A 1 291 ? -3.26478 -7.71723 -26.08960 1.000 31.52440 291 PHE A CA 1
ATOM 4482 C C . PHE A 1 291 ? -3.43706 -8.82495 -27.12327 1.000 33.21537 291 PHE A C 1
ATOM 4483 O O . PHE A 1 291 ? -4.22515 -8.67250 -28.05512 1.000 31.62326 291 PHE A O 1
ATOM 4500 N N . THR A 1 292 ? -2.72742 -9.94102 -26.96488 1.000 36.39683 292 THR A N 1
ATOM 4501 C CA . THR A 1 292 ? -2.88371 -11.03510 -27.91892 1.000 32.74579 292 THR A CA 1
ATOM 4502 C C . THR A 1 292 ? -4.05164 -11.92235 -27.52639 1.000 32.53544 292 THR A C 1
ATOM 4503 O O . THR A 1 292 ? -4.52145 -11.87176 -26.38416 1.000 32.35260 292 THR A O 1
ATOM 4514 N N . PRO A 1 293 ? -4.52605 -12.77366 -28.44924 1.000 35.58099 293 PRO A N 1
ATOM 4515 C CA . PRO A 1 293 ? -5.52270 -13.79415 -28.05768 1.000 35.35807 293 PRO A CA 1
ATOM 4516 C C . PRO A 1 293 ? -5.09624 -14.59115 -26.82651 1.000 39.85825 293 PRO A C 1
ATOM 4517 O O . PRO A 1 293 ? -5.92008 -14.91217 -25.95538 1.000 35.99146 293 PRO A O 1
ATOM 4528 N N . PHE A 1 294 ? -3.80244 -14.90071 -26.72116 1.000 40.58409 294 PHE A N 1
ATOM 4529 C CA . PHE A 1 294 ? -3.31093 -15.63253 -25.55629 1.000 41.13290 294 PHE A CA 1
ATOM 4530 C C . PHE A 1 294 ? -3.39560 -14.77490 -24.29961 1.000 36.91828 294 PHE A C 1
ATOM 4531 O O . PHE A 1 294 ? -3.79005 -15.25608 -23.23323 1.000 40.01070 294 PHE A O 1
ATOM 4548 N N . ASP A 1 295 ? -3.04934 -13.49579 -24.41079 1.000 34.83739 295 ASP A N 1
ATOM 4549 C CA . ASP A 1 295 ? -3.16429 -12.60619 -23.26525 1.000 35.82621 295 ASP A CA 1
ATOM 4550 C C . ASP A 1 295 ? -4.59346 -12.56651 -22.75204 1.000 48.22075 295 ASP A C 1
ATOM 4551 O O . ASP A 1 295 ? -4.82797 -12.59613 -21.53738 1.000 38.42433 295 ASP A O 1
ATOM 4560 N N . VAL A 1 296 ? -5.55983 -12.46450 -23.67004 1.000 38.93828 296 VAL A N 1
ATOM 4561 C CA . VAL A 1 296 ? -6.95780 -12.34037 -23.27471 1.000 38.24487 296 VAL A CA 1
ATOM 4562 C C . VAL A 1 296 ? -7.40187 -13.58724 -22.53089 1.000 44.88776 296 VAL A C 1
ATOM 4563 O O . VAL A 1 296 ? -8.03623 -13.50756 -21.47179 1.000 46.75253 296 VAL A O 1
ATOM 4576 N N . VAL A 1 297 ? -7.10000 -14.75998 -23.09131 1.000 44.30371 297 VAL A N 1
ATOM 4577 C CA . VAL A 1 297 ? -7.46806 -16.00940 -22.43424 1.000 47.16972 297 VAL A CA 1
ATOM 4578 C C . VAL A 1 297 ? -6.86529 -16.07888 -21.03465 1.000 53.41515 297 VAL A C 1
ATOM 4579 O O . VAL A 1 297 ? -7.54212 -16.44726 -20.06773 1.000 52.81727 297 VAL A O 1
ATOM 4592 N N . ARG A 1 298 ? -5.58754 -15.72358 -20.90189 1.000 52.09844 298 ARG A N 1
ATOM 4593 C CA . ARG A 1 298 ? -4.92729 -15.80583 -19.60319 1.000 52.12139 298 ARG A CA 1
ATOM 4594 C C . ARG A 1 298 ? -5.60452 -14.90047 -18.58091 1.000 53.57133 298 ARG A C 1
ATOM 4595 O O . ARG A 1 298 ? -5.86058 -15.30921 -17.44043 1.000 55.19625 298 ARG A O 1
ATOM 4616 N N . GLN A 1 299 ? -5.90362 -13.66063 -18.97278 1.000 46.70236 299 GLN A N 1
ATOM 4617 C CA . GLN A 1 299 ? -6.48036 -12.71227 -18.02863 1.000 48.42693 299 GLN A CA 1
ATOM 4618 C C . GLN A 1 299 ? -7.96733 -12.95618 -17.80649 1.000 55.24395 299 GLN A C 1
ATOM 4619 O O . GLN A 1 299 ? -8.49039 -12.60425 -16.74224 1.000 55.71644 299 GLN A O 1
ATOM 4633 N N . CYS A 1 300 ? -8.65006 -13.57582 -18.77079 1.000 49.41879 300 CYS A N 1
ATOM 4634 C CA . CYS A 1 300 ? -10.07321 -13.85443 -18.64036 1.000 59.10224 300 CYS A CA 1
ATOM 4635 C C . CYS A 1 300 ? -10.33098 -15.35514 -18.54360 1.000 64.96605 300 CYS A C 1
ATOM 4636 O O . CYS A 1 300 ? -11.18792 -15.88819 -19.25773 1.000 81.80868 300 CYS A O 1
ATOM 4644 N N . SER A 1 301 ? -9.60121 -16.05071 -17.67292 1.000 82.31741 301 SER A N 1
ATOM 4645 C CA . SER A 1 301 ? -9.68359 -17.50367 -17.57314 1.000 81.88122 301 SER A CA 1
ATOM 4646 C C . SER A 1 301 ? -10.53297 -17.96924 -16.39453 1.000 89.33805 301 SER A C 1
ATOM 4647 O O . SER A 1 301 ? -10.31815 -19.07155 -15.87676 1.000 93.29019 301 SER A O 1
ATOM 4655 N N . GLY A 1 302 ? -11.49857 -17.16199 -15.96698 1.000 87.66821 302 GLY A N 1
ATOM 4656 C CA . GLY A 1 302 ? -12.40178 -17.55357 -14.89803 1.000 76.38325 302 GLY A CA 1
ATOM 4657 C C . GLY A 1 302 ? -11.71442 -17.75957 -13.56276 1.000 80.75417 302 GLY A C 1
ATOM 4658 O O . GLY A 1 302 ? -12.27360 -17.42293 -12.51478 1.000 74.49872 302 GLY A O 1
ATOM 4662 N N . SER B 1 1 ? 12.76399 8.42458 -24.23124 1.000 39.97549 1 SER B N 1
ATOM 4663 C CA . SER B 1 1 ? 11.39502 8.97031 -24.14846 1.000 36.70651 1 SER B CA 1
ATOM 4664 C C . SER B 1 1 ? 10.36751 7.84374 -24.19452 1.000 36.44619 1 SER B C 1
ATOM 4665 O O . SER B 1 1 ? 10.71206 6.65737 -24.10962 1.000 31.56352 1 SER B O 1
ATOM 4675 N N . GLY B 1 2 ? 9.10602 8.22106 -24.33577 1.000 35.43997 2 GLY B N 1
ATOM 4676 C CA . GLY B 1 2 ? 8.01267 7.28452 -24.20893 1.000 33.90730 2 GLY B CA 1
ATOM 4677 C C . GLY B 1 2 ? 7.34607 7.39056 -22.84618 1.000 33.96302 2 GLY B C 1
ATOM 4678 O O . GLY B 1 2 ? 7.90495 7.92356 -21.88557 1.000 36.45096 2 GLY B O 1
ATOM 4682 N N . PHE B 1 3 ? 6.12259 6.87076 -22.75549 1.000 31.72977 3 PHE B N 1
ATOM 4683 C CA . PHE B 1 3 ? 5.39430 6.90703 -21.48760 1.000 30.43108 3 PHE B CA 1
ATOM 4684 C C . PHE B 1 3 ? 4.45818 5.71156 -21.41320 1.000 33.72225 3 PHE B C 1
ATOM 4685 O O . PHE B 1 3 ? 3.59035 5.53480 -22.27650 1.000 33.57675 3 PHE B O 1
ATOM 4702 N N . ARG B 1 4 ? 4.63609 4.90200 -20.37870 1.000 29.00947 4 ARG B N 1
ATOM 4703 C CA . ARG B 1 4 ? 3.91595 3.65723 -20.20611 1.000 27.73437 4 ARG B CA 1
ATOM 4704 C C . ARG B 1 4 ? 3.31071 3.62442 -18.81018 1.000 30.86836 4 ARG B C 1
ATOM 4705 O O . ARG B 1 4 ? 3.81959 4.25687 -17.88228 1.000 33.40907 4 ARG B O 1
ATOM 4726 N N . LYS B 1 5 ? 2.23861 2.85990 -18.65206 1.000 32.39256 5 LYS B N 1
ATOM 4727 C CA . LYS B 1 5 ? 1.73882 2.58962 -17.30897 1.000 33.40813 5 LYS B CA 1
ATOM 4728 C C . LYS B 1 5 ? 2.69236 1.59495 -16.64954 1.000 36.39462 5 LYS B C 1
ATOM 4729 O O . LYS B 1 5 ? 2.70566 0.40570 -16.98089 1.000 39.70323 5 LYS B O 1
ATOM 4748 N N . MET B 1 6 ? 3.52290 2.08426 -15.74365 1.000 34.35230 6 MET B N 1
ATOM 4749 C CA . MET B 1 6 ? 4.65425 1.33496 -15.22226 1.000 30.28865 6 MET B CA 1
ATOM 4750 C C . MET B 1 6 ? 4.38419 0.92870 -13.78155 1.000 32.21845 6 MET B C 1
ATOM 4751 O O . MET B 1 6 ? 4.04220 1.77444 -12.95616 1.000 32.01182 6 MET B O 1
ATOM 4765 N N . ALA B 1 7 ? 4.53376 -0.35579 -13.48811 1.000 27.62014 7 ALA B N 1
ATOM 4766 C CA . ALA B 1 7 ? 4.48223 -0.85903 -12.12343 1.000 26.99672 7 ALA B CA 1
ATOM 4767 C C . ALA B 1 7 ? 5.87143 -0.85314 -11.49177 1.000 30.82511 7 ALA B C 1
ATOM 4768 O O . ALA B 1 7 ? 6.89988 -0.79421 -12.17528 1.000 27.04340 7 ALA B O 1
ATOM 4775 N N . PHE B 1 8 ? 5.89258 -0.88128 -10.16227 1.000 26.01781 8 PHE B N 1
ATOM 4776 C CA . PHE B 1 8 ? 7.15369 -1.09563 -9.48000 1.000 28.26394 8 PHE B CA 1
ATOM 4777 C C . PHE B 1 8 ? 7.63784 -2.51846 -9.74874 1.000 30.35243 8 PHE B C 1
ATOM 4778 O O . PHE B 1 8 ? 6.81862 -3.43264 -9.93516 1.000 29.91248 8 PHE B O 1
ATOM 4795 N N . PRO B 1 9 ? 8.96164 -2.73192 -9.77377 1.000 28.54133 9 PRO B N 1
ATOM 4796 C CA . PRO B 1 9 ? 9.47942 -4.11260 -9.80301 1.000 29.40945 9 PRO B CA 1
ATOM 4797 C C . PRO B 1 9 ? 8.91726 -4.89721 -8.62701 1.000 29.41535 9 PRO B C 1
ATOM 4798 O O . PRO B 1 9 ? 8.90543 -4.41190 -7.49504 1.000 30.89483 9 PRO B O 1
ATOM 4809 N N . SER B 1 10 ? 8.42769 -6.10779 -8.90321 1.000 28.17557 10 SER B N 1
ATOM 4810 C CA . SER B 1 10 ? 7.65329 -6.87292 -7.93585 1.000 30.01082 10 SER B CA 1
ATOM 4811 C C . SER B 1 10 ? 8.47033 -7.91694 -7.19046 1.000 30.01871 10 SER B C 1
ATOM 4812 O O . SER B 1 10 ? 7.92327 -8.60166 -6.31934 1.000 32.57145 10 SER B O 1
ATOM 4820 N N . GLY B 1 11 ? 9.77321 -8.00296 -7.45004 1.000 30.26149 11 GLY B N 1
ATOM 4821 C CA . GLY B 1 11 ? 10.55837 -9.08340 -6.87480 1.000 29.33441 11 GLY B CA 1
ATOM 4822 C C . GLY B 1 11 ? 10.53768 -9.11431 -5.35646 1.000 32.63139 11 GLY B C 1
ATOM 4823 O O . GLY B 1 11 ? 10.44552 -10.18450 -4.75232 1.000 35.05482 11 GLY B O 1
ATOM 4827 N N . LYS B 1 12 ? 10.63989 -7.95045 -4.71475 1.000 30.82544 12 LYS B N 1
ATOM 4828 C CA . LYS B 1 12 ? 10.66562 -7.93355 -3.25261 1.000 32.82832 12 LYS B CA 1
ATOM 4829 C C . LYS B 1 12 ? 9.37819 -8.48392 -2.65194 1.000 34.98345 12 LYS B C 1
ATOM 4830 O O . LYS B 1 12 ? 9.38684 -9.02204 -1.53382 1.000 34.48059 12 LYS B O 1
ATOM 4849 N N . VAL B 1 13 ? 8.26794 -8.35839 -3.37029 1.000 28.49164 13 VAL B N 1
ATOM 4850 C CA . VAL B 1 13 ? 6.97943 -8.85743 -2.89087 1.000 31.32590 13 VAL B CA 1
ATOM 4851 C C . VAL B 1 13 ? 6.77677 -10.32980 -3.23238 1.000 34.38481 13 VAL B C 1
ATOM 4852 O O . VAL B 1 13 ? 6.17236 -11.07635 -2.45098 1.000 33.20618 13 VAL B O 1
ATOM 4865 N N . GLU B 1 14 ? 7.23877 -10.76064 -4.41063 1.000 34.70509 14 GLU B N 1
ATOM 4866 C CA . GLU B 1 14 ? 7.04192 -12.15170 -4.80373 1.000 30.81392 14 GLU B CA 1
ATOM 4867 C C . GLU B 1 14 ? 7.59561 -13.09739 -3.75257 1.000 34.10342 14 GLU B C 1
ATOM 4868 O O . GLU B 1 14 ? 7.01335 -14.15619 -3.48864 1.000 35.97452 14 GLU B O 1
ATOM 4880 N N . GLY B 1 15 ? 8.71670 -12.73289 -3.14010 1.000 36.18621 15 GLY B N 1
ATOM 4881 C CA . GLY B 1 15 ? 9.31468 -13.55607 -2.11375 1.000 37.04706 15 GLY B CA 1
ATOM 4882 C C . GLY B 1 15 ? 8.52880 -13.64736 -0.83278 1.000 39.64968 15 GLY B C 1
ATOM 4883 O O . GLY B 1 15 ? 8.94601 -14.38086 0.06805 1.000 40.94728 15 GLY B O 1
ATOM 4887 N N . CYS B 1 16 ? 7.38853 -12.95379 -0.73523 1.000 33.19631 16 CYS B N 1
ATOM 4888 C CA . CYS B 1 16 ? 6.54918 -12.99444 0.45388 1.000 33.40810 16 CYS B CA 1
ATOM 4889 C C . CYS B 1 16 ? 5.20646 -13.67950 0.24793 1.000 35.82955 16 CYS B C 1
ATOM 4890 O O . CYS B 1 16 ? 4.46290 -13.84158 1.22063 1.000 38.16512 16 CYS B O 1
ATOM 4898 N N . MET B 1 17 ? 4.85935 -14.05324 -0.97653 1.000 39.37942 17 MET B N 1
ATOM 4899 C CA . MET B 1 17 ? 3.54649 -14.62287 -1.23951 1.000 35.50450 17 MET B CA 1
ATOM 4900 C C . MET B 1 17 ? 3.55863 -16.11421 -0.92276 1.000 43.10230 17 MET B C 1
ATOM 4901 O O . MET B 1 17 ? 4.48757 -16.83813 -1.30157 1.000 40.15540 17 MET B O 1
ATOM 4915 N N . VAL B 1 18 ? 2.53537 -16.56390 -0.19894 1.000 41.61625 18 VAL B N 1
ATOM 4916 C CA . VAL B 1 18 ? 2.38447 -17.95989 0.17289 1.000 45.01698 18 VAL B CA 1
ATOM 4917 C C . VAL B 1 18 ? 0.92812 -18.32869 -0.05950 1.000 47.62773 18 VAL B C 1
ATOM 4918 O O . VAL B 1 18 ? 0.06347 -17.46552 -0.22664 1.000 40.64497 18 VAL B O 1
ATOM 4931 N N . GLN B 1 19 ? 0.66659 -19.63009 -0.04774 1.000 46.95312 19 GLN B N 1
ATOM 4932 C CA . GLN B 1 19 ? -0.67593 -20.16805 -0.19086 1.000 50.16863 19 GLN B CA 1
ATOM 4933 C C . GLN B 1 19 ? -1.21130 -20.52195 1.18820 1.000 50.47162 19 GLN B C 1
ATOM 4934 O O . GLN B 1 19 ? -0.54331 -21.22282 1.95606 1.000 54.31102 19 GLN B O 1
ATOM 4948 N N . VAL B 1 20 ? -2.40859 -20.03525 1.50017 1.000 45.66709 20 VAL B N 1
ATOM 4949 C CA . VAL B 1 20 ? -3.06979 -20.31660 2.76590 1.000 46.77980 20 VAL B CA 1
ATOM 4950 C C . VAL B 1 20 ? -4.35097 -21.07806 2.47134 1.000 57.28694 20 VAL B C 1
ATOM 4951 O O . VAL B 1 20 ? -5.18930 -20.61078 1.69509 1.000 49.04542 20 VAL B O 1
ATOM 4964 N N . THR B 1 21 ? -4.50949 -22.23433 3.10575 1.000 56.07262 21 THR B N 1
ATOM 4965 C CA . THR B 1 21 ? -5.68699 -23.07201 2.93130 1.000 64.18469 21 THR B CA 1
ATOM 4966 C C . THR B 1 21 ? -6.28343 -23.38468 4.29515 1.000 60.58729 21 THR B C 1
ATOM 4967 O O . THR B 1 21 ? -5.56168 -23.78122 5.21753 1.000 62.24099 21 THR B O 1
ATOM 4978 N N . CYS B 1 22 ? -7.59535 -23.19166 4.42252 1.000 59.73506 22 CYS B N 1
ATOM 4979 C CA . CYS B 1 22 ? -8.32945 -23.55580 5.63122 1.000 66.51747 22 CYS B CA 1
ATOM 4980 C C . CYS B 1 22 ? -9.61534 -24.24690 5.19709 1.000 67.02218 22 CYS B C 1
ATOM 4981 O O . CYS B 1 22 ? -10.49514 -23.61533 4.60457 1.000 72.30139 22 CYS B O 1
ATOM 4989 N N . GLY B 1 23 ? -9.72527 -25.53875 5.48480 1.000 70.81702 23 GLY B N 1
ATOM 4990 C CA . GLY B 1 23 ? -10.86220 -26.30665 5.02340 1.000 70.85591 23 GLY B CA 1
ATOM 4991 C C . GLY B 1 23 ? -10.82475 -26.48317 3.52250 1.000 74.09607 23 GLY B C 1
ATOM 4992 O O . GLY B 1 23 ? -9.85748 -27.03392 2.98157 1.000 77.12546 23 GLY B O 1
ATOM 4996 N N . THR B 1 24 ? -11.85899 -25.99929 2.83555 1.000 67.87113 24 THR B N 1
ATOM 4997 C CA . THR B 1 24 ? -11.92355 -26.07367 1.38420 1.000 73.05731 24 THR B CA 1
ATOM 4998 C C . THR B 1 24 ? -11.50122 -24.77575 0.71460 1.000 74.25257 24 THR B C 1
ATOM 4999 O O . THR B 1 24 ? -11.43048 -24.72400 -0.51809 1.000 77.01262 24 THR B O 1
ATOM 5010 N N . THR B 1 25 ? -11.22634 -23.72905 1.49073 1.000 75.25745 25 THR B N 1
ATOM 5011 C CA . THR B 1 25 ? -10.88679 -22.42415 0.93820 1.000 66.94097 25 THR B CA 1
ATOM 5012 C C . THR B 1 25 ? -9.37684 -22.28506 0.79405 1.000 65.26884 25 THR B C 1
ATOM 5013 O O . THR B 1 25 ? -8.62326 -22.63379 1.70881 1.000 65.20775 25 THR B O 1
ATOM 5024 N N . THR B 1 26 ? -8.94189 -21.77483 -0.35688 1.000 57.18109 26 THR B N 1
ATOM 5025 C CA . THR B 1 26 ? -7.53627 -21.49832 -0.61654 1.000 58.11271 26 THR B CA 1
ATOM 5026 C C . THR B 1 26 ? -7.42045 -20.09522 -1.18814 1.000 57.56387 26 THR B C 1
ATOM 5027 O O . THR B 1 26 ? -8.10823 -19.75838 -2.15754 1.000 56.32452 26 THR B O 1
ATOM 5038 N N . LEU B 1 27 ? -6.55227 -19.28306 -0.59501 1.000 54.12359 27 LEU B N 1
ATOM 5039 C CA . LEU B 1 27 ? -6.27386 -17.95939 -1.12680 1.000 42.83258 27 LEU B CA 1
ATOM 5040 C C . LEU B 1 27 ? -4.82263 -17.61771 -0.82263 1.000 42.26346 27 LEU B C 1
ATOM 5041 O O . LEU B 1 27 ? -4.03867 -18.47870 -0.41563 1.000 45.19524 27 LEU B O 1
ATOM 5057 N N . ASN B 1 28 ? -4.46318 -16.35758 -1.03198 1.000 40.14943 28 ASN B N 1
ATOM 5058 C CA . ASN B 1 28 ? -3.08549 -15.90870 -0.91432 1.000 38.07767 28 ASN B CA 1
ATOM 5059 C C . ASN B 1 28 ? -2.82905 -15.25711 0.43834 1.000 38.18571 28 ASN B C 1
ATOM 5060 O O . ASN B 1 28 ? -3.70143 -14.60034 1.01186 1.000 38.52128 28 ASN B O 1
ATOM 5071 N N . GLY B 1 29 ? -1.60577 -15.44142 0.93628 1.000 39.87584 29 GLY B N 1
ATOM 5072 C CA . GLY B 1 29 ? -1.17146 -14.78972 2.15008 1.000 37.59942 29 GLY B CA 1
ATOM 5073 C C . GLY B 1 29 ? 0.14864 -14.08076 1.91186 1.000 36.42965 29 GLY B C 1
ATOM 5074 O O . GLY B 1 29 ? 0.86722 -14.36659 0.95932 1.000 35.41412 29 GLY B O 1
ATOM 5078 N N . LEU B 1 30 ? 0.46252 -13.14929 2.80437 1.000 36.88873 30 LEU B N 1
ATOM 5079 C CA . LEU B 1 30 ? 1.67056 -12.32752 2.71374 1.000 36.65040 30 LEU B CA 1
ATOM 5080 C C . LEU B 1 30 ? 2.54200 -12.66756 3.92487 1.000 34.32840 30 LEU B C 1
ATOM 5081 O O . LEU B 1 30 ? 2.17143 -12.37449 5.06889 1.000 38.27748 30 LEU B O 1
ATOM 5097 N N . TRP B 1 31 ? 3.67467 -13.33265 3.67592 1.000 37.56339 31 TRP B N 1
ATOM 5098 C CA . TRP B 1 31 ? 4.57147 -13.84467 4.71881 1.000 37.91772 31 TRP B CA 1
ATOM 5099 C C . TRP B 1 31 ? 5.66913 -12.80961 4.94648 1.000 36.90693 31 TRP B C 1
ATOM 5100 O O . TRP B 1 31 ? 6.58845 -12.64786 4.12959 1.000 35.98937 31 TRP B O 1
ATOM 5121 N N . LEU B 1 32 ? 5.54695 -12.09030 6.04994 1.000 35.73162 32 LEU B N 1
ATOM 5122 C CA . LEU B 1 32 ? 6.51075 -11.07269 6.43785 1.000 37.50522 32 LEU B CA 1
ATOM 5123 C C . LEU B 1 32 ? 6.99608 -11.39152 7.84252 1.000 34.69024 32 LEU B C 1
ATOM 5124 O O . LEU B 1 32 ? 6.17961 -11.59380 8.73965 1.000 35.76602 32 LEU B O 1
ATOM 5140 N N . ASP B 1 33 ? 8.31236 -11.41260 8.04925 1.000 39.03150 33 ASP B N 1
ATOM 5141 C CA . ASP B 1 33 ? 8.87951 -11.84794 9.33336 1.000 38.25311 33 ASP B CA 1
ATOM 5142 C C . ASP B 1 33 ? 8.20777 -13.17494 9.68431 1.000 40.87400 33 ASP B C 1
ATOM 5143 O O . ASP B 1 33 ? 8.12690 -14.06457 8.82317 1.000 39.23911 33 ASP B O 1
ATOM 5152 N N . ASP B 1 34 ? 7.72151 -13.36632 10.90145 1.000 40.52220 34 ASP B N 1
ATOM 5153 C CA . ASP B 1 34 ? 7.12078 -14.63415 11.28625 1.000 42.07452 34 ASP B CA 1
ATOM 5154 C C . ASP B 1 34 ? 5.60101 -14.54607 11.38887 1.000 42.18841 34 ASP B C 1
ATOM 5155 O O . ASP B 1 34 ? 4.98640 -15.24431 12.19771 1.000 43.92969 34 ASP B O 1
ATOM 5164 N N . VAL B 1 35 ? 4.97401 -13.74267 10.53183 1.000 46.61183 35 VAL B N 1
ATOM 5165 C CA . VAL B 1 35 ? 3.51967 -13.64813 10.48162 1.000 42.01437 35 VAL B CA 1
ATOM 5166 C C . VAL B 1 35 ? 3.04983 -13.69499 9.03291 1.000 45.43061 35 VAL B C 1
ATOM 5167 O O . VAL B 1 35 ? 3.66110 -13.10168 8.13334 1.000 37.71767 35 VAL B O 1
ATOM 5180 N N . VAL B 1 36 ? 1.95255 -14.40720 8.81106 1.000 44.14332 36 VAL B N 1
ATOM 5181 C CA . VAL B 1 36 ? 1.31681 -14.46528 7.50227 1.000 44.73049 36 VAL B CA 1
ATOM 5182 C C . VAL B 1 36 ? 0.00328 -13.70427 7.58775 1.000 39.82896 36 VAL B C 1
ATOM 5183 O O . VAL B 1 36 ? -0.85610 -14.03125 8.41170 1.000 46.26864 36 VAL B O 1
ATOM 5196 N N . TYR B 1 37 ? -0.14764 -12.68929 6.74449 1.000 36.75044 37 TYR B N 1
ATOM 5197 C CA . TYR B 1 37 ? -1.35505 -11.87749 6.67050 1.000 43.79305 37 TYR B CA 1
ATOM 5198 C C . TYR B 1 37 ? -2.21723 -12.37486 5.51999 1.000 43.51488 37 TYR B C 1
ATOM 5199 O O . TYR B 1 37 ? -1.69641 -12.66202 4.44198 1.000 42.00016 37 TYR B O 1
ATOM 5217 N N . CYS B 1 38 ? -3.52873 -12.47230 5.74395 1.000 49.57810 38 CYS B N 1
ATOM 5218 C CA . CYS B 1 38 ? -4.45096 -12.87917 4.68934 1.000 48.05386 38 CYS B CA 1
ATOM 5219 C C . CYS B 1 38 ? -5.85647 -12.42629 5.06368 1.000 45.51628 38 CYS B C 1
ATOM 5220 O O . CYS B 1 38 ? -6.12143 -12.10544 6.23054 1.000 47.18108 38 CYS B O 1
ATOM 5228 N N . PRO B 1 39 ? -6.77257 -12.37867 4.09305 1.000 43.06832 39 PRO B N 1
ATOM 5229 C CA . PRO B 1 39 ? -8.15305 -11.98067 4.40951 1.000 40.25404 39 PRO B CA 1
ATOM 5230 C C . PRO B 1 39 ? -8.78028 -12.95382 5.39614 1.000 46.65044 39 PRO B C 1
ATOM 5231 O O . PRO B 1 39 ? -8.57260 -14.16573 5.31744 1.000 47.80100 39 PRO B O 1
ATOM 5242 N N . ARG B 1 40 ? -9.54221 -12.40820 6.34479 1.000 51.82461 40 ARG B N 1
ATOM 5243 C CA . ARG B 1 40 ? -10.21133 -13.25057 7.33105 1.000 57.34658 40 ARG B CA 1
ATOM 5244 C C . ARG B 1 40 ? -11.32446 -14.10112 6.73175 1.000 54.12008 40 ARG B C 1
ATOM 5245 O O . ARG B 1 40 ? -11.88473 -14.94167 7.43852 1.000 63.04863 40 ARG B O 1
ATOM 5266 N N . ALA B 1 41 ? -11.64991 -13.91883 5.45408 1.000 62.62905 41 ALA B N 1
ATOM 5267 C CA . ALA B 1 41 ? -12.67310 -14.73149 4.80935 1.000 59.37055 41 ALA B CA 1
ATOM 5268 C C . ALA B 1 41 ? -12.19635 -16.14640 4.50800 1.000 63.60064 41 ALA B C 1
ATOM 5269 O O . ALA B 1 41 ? -13.02626 -17.00553 4.19497 1.000 75.07161 41 ALA B O 1
ATOM 5276 N N . VAL B 1 42 ? -10.88890 -16.41285 4.58274 1.000 60.81604 42 VAL B N 1
ATOM 5277 C CA . VAL B 1 42 ? -10.39590 -17.77235 4.38380 1.000 60.70116 42 VAL B CA 1
ATOM 5278 C C . VAL B 1 42 ? -10.98239 -18.72949 5.41923 1.000 72.34320 42 VAL B C 1
ATOM 5279 O O . VAL B 1 42 ? -10.90855 -19.95174 5.25209 1.000 67.57186 42 VAL B O 1
ATOM 5292 N N . ILE B 1 43 ? -11.56223 -18.19554 6.49595 1.000 68.18327 43 ILE B N 1
ATOM 5293 C CA . ILE B 1 43 ? -12.11800 -19.01889 7.56527 1.000 80.40645 43 ILE B CA 1
ATOM 5294 C C . ILE B 1 43 ? -13.52372 -19.50699 7.25569 1.000 81.83492 43 ILE B C 1
ATOM 5295 O O . ILE B 1 43 ? -13.94798 -20.52793 7.81251 1.000 87.16875 43 ILE B O 1
ATOM 5311 N N . CYS B 1 44 ? -14.25476 -18.80977 6.39429 1.000 89.03641 44 CYS B N 1
ATOM 5312 C CA . CYS B 1 44 ? -15.61425 -19.20560 6.05735 1.000 89.44888 44 CYS B CA 1
ATOM 5313 C C . CYS B 1 44 ? -15.63992 -20.59425 5.42250 1.000 94.27433 44 CYS B C 1
ATOM 5314 O O . CYS B 1 44 ? -15.19392 -20.77669 4.28805 1.000 94.79048 44 CYS B O 1
ATOM 5322 N N . PRO B 1 52 ? -20.38959 -14.95479 8.13326 1.000 107.28833 52 PRO B N 1
ATOM 5323 C CA . PRO B 1 52 ? -20.99628 -14.46787 9.38192 1.000 105.73406 52 PRO B CA 1
ATOM 5324 C C . PRO B 1 52 ? -20.24123 -14.89435 10.63914 1.000 105.05017 52 PRO B C 1
ATOM 5325 O O . PRO B 1 52 ? -19.87533 -16.06030 10.77875 1.000 111.44599 52 PRO B O 1
ATOM 5336 N N . ASN B 1 53 ? -20.02004 -13.94058 11.54349 1.000 99.79899 53 ASN B N 1
ATOM 5337 C CA . ASN B 1 53 ? -19.37218 -14.20714 12.82292 1.000 101.72640 53 ASN B CA 1
ATOM 5338 C C . ASN B 1 53 ? -18.00391 -14.85122 12.63116 1.000 100.43620 53 ASN B C 1
ATOM 5339 O O . ASN B 1 53 ? -17.87269 -16.07998 12.68613 1.000 99.49543 53 ASN B O 1
ATOM 5350 N N . TYR B 1 54 ? -16.97546 -14.02315 12.42789 1.000 92.70578 54 TYR B N 1
ATOM 5351 C CA . TYR B 1 54 ? -15.62948 -14.54145 12.21335 1.000 84.85373 54 TYR B CA 1
ATOM 5352 C C . TYR B 1 54 ? -14.94647 -14.94167 13.51555 1.000 92.34730 54 TYR B C 1
ATOM 5353 O O . TYR B 1 54 ? -14.17169 -15.90570 13.53219 1.000 90.12775 54 TYR B O 1
ATOM 5371 N N . GLU B 1 55 ? -15.21261 -14.22405 14.60808 1.000 93.67722 55 GLU B N 1
ATOM 5372 C CA . GLU B 1 55 ? -14.61748 -14.58853 15.88872 1.000 94.00406 55 GLU B CA 1
ATOM 5373 C C . GLU B 1 55 ? -15.04641 -15.98886 16.30931 1.000 101.49594 55 GLU B C 1
ATOM 5374 O O . GLU B 1 55 ? -14.20562 -16.83605 16.63269 1.000 99.66613 55 GLU B O 1
ATOM 5386 N N . ASP B 1 56 ? -16.35611 -16.25327 16.31027 1.000 113.75733 56 ASP B N 1
ATOM 5387 C CA . ASP B 1 56 ? -16.88000 -17.57306 16.66602 1.000 112.91427 56 ASP B CA 1
ATOM 5388 C C . ASP B 1 56 ? -16.71829 -18.53763 15.48454 1.000 111.97966 56 ASP B C 1
ATOM 5389 O O . ASP B 1 56 ? -17.67703 -19.08397 14.94077 1.000 123.89575 56 ASP B O 1
ATOM 5398 N N . LEU B 1 57 ? -15.46303 -18.71707 15.07443 1.000 105.66503 57 LEU B N 1
ATOM 5399 C CA . LEU B 1 57 ? -15.08526 -19.62349 13.99667 1.000 100.62332 57 LEU B CA 1
ATOM 5400 C C . LEU B 1 57 ? -13.56607 -19.72019 14.04312 1.000 99.63348 57 LEU B C 1
ATOM 5401 O O . LEU B 1 57 ? -12.99561 -20.79043 13.81193 1.000 102.08655 57 LEU B O 1
ATOM 5417 N N . LEU B 1 58 ? -12.90853 -18.59616 14.36623 1.000 93.30921 58 LEU B N 1
ATOM 5418 C CA . LEU B 1 58 ? -11.46110 -18.59110 14.55389 1.000 88.11144 58 LEU B CA 1
ATOM 5419 C C . LEU B 1 58 ? -11.07312 -19.22211 15.88580 1.000 90.05215 58 LEU B C 1
ATOM 5420 O O . LEU B 1 58 ? -10.05207 -19.91485 15.97741 1.000 86.24080 58 LEU B O 1
ATOM 5436 N N . ILE B 1 59 ? -11.86817 -18.98435 16.93356 1.000 93.76808 59 ILE B N 1
ATOM 5437 C CA . ILE B 1 59 ? -11.56931 -19.56991 18.23838 1.000 95.90013 59 ILE B CA 1
ATOM 5438 C C . ILE B 1 59 ? -11.66073 -21.08668 18.17164 1.000 94.53855 59 ILE B C 1
ATOM 5439 O O . ILE B 1 59 ? -10.93573 -21.79505 18.88282 1.000 93.83899 59 ILE B O 1
ATOM 5455 N N . ARG B 1 60 ? -12.54979 -21.61159 17.32663 1.000 97.15179 60 ARG B N 1
ATOM 5456 C CA . ARG B 1 60 ? -12.68046 -23.05400 17.16796 1.000 102.86500 60 ARG B CA 1
ATOM 5457 C C . ARG B 1 60 ? -11.57365 -23.66218 16.31408 1.000 98.64776 60 ARG B C 1
ATOM 5458 O O . ARG B 1 60 ? -11.44921 -24.89023 16.26944 1.000 99.54477 60 ARG B O 1
ATOM 5479 N N . LYS B 1 61 ? -10.77504 -22.84655 15.63615 1.000 94.61798 61 LYS B N 1
ATOM 5480 C CA . LYS B 1 61 ? -9.69171 -23.35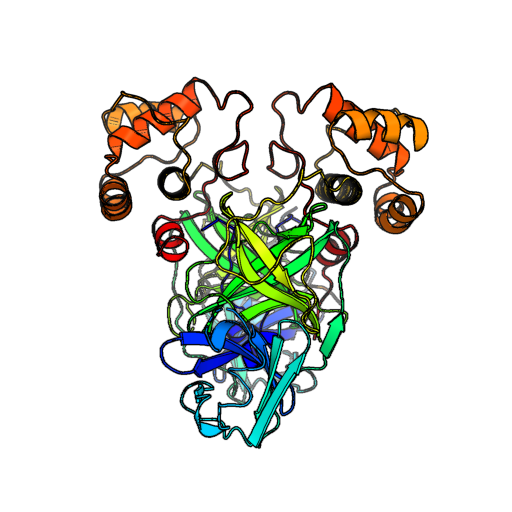391 14.80815 1.000 84.60715 61 LYS B CA 1
ATOM 5481 C C . LYS B 1 61 ? -8.44178 -23.57573 15.64890 1.000 81.66302 61 LYS B C 1
ATOM 5482 O O . LYS B 1 61 ? -8.07293 -22.73453 16.47771 1.000 78.34454 61 LYS B O 1
ATOM 5501 N N . SER B 1 62 ? -7.80319 -24.72306 15.44032 1.000 74.73652 62 SER B N 1
ATOM 5502 C CA . SER B 1 62 ? -6.45446 -24.94750 15.93313 1.000 74.67202 62 SER B CA 1
ATOM 5503 C C . SER B 1 62 ? -5.45385 -24.39566 14.91420 1.000 71.59603 62 SER B C 1
ATOM 5504 O O . SER B 1 62 ? -5.80473 -24.05418 13.77917 1.000 66.95772 62 SER B O 1
ATOM 5512 N N . ASN B 1 63 ? -4.18368 -24.31867 15.32388 1.000 69.60345 63 ASN B N 1
ATOM 5513 C CA . ASN B 1 63 ? -3.15190 -23.84605 14.40107 1.000 66.87914 63 ASN B CA 1
ATOM 5514 C C . ASN B 1 63 ? -2.99265 -24.78380 13.21052 1.000 66.55022 63 ASN B C 1
ATOM 5515 O O . ASN B 1 63 ? -2.60981 -24.34409 12.11515 1.000 60.45471 63 ASN B O 1
ATOM 5526 N N . HIS B 1 64 ? -3.29297 -26.07020 13.39712 1.000 69.74163 64 HIS B N 1
ATOM 5527 C CA . HIS B 1 64 ? -3.17612 -27.04015 12.31677 1.000 65.94355 64 HIS B CA 1
ATOM 5528 C C . HIS B 1 64 ? -4.37129 -27.03113 11.37120 1.000 64.37078 64 HIS B C 1
ATOM 5529 O O . HIS B 1 64 ? -4.42768 -27.87419 10.46958 1.000 66.92098 64 HIS B O 1
ATOM 5543 N N . ASN B 1 65 ? -5.32766 -26.11672 11.55335 1.000 63.38042 65 ASN B N 1
ATOM 5544 C CA . ASN B 1 65 ? -6.38034 -25.92569 10.56128 1.000 61.75392 65 ASN B CA 1
ATOM 5545 C C . ASN B 1 65 ? -5.90483 -25.09410 9.37608 1.000 73.86329 65 ASN B C 1
ATOM 5546 O O . ASN B 1 65 ? -6.53968 -25.11748 8.31328 1.000 67.42207 65 ASN B O 1
ATOM 5557 N N . PHE B 1 66 ? -4.81082 -24.35560 9.53777 1.000 55.92028 66 PHE B N 1
ATOM 5558 C CA . PHE B 1 66 ? -4.31659 -23.44411 8.51612 1.000 60.15432 66 PHE B CA 1
ATOM 5559 C C . PHE B 1 66 ? -3.10358 -24.07626 7.84558 1.000 63.09578 66 PHE B C 1
ATOM 5560 O O . PHE B 1 66 ? -2.04906 -24.23665 8.47053 1.000 64.48298 66 PHE B O 1
ATOM 5577 N N . LEU B 1 67 ? -3.26500 -24.44531 6.57920 1.000 56.23447 67 LEU B N 1
ATOM 5578 C CA . LEU B 1 67 ? -2.19729 -25.03720 5.78123 1.000 57.72730 67 LEU B CA 1
ATOM 5579 C C . LEU B 1 67 ? -1.53337 -23.91088 5.00397 1.000 60.98522 67 LEU B C 1
ATOM 5580 O O . LEU B 1 67 ? -2.07691 -23.42296 4.01169 1.000 59.72656 67 LEU B O 1
ATOM 5596 N N . VAL B 1 68 ? -0.36021 -23.49404 5.46030 1.000 56.07750 68 VAL B N 1
ATOM 5597 C CA . VAL B 1 68 ? 0.41291 -22.44334 4.81461 1.000 56.98143 68 VAL B CA 1
ATOM 5598 C C . VAL B 1 68 ? 1.53460 -23.11637 4.03990 1.000 65.41141 68 VAL B C 1
ATOM 5599 O O . VAL B 1 68 ? 2.31937 -23.88365 4.61183 1.000 68.27853 68 VAL B O 1
ATOM 5612 N N . GLN B 1 69 ? 1.62278 -22.82279 2.74457 1.000 63.20381 69 GLN B N 1
ATOM 5613 C CA . GLN B 1 69 ? 2.58638 -23.46976 1.86610 1.000 59.14377 69 GLN B CA 1
ATOM 5614 C C . GLN B 1 69 ? 3.36690 -22.41308 1.10211 1.000 62.06969 69 GLN B C 1
ATOM 5615 O O . GLN B 1 69 ? 2.77697 -21.51053 0.50025 1.000 56.78604 69 GLN B O 1
ATOM 5629 N N . ALA B 1 70 ? 4.69059 -22.52587 1.14363 1.000 56.48378 70 ALA B N 1
ATOM 5630 C CA . ALA B 1 70 ? 5.60614 -21.66819 0.39720 1.000 68.24181 70 ALA B CA 1
ATOM 5631 C C . ALA B 1 70 ? 6.31659 -22.58498 -0.59310 1.000 75.51672 70 ALA B C 1
ATOM 5632 O O . ALA B 1 70 ? 7.28748 -23.26270 -0.23704 1.000 76.57139 70 ALA B O 1
ATOM 5639 N N . GLY B 1 71 ? 5.82142 -22.62395 -1.82596 1.000 73.11936 71 GLY B N 1
ATOM 5640 C CA . GLY B 1 71 ? 6.30151 -23.62409 -2.76300 1.000 73.00665 71 GLY B CA 1
ATOM 5641 C C . GLY B 1 71 ? 5.95729 -24.99680 -2.23570 1.000 76.50008 71 GLY B C 1
ATOM 5642 O O . GLY B 1 71 ? 4.79948 -25.28862 -1.91921 1.000 80.47776 71 GLY B O 1
ATOM 5646 N N . ASN B 1 72 ? 6.97159 -25.85490 -2.11958 1.000 77.10650 72 ASN B N 1
ATOM 5647 C CA . ASN B 1 72 ? 6.77591 -27.15156 -1.48540 1.000 83.96915 72 ASN B CA 1
ATOM 5648 C C . ASN B 1 72 ? 6.91602 -27.07618 0.02779 1.000 80.48841 72 ASN B C 1
ATOM 5649 O O . ASN B 1 72 ? 6.40257 -27.95219 0.73334 1.000 80.00648 72 ASN B O 1
ATOM 5660 N N . VAL B 1 73 ? 7.58066 -26.04244 0.53930 1.000 79.05145 73 VAL B N 1
ATOM 5661 C CA . VAL B 1 73 ? 7.87546 -25.96600 1.96489 1.000 78.45521 73 VAL B CA 1
ATOM 5662 C C . VAL B 1 73 ? 6.58978 -25.68632 2.73400 1.000 72.11114 73 VAL B C 1
ATOM 5663 O O . VAL B 1 73 ? 5.88517 -24.70721 2.46463 1.000 70.31997 73 VAL B O 1
ATOM 5676 N N . GLN B 1 74 ? 6.28579 -26.54666 3.69985 1.000 69.41204 74 GLN B N 1
ATOM 5677 C CA . GLN B 1 74 ? 5.17604 -26.34158 4.61885 1.000 75.14261 74 GLN B CA 1
ATOM 5678 C C . GLN B 1 74 ? 5.65706 -25.50927 5.79979 1.000 71.38998 74 GLN B C 1
ATOM 5679 O O . GLN B 1 74 ? 6.73041 -25.77243 6.35210 1.000 72.31693 74 GLN B O 1
ATOM 5693 N N . LEU B 1 75 ? 4.86943 -24.50817 6.18165 1.000 67.62180 75 LEU B N 1
ATOM 5694 C CA . LEU B 1 75 ? 5.18872 -23.65570 7.31986 1.000 64.75619 75 LEU B CA 1
ATOM 5695 C C . LEU B 1 75 ? 4.38299 -24.10780 8.52995 1.000 68.31733 75 LEU B C 1
ATOM 5696 O O . LEU B 1 75 ? 3.16723 -24.30669 8.43080 1.000 70.63579 75 LEU B O 1
ATOM 5712 N N . ARG B 1 76 ? 5.05894 -24.26655 9.66797 1.000 60.02413 76 ARG B N 1
ATOM 5713 C CA . ARG B 1 76 ? 4.38716 -24.63381 10.90773 1.000 73.11154 76 ARG B CA 1
ATOM 5714 C C . ARG B 1 76 ? 3.73878 -23.38661 11.50028 1.000 66.21431 76 ARG B C 1
ATOM 5715 O O . ARG B 1 76 ? 4.42678 -22.40343 11.79590 1.000 66.40810 76 ARG B O 1
ATOM 5736 N N . VAL B 1 77 ? 2.42005 -23.42263 11.66214 1.000 61.77923 77 VAL B N 1
ATOM 5737 C CA . VAL B 1 77 ? 1.67519 -22.33130 12.27888 1.000 59.15821 77 VAL B CA 1
ATOM 5738 C C . VAL B 1 77 ? 1.63282 -22.56160 13.78442 1.000 63.28382 77 VAL B C 1
ATOM 5739 O O . VAL B 1 77 ? 1.22496 -23.63559 14.24952 1.000 63.95810 77 VAL B O 1
ATOM 5752 N N . ILE B 1 78 ? 2.06204 -21.55742 14.55227 1.000 62.18954 78 ILE B N 1
ATOM 5753 C CA . ILE B 1 78 ? 2.15157 -21.67531 16.00126 1.000 62.99447 78 ILE B CA 1
ATOM 5754 C C . ILE B 1 78 ? 1.21595 -20.70882 16.71357 1.000 57.82251 78 ILE B C 1
ATOM 5755 O O . ILE B 1 78 ? 1.28759 -20.57467 17.92638 1.000 61.45073 78 ILE B O 1
ATOM 5771 N N . GLY B 1 79 ? 0.34955 -20.01934 15.98063 1.000 61.95224 79 GLY B N 1
ATOM 5772 C CA . GLY B 1 79 ? -0.57241 -19.07905 16.58682 1.000 60.90627 79 GLY B CA 1
ATOM 5773 C C . GLY B 1 79 ? -1.36524 -18.31599 15.54882 1.000 61.36346 79 GLY B C 1
ATOM 5774 O O . GLY B 1 79 ? -0.94144 -18.21111 14.39093 1.000 55.50382 79 GLY B O 1
ATOM 5778 N N . HIS B 1 80 ? -2.52640 -17.79146 15.93758 1.000 61.49885 80 HIS B N 1
ATOM 5779 C CA . HIS B 1 80 ? -3.34672 -17.06091 14.98258 1.000 59.40102 80 HIS B CA 1
ATOM 5780 C C . HIS B 1 80 ? -4.17039 -16.01274 15.71105 1.000 59.08934 80 HIS B C 1
ATOM 5781 O O . HIS B 1 80 ? -4.48449 -16.16003 16.89215 1.000 58.72048 80 HIS B O 1
ATOM 5795 N N . SER B 1 81 ? -4.51897 -14.95366 14.98542 1.000 56.14585 81 SER B N 1
ATOM 5796 C CA . SER B 1 81 ? -5.18207 -13.79723 15.56765 1.000 57.78567 81 SER B CA 1
ATOM 5797 C C . SER B 1 81 ? -5.83202 -13.01407 14.44263 1.000 55.99808 81 SER B C 1
ATOM 5798 O O . SER B 1 81 ? -5.44241 -13.13413 13.28034 1.000 56.60857 81 SER B O 1
ATOM 5806 N N . MET B 1 82 ? -6.81947 -12.20082 14.80013 1.000 61.15270 82 MET B N 1
ATOM 5807 C CA . MET B 1 82 ? -7.56489 -11.41450 13.82759 1.000 66.05775 82 MET B CA 1
ATOM 5808 C C . MET B 1 82 ? -7.41671 -9.93081 14.12678 1.000 58.63190 82 MET B C 1
ATOM 5809 O O . MET B 1 82 ? -7.51341 -9.51213 15.28212 1.000 56.54529 82 MET B O 1
ATOM 5823 N N . GLN B 1 83 ? -7.18174 -9.13662 13.08393 1.000 52.80072 83 GLN B N 1
ATOM 5824 C CA . GLN B 1 83 ? -7.14607 -7.68142 13.20113 1.000 55.73814 83 GLN B CA 1
ATOM 5825 C C . GLN B 1 83 ? -8.08073 -7.10594 12.14726 1.000 47.56364 83 GLN B C 1
ATOM 5826 O O . GLN B 1 83 ? -7.76596 -7.15068 10.95390 1.000 48.18801 83 GLN B O 1
ATOM 5840 N N . ASN B 1 84 ? -9.22552 -6.56659 12.58002 1.000 55.71928 84 ASN B N 1
ATOM 5841 C CA . ASN B 1 84 ? -10.20997 -6.04803 11.63655 1.000 54.95442 84 ASN B CA 1
ATOM 5842 C C . ASN B 1 84 ? -10.55881 -7.14640 10.64280 1.000 48.69899 84 ASN B C 1
ATOM 5843 O O . ASN B 1 84 ? -11.04666 -8.20389 11.04776 1.000 56.68150 84 ASN B O 1
ATOM 5854 N N . CYS B 1 85 ? -10.29040 -6.94279 9.35550 1.000 47.05710 85 CYS B N 1
ATOM 5855 C CA . CYS B 1 85 ? -10.68494 -7.91670 8.34870 1.000 52.12455 85 CYS B CA 1
ATOM 5856 C C . CYS B 1 85 ? -9.52444 -8.76624 7.85114 1.000 50.86651 85 CYS B C 1
ATOM 5857 O O . CYS B 1 85 ? -9.68781 -9.48778 6.85840 1.000 46.07724 85 CYS B O 1
ATOM 5865 N N . VAL B 1 86 ? -8.37878 -8.74292 8.53861 1.000 45.24329 86 VAL B N 1
ATOM 5866 C CA . VAL B 1 86 ? -7.24191 -9.56541 8.14181 1.000 46.22618 86 VAL B CA 1
ATOM 5867 C C . VAL B 1 86 ? -6.92306 -10.54744 9.25940 1.000 47.04806 86 VAL B C 1
ATOM 5868 O O . VAL B 1 86 ? -7.07415 -10.24859 10.44690 1.000 54.09098 86 VAL B O 1
ATOM 5881 N N . LEU B 1 87 ? -6.47262 -11.72901 8.85995 1.000 49.37648 87 LEU B N 1
ATOM 5882 C CA . LEU B 1 87 ? -6.06150 -12.79221 9.76162 1.000 51.00921 87 LEU B CA 1
ATOM 5883 C C . LEU B 1 87 ? -4.54412 -12.83148 9.80194 1.000 54.48682 87 LEU B C 1
ATOM 5884 O O . LEU B 1 87 ? -3.88155 -12.67303 8.77294 1.000 47.42209 87 LEU B O 1
ATOM 5900 N N . LYS B 1 88 ? -3.99946 -12.99898 10.99964 1.000 50.14194 88 LYS B N 1
ATOM 5901 C CA . LYS B 1 88 ? -2.55956 -13.01968 11.21507 1.000 53.35039 88 LYS B CA 1
ATOM 5902 C C . LYS B 1 88 ? -2.16632 -14.38190 11.76358 1.000 48.71581 88 LYS B C 1
ATOM 5903 O O . LYS B 1 88 ? -2.59015 -14.75713 12.86062 1.000 53.16914 88 LYS B O 1
ATOM 5922 N N . LEU B 1 89 ? -1.36474 -15.11451 11.00116 1.000 44.45988 89 LEU B N 1
ATOM 5923 C CA . LEU B 1 89 ? -0.92287 -16.45398 11.36237 1.000 49.66106 89 LEU B CA 1
ATOM 5924 C C . LEU B 1 89 ? 0.55252 -16.39260 11.73837 1.000 49.64896 89 LEU B C 1
ATOM 5925 O O . LEU B 1 89 ? 1.40353 -16.11325 10.88795 1.000 48.64729 89 LEU B O 1
ATOM 5941 N N . LYS B 1 90 ? 0.84840 -16.66145 13.00620 1.000 49.28615 90 LYS B N 1
ATOM 5942 C CA . LYS B 1 90 ? 2.22545 -16.72811 13.47255 1.000 53.43321 90 LYS B CA 1
ATOM 5943 C C . LYS B 1 90 ? 2.83547 -18.06341 13.05990 1.000 55.72558 90 LYS B C 1
ATOM 5944 O O . LYS B 1 90 ? 2.25013 -19.12320 13.31150 1.000 55.95998 90 LYS B O 1
ATOM 5963 N N . VAL B 1 91 ? 4.01812 -18.01351 12.44085 1.000 51.19189 91 VAL B N 1
ATOM 5964 C CA . VAL B 1 91 ? 4.74478 -19.21593 12.05929 1.000 53.30814 91 VAL B CA 1
ATOM 5965 C C . VAL B 1 91 ? 6.08071 -19.27603 12.79836 1.000 57.13878 91 VAL B C 1
ATOM 5966 O O . VAL B 1 91 ? 6.55431 -18.29272 13.37874 1.000 53.45555 91 VAL B O 1
ATOM 5979 N N . ASP B 1 92 ? 6.67760 -20.47048 12.78945 1.000 53.77389 92 ASP B N 1
ATOM 5980 C CA . ASP B 1 92 ? 7.88859 -20.72654 13.56021 1.000 53.98548 92 ASP B CA 1
ATOM 5981 C C . ASP B 1 92 ? 9.17020 -20.26598 12.87217 1.000 59.57554 92 ASP B C 1
ATOM 5982 O O . ASP B 1 92 ? 10.25421 -20.44096 13.44325 1.000 65.04329 92 ASP B O 1
ATOM 5991 N N . THR B 1 93 ? 9.08003 -19.69148 11.67980 1.000 55.80128 93 THR B N 1
ATOM 5992 C CA . THR B 1 93 ? 10.23816 -19.21143 10.94275 1.000 56.50151 93 THR B CA 1
ATOM 5993 C C . THR B 1 93 ? 9.92965 -17.82686 10.39625 1.000 52.21232 93 THR B C 1
ATOM 5994 O O . THR B 1 93 ? 8.83491 -17.59297 9.88056 1.000 49.33479 93 THR B O 1
ATOM 6005 N N . ALA B 1 94 ? 10.88723 -16.91037 10.52595 1.000 49.42297 94 ALA B N 1
ATOM 6006 C CA . ALA B 1 94 ? 10.80026 -15.61555 9.86748 1.000 46.48935 94 ALA B CA 1
ATOM 6007 C C . ALA B 1 94 ? 11.18822 -15.78071 8.40826 1.000 53.03457 94 ALA B C 1
ATOM 6008 O O . ALA B 1 94 ? 12.14846 -16.49145 8.09121 1.000 46.35091 94 ALA B O 1
ATOM 6015 N N . ASN B 1 95 ? 10.43587 -15.12676 7.51646 1.000 43.42044 95 ASN B N 1
ATOM 6016 C CA . ASN B 1 95 ? 10.70136 -15.26635 6.09756 1.000 41.53461 95 ASN B CA 1
ATOM 6017 C C . ASN B 1 95 ? 12.08321 -14.70109 5.78778 1.000 49.19192 95 ASN B C 1
ATOM 6018 O O . ASN B 1 95 ? 12.30990 -13.48767 5.92450 1.000 41.71969 95 ASN B O 1
ATOM 6029 N N . PRO B 1 96 ? 13.02560 -15.52992 5.32901 1.000 46.67720 96 PRO B N 1
ATOM 6030 C CA . PRO B 1 96 ? 14.36859 -14.99541 5.04349 1.000 48.68541 96 PRO B CA 1
ATOM 6031 C C . PRO B 1 96 ? 14.38464 -14.02926 3.88858 1.000 43.41081 96 PRO B C 1
ATOM 6032 O O . PRO B 1 96 ? 15.36845 -13.29609 3.73379 1.000 46.20533 96 PRO B O 1
ATOM 6043 N N . LYS B 1 97 ? 13.33579 -14.00331 3.07315 1.000 41.52573 97 LYS B N 1
ATOM 6044 C CA . LYS B 1 97 ? 13.24217 -13.05669 1.97621 1.000 38.87580 97 LYS B CA 1
ATOM 6045 C C . LYS B 1 97 ? 12.46539 -11.79764 2.33734 1.000 39.23658 97 LYS B C 1
ATOM 6046 O O . LYS B 1 97 ? 12.14155 -11.01082 1.43553 1.000 38.23645 97 LYS B O 1
ATOM 6065 N N . THR B 1 98 ? 12.12931 -11.60804 3.61161 1.000 39.93448 98 THR B N 1
ATOM 6066 C CA . THR B 1 98 ? 11.37617 -10.43294 4.02133 1.000 40.34381 98 THR B CA 1
ATOM 6067 C C . THR B 1 98 ? 12.13432 -9.18463 3.58557 1.000 41.29451 98 THR B C 1
ATOM 6068 O O . THR B 1 98 ? 13.30420 -9.01744 3.97420 1.000 36.79649 98 THR B O 1
ATOM 6079 N N . PRO B 1 99 ? 11.52786 -8.28150 2.82461 1.000 35.89050 99 PRO B N 1
ATOM 6080 C CA . PRO B 1 99 ? 12.21925 -7.03522 2.47690 1.000 38.38989 99 PRO B CA 1
ATOM 6081 C C . PRO B 1 99 ? 12.06690 -6.02423 3.60320 1.000 38.30668 99 PRO B C 1
ATOM 6082 O O . PRO B 1 99 ? 11.29130 -6.21872 4.52923 1.000 38.09582 99 PRO B O 1
ATOM 6093 N N . LYS B 1 100 ? 12.79968 -4.91861 3.48793 1.000 36.86480 100 LYS B N 1
ATOM 6094 C CA . LYS B 1 100 ? 12.49463 -3.73219 4.28173 1.000 38.74717 100 LYS B CA 1
ATOM 6095 C C . LYS B 1 100 ? 11.10007 -3.24697 3.90034 1.000 34.35172 100 LYS B C 1
ATOM 6096 O O . LYS B 1 100 ? 10.83576 -2.97546 2.72321 1.000 32.73738 100 LYS B O 1
ATOM 6115 N N . TYR B 1 101 ? 10.19441 -3.16430 4.87661 1.000 31.96457 101 TYR B N 1
ATOM 6116 C CA . TYR B 1 101 ? 8.82069 -2.82042 4.53916 1.000 35.20508 101 TYR B CA 1
ATOM 6117 C C . TYR B 1 101 ? 8.13998 -2.07856 5.68038 1.000 33.64354 101 TYR B C 1
ATOM 6118 O O . TYR B 1 101 ? 8.61615 -2.05468 6.82229 1.000 33.35632 101 TYR B O 1
ATOM 6136 N N . LYS B 1 102 ? 7.00729 -1.46678 5.33877 1.000 30.89246 102 LYS B N 1
ATOM 6137 C CA . LYS B 1 102 ? 6.10168 -0.90708 6.32556 1.000 33.89116 102 LYS B CA 1
ATOM 6138 C C . LYS B 1 102 ? 4.69524 -0.97783 5.75182 1.000 32.82276 102 LYS B C 1
ATOM 6139 O O . LYS B 1 102 ? 4.50357 -1.12606 4.53666 1.000 30.18986 102 LYS B O 1
ATOM 6158 N N . PHE B 1 103 ? 3.71323 -0.88911 6.64464 1.000 33.58063 103 PHE B N 1
ATOM 6159 C CA . PHE B 1 103 ? 2.31766 -0.78346 6.24245 1.000 38.02970 103 PHE B CA 1
ATOM 6160 C C . PHE B 1 103 ? 1.91922 0.68870 6.15094 1.000 38.92895 103 PHE B C 1
ATOM 6161 O O . PHE B 1 103 ? 2.18956 1.46543 7.07297 1.000 37.23616 103 PHE B O 1
ATOM 6178 N N . VAL B 1 104 ? 1.21667 1.06164 5.07785 1.000 35.45092 104 VAL B N 1
ATOM 6179 C CA . VAL B 1 104 ? 0.72365 2.42679 4.93774 1.000 35.48862 104 VAL B CA 1
ATOM 6180 C C . VAL B 1 104 ? -0.71934 2.37932 4.45411 1.000 38.24138 104 VAL B C 1
ATOM 6181 O O . VAL B 1 104 ? -1.13134 1.44843 3.75773 1.000 42.14560 104 VAL B O 1
ATOM 6194 N N . ARG B 1 105 ? -1.49046 3.39304 4.81802 1.000 36.95793 105 ARG B N 1
ATOM 6195 C CA . ARG B 1 105 ? -2.81940 3.59591 4.25245 1.000 41.20255 105 ARG B CA 1
ATOM 6196 C C . ARG B 1 105 ? -2.73384 4.74525 3.24869 1.000 37.64128 105 ARG B C 1
ATOM 6197 O O . ARG B 1 105 ? -2.29344 5.84256 3.59502 1.000 47.51934 105 ARG B O 1
ATOM 6218 N N . ILE B 1 106 ? -3.14697 4.50237 2.01540 1.000 39.03804 106 ILE B N 1
ATOM 6219 C CA . ILE B 1 106 ? -3.01098 5.51103 0.96803 1.000 42.91531 106 ILE B CA 1
ATOM 6220 C C . ILE B 1 106 ? -4.30285 6.30954 0.88165 1.000 49.57011 106 ILE B C 1
ATOM 6221 O O . ILE B 1 106 ? -5.34365 5.90028 1.38972 1.000 42.55506 106 ILE B O 1
ATOM 6237 N N . GLN B 1 107 ? -4.23462 7.43604 0.21834 1.000 48.70217 107 GLN B N 1
ATOM 6238 C CA . GLN B 1 107 ? -5.35900 8.32206 -0.01818 1.000 48.21872 107 GLN B CA 1
ATOM 6239 C C . GLN B 1 107 ? -5.97090 8.05789 -1.38728 1.000 42.73622 107 GLN B C 1
ATOM 6240 O O . GLN B 1 107 ? -5.28479 7.60650 -2.31080 1.000 40.46497 107 GLN B O 1
ATOM 6254 N N . PRO B 1 108 ? -7.26342 8.32168 -1.54909 1.000 43.20730 108 PRO B N 1
ATOM 6255 C CA . PRO B 1 108 ? -7.84401 8.27915 -2.89475 1.000 45.97571 108 PRO B CA 1
ATOM 6256 C C . PRO B 1 108 ? -7.03832 9.17077 -3.82863 1.000 40.16434 108 PRO B C 1
ATOM 6257 O O . PRO B 1 108 ? -6.61389 10.26787 -3.46243 1.000 43.98126 108 PRO B O 1
ATOM 6268 N N . GLY B 1 109 ? -6.80912 8.67493 -5.03866 1.000 41.59259 109 GLY B N 1
ATOM 6269 C CA . GLY B 1 109 ? -6.01832 9.34075 -6.04365 1.000 40.88410 109 GLY B CA 1
ATOM 6270 C C . GLY B 1 109 ? -4.59035 8.83644 -6.12678 1.000 41.86806 109 GLY B C 1
ATOM 6271 O O . GLY B 1 109 ? -3.95940 8.95647 -7.17817 1.000 42.28789 109 GLY B O 1
ATOM 6275 N N . GLN B 1 110 ? -4.06960 8.26862 -5.04738 1.000 41.05242 110 GLN B N 1
ATOM 6276 C CA . GLN B 1 110 ? -2.72134 7.72546 -5.07058 1.000 40.85583 110 GLN B CA 1
ATOM 6277 C C . GLN B 1 110 ? -2.71411 6.38170 -5.78980 1.000 37.77810 110 GLN B C 1
ATOM 6278 O O . GLN B 1 110 ? -3.69133 5.62970 -5.76455 1.000 38.55793 110 GLN B O 1
ATOM 6292 N N . THR B 1 111 ? -1.60764 6.09894 -6.45894 1.000 34.52439 111 THR B N 1
ATOM 6293 C CA . THR B 1 111 ? -1.45567 4.89862 -7.26403 1.000 34.90769 111 THR B CA 1
ATOM 6294 C C . THR B 1 111 ? -0.59888 3.87127 -6.53429 1.000 33.96770 111 THR B C 1
ATOM 6295 O O . THR B 1 111 ? 0.13765 4.18826 -5.59595 1.000 32.75462 111 THR B O 1
ATOM 6306 N N . PHE B 1 112 ? -0.67508 2.63252 -7.00903 1.000 30.87203 112 PHE B N 1
ATOM 6307 C CA . PHE B 1 112 ? 0.14089 1.56467 -6.45314 1.000 30.86572 112 PHE B CA 1
ATOM 6308 C C . PHE B 1 112 ? 0.15992 0.39735 -7.42661 1.000 31.75159 112 PHE B C 1
ATOM 6309 O O . PHE B 1 112 ? -0.65602 0.31846 -8.34946 1.000 30.91433 112 PHE B O 1
ATOM 6326 N N . SER B 1 113 ? 1.13282 -0.48847 -7.22778 1.000 30.89973 113 SER B N 1
ATOM 6327 C CA . SER B 1 113 ? 1.26880 -1.68546 -8.03819 1.000 24.05093 113 SER B CA 1
ATOM 6328 C C . SER B 1 113 ? 0.56182 -2.84295 -7.35676 1.000 30.69845 113 SER B C 1
ATOM 6329 O O . SER B 1 113 ? 0.74851 -3.06809 -6.15802 1.000 30.33200 113 SER B O 1
ATOM 6337 N N . VAL B 1 114 ? -0.22198 -3.58978 -8.12546 1.000 29.02947 114 VAL B N 1
ATOM 6338 C CA . VAL B 1 114 ? -0.88484 -4.78984 -7.63740 1.000 30.27528 114 VAL B CA 1
ATOM 6339 C C . VAL B 1 114 ? -0.12013 -6.00145 -8.14826 1.000 30.09695 114 VAL B C 1
ATOM 6340 O O . VAL B 1 114 ? 0.17264 -6.09379 -9.34305 1.000 32.19204 114 VAL B O 1
ATOM 6353 N N . LEU B 1 115 ? 0.19651 -6.92698 -7.25400 1.000 32.55804 115 LEU B N 1
ATOM 6354 C CA . LEU B 1 115 ? 0.74725 -8.23389 -7.60589 1.000 30.08408 115 LEU B CA 1
ATOM 6355 C C . LEU B 1 115 ? -0.40670 -9.22519 -7.48176 1.000 33.62659 115 LEU B C 1
ATOM 6356 O O . LEU B 1 115 ? -0.76232 -9.64086 -6.37119 1.000 30.55951 115 LEU B O 1
ATOM 6372 N N . ALA B 1 116 ? -1.01383 -9.57091 -8.62536 1.000 32.01341 116 ALA B N 1
ATOM 6373 C CA . ALA B 1 116 ? -2.12046 -10.51873 -8.66257 1.000 32.48618 116 ALA B CA 1
ATOM 6374 C C . ALA B 1 116 ? -1.57397 -11.93515 -8.53816 1.000 35.59373 116 ALA B C 1
ATOM 6375 O O . ALA B 1 116 ? -0.68762 -12.33379 -9.29763 1.000 37.24573 116 ALA B O 1
ATOM 6382 N N . CYS B 1 117 ? -2.09803 -12.68808 -7.57664 1.000 35.63297 117 CYS B N 1
ATOM 6383 C CA . CYS B 1 117 ? -1.60036 -14.01128 -7.24048 1.000 36.51327 117 CYS B CA 1
ATOM 6384 C C . CYS B 1 117 ? -2.74639 -15.00698 -7.19030 1.000 39.19964 117 CYS B C 1
ATOM 6385 O O . CYS B 1 117 ? -3.87967 -14.64863 -6.86232 1.000 42.07940 117 CYS B O 1
ATOM 6393 N N . TYR B 1 118 ? -2.42193 -16.27444 -7.44979 1.000 41.51263 118 TYR B N 1
ATOM 6394 C CA . TYR B 1 118 ? -3.38123 -17.37188 -7.36745 1.000 43.45768 118 TYR B CA 1
ATOM 6395 C C . TYR B 1 118 ? -2.68015 -18.58343 -6.77898 1.000 38.25998 118 TYR B C 1
ATOM 6396 O O . TYR B 1 118 ? -1.58353 -18.94336 -7.21601 1.000 41.99112 118 TYR B O 1
ATOM 6414 N N . ASN B 1 119 ? -3.30974 -19.19636 -5.78260 1.000 46.24913 119 ASN B N 1
ATOM 6415 C CA . ASN B 1 119 ? -2.73217 -20.33652 -5.07431 1.000 50.85076 119 ASN B CA 1
ATOM 6416 C C . ASN B 1 119 ? -1.35859 -19.98686 -4.50568 1.000 54.02757 119 ASN B C 1
ATOM 6417 O O . ASN B 1 119 ? -0.44812 -20.81787 -4.46229 1.000 49.70895 119 ASN B O 1
ATOM 6428 N N . GLY B 1 120 ? -1.20724 -18.73920 -4.06865 1.000 50.39484 120 GLY B N 1
ATOM 6429 C CA . GLY B 1 120 ? 0.03652 -18.28371 -3.49861 1.000 46.54956 120 GLY B CA 1
ATOM 6430 C C . GLY B 1 120 ? 1.13059 -17.99057 -4.49038 1.000 47.06714 120 GLY B C 1
ATOM 6431 O O . GLY B 1 120 ? 2.24495 -17.66403 -4.06294 1.000 48.05803 120 GLY B O 1
ATOM 6435 N N . SER B 1 121 ? 0.84947 -18.06795 -5.79238 1.000 46.06541 121 SER B N 1
ATOM 6436 C CA . SER B 1 121 ? 1.86743 -17.89255 -6.81071 1.000 49.58233 121 SER B CA 1
ATOM 6437 C C . SER B 1 121 ? 1.65276 -16.58243 -7.55366 1.000 44.12205 121 SER B C 1
ATOM 6438 O O . SER B 1 121 ? 0.57075 -16.37011 -8.12480 1.000 43.18605 121 SER B O 1
ATOM 6446 N N . PRO B 1 122 ? 2.63792 -15.68422 -7.58187 1.000 40.20735 122 PRO B N 1
ATOM 6447 C CA . PRO B 1 122 ? 2.47865 -14.45387 -8.37459 1.000 38.69692 122 PRO B CA 1
ATOM 6448 C C . PRO B 1 122 ? 2.21451 -14.76058 -9.84460 1.000 47.22588 122 PRO B C 1
ATOM 6449 O O . PRO B 1 122 ? 2.88975 -15.59299 -10.45382 1.000 43.46054 122 PRO B O 1
ATOM 6460 N N . SER B 1 123 ? 1.23157 -14.06153 -10.41726 1.000 37.49943 123 SER B N 1
ATOM 6461 C CA . SER B 1 123 ? 0.78463 -14.29836 -11.78261 1.000 40.32653 123 SER B CA 1
ATOM 6462 C C . SER B 1 123 ? 0.92103 -13.08722 -12.68352 1.000 39.15374 123 SER B C 1
ATOM 6463 O O . SER B 1 123 ? 1.20827 -13.25021 -13.86574 1.000 36.10771 123 SER B O 1
ATOM 6471 N N . GLY B 1 124 ? 0.72715 -11.88460 -12.16042 1.000 33.70544 124 GLY B N 1
ATOM 6472 C CA . GLY B 1 124 ? 0.86988 -10.68278 -12.95734 1.000 34.67258 124 GLY B CA 1
ATOM 6473 C C . GLY B 1 124 ? 0.99416 -9.47472 -12.06042 1.000 36.17684 124 GLY B C 1
ATOM 6474 O O . GLY B 1 124 ? 0.67050 -9.52413 -10.86907 1.000 32.76944 124 GLY B O 1
ATOM 6478 N N . VAL B 1 125 ? 1.47614 -8.38044 -12.64167 1.000 31.17020 125 VAL B N 1
ATOM 6479 C CA . VAL B 1 125 ? 1.62783 -7.12466 -11.92234 1.000 28.52356 125 VAL B CA 1
ATOM 6480 C C . VAL B 1 125 ? 1.09220 -6.00453 -12.80944 1.000 32.20322 125 VAL B C 1
ATOM 6481 O O . VAL B 1 125 ? 1.28816 -6.00186 -14.03278 1.000 31.27302 125 VAL B O 1
ATOM 6494 N N . TYR B 1 126 ? 0.37272 -5.06996 -12.19770 1.000 31.74043 126 TYR B N 1
ATOM 6495 C CA . TYR B 1 126 ? -0.12058 -3.92105 -12.94254 1.000 34.02650 126 TYR B CA 1
ATOM 6496 C C . TYR B 1 126 ? -0.29770 -2.74666 -11.99222 1.000 34.31069 126 TYR B C 1
ATOM 6497 O O . TYR B 1 126 ? -0.36891 -2.91751 -10.77806 1.000 32.19528 126 TYR B O 1
ATOM 6515 N N . GLN B 1 127 ? -0.40694 -1.55363 -12.56835 1.000 33.17976 127 GLN B N 1
ATOM 6516 C CA . GLN B 1 127 ? -0.44173 -0.29693 -11.83164 1.000 33.80588 127 GLN B CA 1
ATOM 6517 C C . GLN B 1 127 ? -1.89947 0.13473 -11.71551 1.000 35.62825 127 GLN B C 1
ATOM 6518 O O . GLN B 1 127 ? -2.62594 0.13807 -12.71595 1.000 40.23582 127 GLN B O 1
ATOM 6532 N N . CYS B 1 128 ? -2.32491 0.45370 -10.49434 1.000 35.89243 128 CYS B N 1
ATOM 6533 C CA . CYS B 1 128 ? -3.68856 0.82637 -10.14304 1.000 38.92997 128 CYS B CA 1
ATOM 6534 C C . CYS B 1 128 ? -3.71402 2.21361 -9.50865 1.000 39.87566 128 CYS B C 1
ATOM 6535 O O . CYS B 1 128 ? -2.69939 2.73884 -9.05096 1.000 35.24923 128 CYS B O 1
ATOM 6543 N N . ALA B 1 129 ? -4.91418 2.77261 -9.41078 1.000 40.48603 129 ALA B N 1
ATOM 6544 C CA . ALA B 1 129 ? -5.17515 3.95535 -8.60504 1.000 40.40130 129 ALA B CA 1
ATOM 6545 C C . ALA B 1 129 ? -6.31160 3.64679 -7.64322 1.000 41.60328 129 ALA B C 1
ATOM 6546 O O . ALA B 1 129 ? -7.26886 2.95429 -7.99982 1.000 44.26978 129 ALA B O 1
ATOM 6553 N N . MET B 1 130 ? -6.19935 4.16008 -6.42635 1.000 38.44494 130 MET B N 1
ATOM 6554 C CA . MET B 1 130 ? -7.30987 4.15318 -5.48486 1.000 43.16175 130 MET B CA 1
ATOM 6555 C C . MET B 1 130 ? -8.30810 5.18706 -5.98048 1.000 43.22451 130 MET B C 1
ATOM 6556 O O . MET B 1 130 ? -8.01111 6.38824 -5.97983 1.000 40.81199 130 MET B O 1
ATOM 6570 N N . ARG B 1 131 ? -9.45701 4.72534 -6.47806 1.000 41.26142 131 ARG B N 1
ATOM 6571 C CA . ARG B 1 131 ? -10.45074 5.65281 -6.99801 1.000 41.69427 131 ARG B CA 1
ATOM 6572 C C . ARG B 1 131 ? -10.95762 6.55821 -5.87491 1.000 43.40172 131 ARG B C 1
ATOM 6573 O O . ARG B 1 131 ? -10.94780 6.16751 -4.70715 1.000 43.04913 131 ARG B O 1
ATOM 6594 N N . PRO B 1 132 ? -11.45033 7.75766 -6.20804 1.000 44.63758 132 PRO B N 1
ATOM 6595 C CA . PRO B 1 132 ? -12.04274 8.62391 -5.17049 1.000 47.40189 132 PRO B CA 1
ATOM 6596 C C . PRO B 1 132 ? -13.18548 7.97214 -4.40999 1.000 47.65322 132 PRO B C 1
ATOM 6597 O O . PRO B 1 132 ? -13.49468 8.41014 -3.28689 1.000 47.74688 132 PRO B O 1
ATOM 6608 N N . ASN B 1 133 ? -13.84007 6.95890 -4.98783 1.000 42.90845 133 ASN B N 1
ATOM 6609 C CA . ASN B 1 133 ? -14.88835 6.24156 -4.27623 1.000 50.44750 133 ASN B CA 1
ATOM 6610 C C . ASN B 1 133 ? -14.36708 4.97879 -3.59289 1.000 51.22851 133 ASN B C 1
ATOM 6611 O O . ASN B 1 133 ? -15.16821 4.11213 -3.20084 1.000 49.98118 133 ASN B O 1
ATOM 6622 N N . PHE B 1 134 ? -13.04139 4.85435 -3.46895 1.000 42.58476 134 PHE B N 1
ATOM 6623 C CA . PHE B 1 134 ? -12.38190 3.81982 -2.68331 1.000 46.78816 134 PHE B CA 1
ATOM 6624 C C . PHE B 1 134 ? -12.54589 2.43009 -3.27647 1.000 49.91568 134 PHE B C 1
ATOM 6625 O O . PHE B 1 134 ? -12.40152 1.43071 -2.55835 1.000 51.70159 134 PHE B O 1
ATOM 6642 N N . THR B 1 135 ? -12.85337 2.33948 -4.56583 1.000 44.45607 135 THR B N 1
ATOM 6643 C CA . THR B 1 135 ? -12.67188 1.10989 -5.32017 1.000 40.01026 135 THR B CA 1
ATOM 6644 C C . THR B 1 135 ? -11.35706 1.18178 -6.09357 1.000 41.17327 135 THR B C 1
ATOM 6645 O O . THR B 1 135 ? -10.73765 2.23926 -6.22799 1.000 43.04187 135 THR B O 1
ATOM 6656 N N . ILE B 1 136 ? -10.92037 0.03679 -6.60021 1.000 38.29406 136 ILE B N 1
ATOM 6657 C CA . ILE B 1 136 ? -9.84728 -0.00166 -7.58080 1.000 41.81719 136 ILE B CA 1
ATOM 6658 C C . ILE B 1 136 ? -10.36881 -0.74326 -8.80198 1.000 41.82124 136 ILE B C 1
ATOM 6659 O O . ILE B 1 136 ? -11.11562 -1.72126 -8.67673 1.000 41.67854 136 ILE B O 1
ATOM 6675 N N . LYS B 1 137 ? -9.96152 -0.28577 -9.98363 1.000 40.16066 137 LYS B N 1
ATOM 6676 C CA . LYS B 1 137 ? -10.34680 -0.93974 -11.23293 1.000 42.77358 137 LYS B CA 1
ATOM 6677 C C . LYS B 1 137 ? -9.27252 -1.97326 -11.55679 1.000 46.38583 137 LYS B C 1
ATOM 6678 O O . LYS B 1 137 ? -8.33148 -1.72847 -12.30891 1.000 44.29800 137 LYS B O 1
ATOM 6697 N N . GLY B 1 138 ? -9.40665 -3.15066 -10.94640 1.000 43.08608 138 GLY B N 1
ATOM 6698 C CA . GLY B 1 138 ? -8.40692 -4.18671 -11.05518 1.000 38.70369 138 GLY B CA 1
ATOM 6699 C C . GLY B 1 138 ? -8.76235 -5.22417 -12.10439 1.000 42.60797 138 GLY B C 1
ATOM 6700 O O . GLY B 1 138 ? -9.73812 -5.10618 -12.83991 1.000 39.55084 138 GLY B O 1
ATOM 6704 N N . SER B 1 139 ? -7.90967 -6.24224 -12.18051 1.000 36.75950 139 SER B N 1
ATOM 6705 C CA . SER B 1 139 ? -8.14558 -7.43390 -12.98834 1.000 40.34203 139 SER B CA 1
ATOM 6706 C C . SER B 1 139 ? -7.87935 -8.61009 -12.05648 1.000 43.86024 139 SER B C 1
ATOM 6707 O O . SER B 1 139 ? -6.71767 -8.94653 -11.79381 1.000 41.66737 139 SER B O 1
ATOM 6715 N N . PHE B 1 140 ? -8.95564 -9.19499 -11.52724 1.000 39.31852 140 PHE B N 1
ATOM 6716 C CA . PHE B 1 140 ? -8.87154 -10.26330 -10.54601 1.000 40.04974 140 PHE B CA 1
ATOM 6717 C C . PHE B 1 140 ? -9.85627 -11.36321 -10.91219 1.000 46.99792 140 PHE B C 1
ATOM 6718 O O . PHE B 1 140 ? -10.99241 -11.07585 -11.28999 1.000 52.78682 140 PHE B O 1
ATOM 6735 N N . LEU B 1 141 ? -9.43130 -12.61319 -10.77323 1.000 46.65421 141 LEU B N 1
ATOM 6736 C CA . LEU B 1 141 ? -10.29060 -13.77813 -10.92988 1.000 51.26539 141 LEU B CA 1
ATOM 6737 C C . LEU B 1 141 ? -10.48341 -14.43928 -9.56610 1.000 57.63345 141 LEU B C 1
ATOM 6738 O O . LEU B 1 141 ? -9.92656 -13.99880 -8.55499 1.000 47.22788 141 LEU B O 1
ATOM 6754 N N . ASN B 1 142 ? -11.28817 -15.50224 -9.54000 1.000 49.97690 142 ASN B N 1
ATOM 6755 C CA . ASN B 1 142 ? -11.48768 -16.24563 -8.30447 1.000 53.34766 142 ASN B CA 1
ATOM 6756 C C . ASN B 1 142 ? -10.17496 -16.86795 -7.85318 1.000 58.05285 142 ASN B C 1
ATOM 6757 O O . ASN B 1 142 ? -9.40018 -17.38495 -8.66333 1.000 54.99406 142 ASN B O 1
ATOM 6768 N N . GLY B 1 143 ? -9.92127 -16.79652 -6.54936 1.000 49.89020 143 GLY B N 1
ATOM 6769 C CA . GLY B 1 143 ? -8.66725 -17.23267 -5.98530 1.000 48.16811 143 GLY B CA 1
ATOM 6770 C C . GLY B 1 143 ? -7.64209 -16.13907 -5.81925 1.000 47.48885 143 GLY B C 1
ATOM 6771 O O . GLY B 1 143 ? -6.50747 -16.43234 -5.41264 1.000 45.91533 143 GLY B O 1
ATOM 6775 N N . SER B 1 144 ? -7.99785 -14.89373 -6.12734 1.000 45.22298 144 SER B N 1
ATOM 6776 C CA . SER B 1 144 ? -7.05638 -13.78413 -6.08908 1.000 46.12366 144 SER B CA 1
ATOM 6777 C C . SER B 1 144 ? -7.09099 -13.02671 -4.76557 1.000 46.79441 144 SER B C 1
ATOM 6778 O O . SER B 1 144 ? -6.23104 -12.16424 -4.53658 1.000 39.51273 144 SER B O 1
ATOM 6786 N N . ALA B 1 145 ? -8.07618 -13.30134 -3.90745 1.000 44.02888 145 ALA B N 1
ATOM 6787 C CA . ALA B 1 145 ? -8.11080 -12.67790 -2.59322 1.000 41.90100 145 ALA B CA 1
ATOM 6788 C C . ALA B 1 145 ? -6.77023 -12.88535 -1.90270 1.000 40.33240 145 ALA B C 1
ATOM 6789 O O . ALA B 1 145 ? -6.15744 -13.95146 -2.00194 1.000 39.96846 145 ALA B O 1
ATOM 6796 N N . GLY B 1 146 ? -6.31838 -11.86423 -1.18979 1.000 43.44018 146 GLY B N 1
ATOM 6797 C CA . GLY B 1 146 ? -5.00953 -11.89070 -0.57641 1.000 38.43221 146 GLY B CA 1
ATOM 6798 C C . GLY B 1 146 ? -3.90906 -11.29558 -1.42761 1.000 39.79533 146 GLY B C 1
ATOM 6799 O O . GLY B 1 146 ? -2.82001 -11.02711 -0.90813 1.000 37.91984 146 GLY B O 1
ATOM 6803 N N . SER B 1 147 ? -4.13732 -11.12221 -2.73036 1.000 38.53524 147 SER B N 1
ATOM 6804 C CA . SER B 1 147 ? -3.21746 -10.32901 -3.53930 1.000 32.34183 147 SER B CA 1
ATOM 6805 C C . SER B 1 147 ? -2.99287 -8.96445 -2.89165 1.000 34.44913 147 SER B C 1
ATOM 6806 O O . SER B 1 147 ? -3.86778 -8.43035 -2.20299 1.000 33.63169 147 SER B O 1
ATOM 6814 N N . VAL B 1 148 ? -1.81819 -8.37205 -3.12444 1.000 36.96107 148 VAL B N 1
ATOM 6815 C CA . VAL B 1 148 ? -1.44487 -7.17347 -2.38168 1.000 34.60258 148 VAL B CA 1
ATOM 6816 C C . VAL B 1 148 ? -1.03407 -6.05808 -3.32731 1.000 31.09594 148 VAL B C 1
ATOM 6817 O O . VAL B 1 148 ? -0.58417 -6.29680 -4.45343 1.000 32.81281 148 VAL B O 1
ATOM 6830 N N . GLY B 1 149 ? -1.21919 -4.82668 -2.86524 1.000 32.33536 149 GLY B N 1
ATOM 6831 C CA . GLY B 1 149 ? -0.78895 -3.65382 -3.59265 1.000 32.28422 149 GLY B CA 1
ATOM 6832 C C . GLY B 1 149 ? 0.29253 -2.93984 -2.80422 1.000 29.25583 149 GLY B C 1
ATOM 6833 O O . GLY B 1 149 ? 0.30881 -2.97153 -1.56979 1.000 31.11698 149 GLY B O 1
ATOM 6837 N N . PHE B 1 150 ? 1.20105 -2.30210 -3.52914 1.000 29.85413 150 PHE B N 1
ATOM 6838 C CA . PHE B 1 150 ? 2.35709 -1.74749 -2.84847 1.000 28.53083 150 PHE B CA 1
ATOM 6839 C C . PHE B 1 150 ? 2.97780 -0.62942 -3.67200 1.000 27.09250 150 PHE B C 1
ATOM 6840 O O . PHE B 1 150 ? 2.73416 -0.49772 -4.87276 1.000 29.20679 150 PHE B O 1
ATOM 6857 N N . ASN B 1 151 ? 3.77856 0.17945 -2.98952 1.000 31.18910 151 ASN B N 1
ATOM 6858 C CA . ASN B 1 151 ? 4.72043 1.10366 -3.60243 1.000 32.43753 151 ASN B CA 1
ATOM 6859 C C . ASN B 1 151 ? 6.10605 0.79502 -3.05139 1.000 33.49396 151 ASN B C 1
ATOM 6860 O O . ASN B 1 151 ? 6.25157 0.14012 -2.01155 1.000 32.80377 151 ASN B O 1
ATOM 6871 N N . ILE B 1 152 ? 7.13016 1.29413 -3.73512 1.000 32.43432 152 ILE B N 1
ATOM 6872 C CA . ILE B 1 152 ? 8.49774 1.25481 -3.22753 1.000 36.06454 152 ILE B CA 1
ATOM 6873 C C . ILE B 1 152 ? 8.97790 2.69473 -3.08281 1.000 51.14840 152 ILE B C 1
ATOM 6874 O O . ILE B 1 152 ? 8.93893 3.46449 -4.05128 1.000 40.36880 152 ILE B O 1
ATOM 6890 N N . ASP B 1 153 ? 9.41630 3.06349 -1.87673 1.000 59.49825 153 ASP B N 1
ATOM 6891 C CA . ASP B 1 153 ? 10.07097 4.34711 -1.62045 1.000 62.43887 153 ASP B CA 1
ATOM 6892 C C . ASP B 1 153 ? 11.52773 4.04879 -1.27809 1.000 65.15261 153 ASP B C 1
ATOM 6893 O O . ASP B 1 153 ? 11.81463 3.50613 -0.20445 1.000 69.74581 153 ASP B O 1
ATOM 6902 N N . TYR B 1 154 ? 12.43859 4.36836 -2.20286 1.000 70.46140 154 TYR B N 1
ATOM 6903 C CA . TYR B 1 154 ? 13.85427 4.05066 -2.04937 1.000 68.45661 154 TYR B CA 1
ATOM 6904 C C . TYR B 1 154 ? 14.05269 2.54089 -2.00693 1.000 68.92193 154 TYR B C 1
ATOM 6905 O O . TYR B 1 154 ? 13.98289 1.88177 -3.04890 1.000 63.78009 154 TYR B O 1
ATOM 6923 N N . ASP B 1 155 ? 14.31400 1.98447 -0.82654 1.000 72.16573 155 ASP B N 1
ATOM 6924 C CA . ASP B 1 155 ? 14.52742 0.54252 -0.69525 1.000 71.66745 155 ASP B CA 1
ATOM 6925 C C . ASP B 1 155 ? 13.42204 -0.11443 0.13331 1.000 59.18994 155 ASP B C 1
ATOM 6926 O O . ASP B 1 155 ? 13.41860 -1.33053 0.34928 1.000 58.73510 155 ASP B O 1
ATOM 6947 N N . VAL B 1 157 ? 9.59392 -1.26507 0.86743 1.000 32.72150 157 VAL B N 1
ATOM 6948 C CA . VAL B 1 157 ? 8.30031 -1.65012 0.35104 1.000 34.58201 157 VAL B CA 1
ATOM 6949 C C . VAL B 1 157 ? 7.17014 -1.11291 1.24485 1.000 35.41499 157 VAL B C 1
ATOM 6950 O O . VAL B 1 157 ? 7.08279 -1.45172 2.41574 1.000 32.44844 157 VAL B O 1
ATOM 6963 N N . SER B 1 158 ? 6.26588 -0.32868 0.67382 1.000 32.68218 158 SER B N 1
ATOM 6964 C CA . SER B 1 158 ? 5.10561 0.17685 1.39616 1.000 32.37918 158 SER B CA 1
ATOM 6965 C C . SER B 1 158 ? 3.88956 -0.61919 0.93864 1.000 29.74747 158 SER B C 1
ATOM 6966 O O . SER B 1 158 ? 3.38339 -0.41088 -0.16848 1.000 32.67751 158 SER B O 1
ATOM 6974 N N . PHE B 1 159 ? 3.42004 -1.52768 1.79464 1.000 30.50951 159 PHE B N 1
ATOM 6975 C CA . PHE B 1 159 ? 2.21032 -2.29538 1.51219 1.000 31.05586 159 PHE B CA 1
ATOM 6976 C C . PHE B 1 159 ? 1.00056 -1.43983 1.86262 1.000 31.92133 159 PHE B C 1
ATOM 6977 O O . PHE B 1 159 ? 0.88026 -0.96964 3.00095 1.000 32.66863 159 PHE B O 1
ATOM 6994 N N . CYS B 1 160 ? 0.10103 -1.24867 0.89218 1.000 32.08279 160 CYS B N 1
ATOM 6995 C CA . CYS B 1 160 ? -1.04100 -0.37420 1.08062 1.000 35.00670 160 CYS B CA 1
ATOM 6996 C C . CYS B 1 160 ? -2.39479 -1.02773 0.81738 1.000 38.42091 160 CYS B C 1
ATOM 6997 O O . CYS B 1 160 ? -3.41710 -0.43688 1.17821 1.000 36.17108 160 CYS B O 1
ATOM 7005 N N . TYR B 1 161 ? -2.44385 -2.21618 0.22294 1.000 31.15297 161 TYR B N 1
ATOM 7006 C CA . TYR B 1 161 ? -3.71952 -2.80626 -0.17096 1.000 33.27185 161 TYR B CA 1
ATOM 7007 C C . TYR B 1 161 ? -3.63386 -4.32663 -0.12640 1.000 37.49311 161 TYR B C 1
ATOM 7008 O O . TYR B 1 161 ? -2.62897 -4.91878 -0.53943 1.000 33.10434 161 TYR B O 1
ATOM 7026 N N . MET B 1 162 ? -4.69287 -4.95090 0.38931 1.000 35.50500 162 MET B N 1
ATOM 7027 C CA . MET B 1 162 ? -4.88554 -6.38965 0.28598 1.000 33.43224 162 MET B CA 1
ATOM 7028 C C . MET B 1 162 ? -6.25485 -6.61062 -0.34030 1.000 36.46084 162 MET B C 1
ATOM 7029 O O . MET B 1 162 ? -7.24432 -6.03113 0.11991 1.000 39.11684 162 MET B O 1
ATOM 7043 N N . HIS B 1 163 ? -6.30768 -7.43016 -1.38943 1.000 37.24531 163 HIS B N 1
ATOM 7044 C CA . HIS B 1 163 ? -7.52918 -7.60552 -2.16439 1.000 33.60726 163 HIS B CA 1
ATOM 7045 C C . HIS B 1 163 ? -8.47355 -8.55939 -1.45313 1.000 38.82334 163 HIS B C 1
ATOM 7046 O O . HIS B 1 163 ? -8.04832 -9.58230 -0.90911 1.000 39.90148 163 HIS B O 1
ATOM 7060 N N . HIS B 1 164 ? -9.76362 -8.23170 -1.48242 1.000 40.34013 164 HIS B N 1
ATOM 7061 C CA . HIS B 1 164 ? -10.78113 -9.07206 -0.87139 1.000 43.73086 164 HIS B CA 1
ATOM 7062 C C . HIS B 1 164 ? -11.83281 -9.54783 -1.85945 1.000 49.55877 164 HIS B C 1
ATOM 7063 O O . HIS B 1 164 ? -12.09918 -10.75787 -1.92823 1.000 45.10897 164 HIS B O 1
ATOM 7077 N N . MET B 1 165 ? -12.45009 -8.64376 -2.62230 1.000 44.27112 165 MET B N 1
ATOM 7078 C CA . MET B 1 165 ? -13.66178 -9.03210 -3.33433 1.000 47.77385 165 MET B CA 1
ATOM 7079 C C . MET B 1 165 ? -13.91454 -8.14743 -4.54824 1.000 46.37378 165 MET B C 1
ATOM 7080 O O . MET B 1 165 ? -13.30512 -7.09164 -4.72328 1.000 46.70538 165 MET B O 1
ATOM 7094 N N . GLU B 1 166 ? -14.85119 -8.59867 -5.38150 1.000 49.01855 166 GLU B N 1
ATOM 7095 C CA . GLU B 1 166 ? -15.29140 -7.86924 -6.56234 1.000 51.43758 166 GLU B CA 1
ATOM 7096 C C . GLU B 1 166 ? -16.74590 -7.46311 -6.38011 1.000 52.06260 166 GLU B C 1
ATOM 7097 O O . GLU B 1 166 ? -17.56192 -8.25879 -5.91071 1.000 47.64208 166 GLU B O 1
ATOM 7109 N N . LEU B 1 167 ? -17.05992 -6.22073 -6.73258 1.000 48.01843 167 LEU B N 1
ATOM 7110 C CA . LEU B 1 167 ? -18.40463 -5.68196 -6.61358 1.000 51.22524 167 LEU B CA 1
ATOM 7111 C C . LEU B 1 167 ? -19.19522 -5.96413 -7.88101 1.000 51.00380 167 LEU B C 1
ATOM 7112 O O . LEU B 1 167 ? -18.61944 -6.25826 -8.93107 1.000 53.21688 167 LEU B O 1
ATOM 7128 N N . PRO B 1 168 ? -20.52762 -5.90808 -7.80967 1.000 58.99416 168 PRO B N 1
ATOM 7129 C CA . PRO B 1 168 ? -21.33162 -6.27737 -8.99236 1.000 62.15483 168 PRO B CA 1
ATOM 7130 C C . PRO B 1 168 ? -20.93307 -5.53848 -10.25971 1.000 62.97854 168 PRO B C 1
ATOM 7131 O O . PRO B 1 168 ? -20.98603 -6.11883 -11.35226 1.000 68.27851 168 PRO B O 1
ATOM 7142 N N . THR B 1 169 ? -20.53464 -4.27088 -10.15068 1.000 62.25600 169 THR B N 1
ATOM 7143 C CA . THR B 1 169 ? -20.14113 -3.50996 -11.33322 1.000 63.31276 169 THR B CA 1
ATOM 7144 C C . THR B 1 169 ? -18.78284 -3.92627 -11.87967 1.000 63.14508 169 THR B C 1
ATOM 7145 O O . THR B 1 169 ? -18.32487 -3.34629 -12.87173 1.000 62.41225 169 THR B O 1
ATOM 7156 N N . GLY B 1 170 ? -18.12683 -4.90696 -11.27384 1.000 55.69562 170 GLY B N 1
ATOM 7157 C CA . GLY B 1 170 ? -16.86597 -5.38764 -11.79164 1.000 54.43341 170 GLY B CA 1
ATOM 7158 C C . GLY B 1 170 ? -15.63268 -4.67573 -11.28379 1.000 50.87082 170 GLY B C 1
ATOM 7159 O O . GLY B 1 170 ? -14.52889 -4.97534 -11.76071 1.000 54.73154 170 GLY B O 1
ATOM 7163 N N . VAL B 1 171 ? -15.78064 -3.71248 -10.37330 1.000 51.91866 171 VAL B N 1
ATOM 7164 C CA . VAL B 1 171 ? -14.62802 -3.08852 -9.73011 1.000 44.93196 171 VAL B CA 1
ATOM 7165 C C . VAL B 1 171 ? -14.34402 -3.84931 -8.43827 1.000 48.19633 171 VAL B C 1
ATOM 7166 O O . VAL B 1 171 ? -15.11322 -4.73321 -8.03601 1.000 45.65149 171 VAL B O 1
ATOM 7179 N N . HIS B 1 172 ? -13.26219 -3.48565 -7.75563 1.000 43.53201 172 HIS B N 1
ATOM 7180 C CA . HIS B 1 172 ? -12.73262 -4.29343 -6.66937 1.000 46.89715 172 HIS B CA 1
ATOM 7181 C C . HIS B 1 172 ? -12.55931 -3.47981 -5.39521 1.000 46.58912 172 HIS B C 1
ATOM 7182 O O . HIS B 1 172 ? -12.39519 -2.25685 -5.42181 1.000 43.48350 172 HIS B O 1
ATOM 7196 N N . ALA B 1 173 ? -12.61731 -4.18860 -4.27181 1.000 45.25335 173 ALA B N 1
ATOM 7197 C CA . ALA B 1 173 ? -12.56696 -3.58030 -2.95429 1.000 44.33138 173 ALA B CA 1
ATOM 7198 C C . ALA B 1 173 ? -11.63633 -4.39376 -2.07094 1.000 49.62001 173 ALA B C 1
ATOM 7199 O O . ALA B 1 173 ? -11.48511 -5.60842 -2.24672 1.000 43.74186 173 ALA B O 1
ATOM 7206 N N . GLY B 1 174 ? -11.01916 -3.71004 -1.11784 1.000 45.93781 174 GLY B N 1
ATOM 7207 C CA . GLY B 1 174 ? -10.07835 -4.37420 -0.24621 1.000 41.15440 174 GLY B CA 1
ATOM 7208 C C . GLY B 1 174 ? -9.72137 -3.50295 0.93110 1.000 36.60880 174 GLY B C 1
ATOM 7209 O O . GLY B 1 174 ? -10.36648 -2.48554 1.19577 1.000 39.08791 174 GLY B O 1
ATOM 7213 N N . THR B 1 175 ? -8.69543 -3.94054 1.65878 1.000 39.35004 175 THR B N 1
ATOM 7214 C CA . THR B 1 175 ? -8.31292 -3.31499 2.91792 1.000 39.96077 175 THR B CA 1
ATOM 7215 C C . THR B 1 175 ? -6.86474 -2.85579 2.83599 1.000 38.98415 175 THR B C 1
ATOM 7216 O O . THR B 1 175 ? -6.13339 -3.22239 1.91675 1.000 34.60479 175 THR B O 1
ATOM 7227 N N . ASP B 1 176 ? -6.44665 -2.05925 3.82014 1.000 40.02567 176 ASP B N 1
ATOM 7228 C CA . ASP B 1 176 ? -5.02489 -1.88187 4.07860 1.000 43.30608 176 ASP B CA 1
ATOM 7229 C C . ASP B 1 176 ? -4.51632 -3.13408 4.79103 1.000 44.98906 176 ASP B C 1
ATOM 7230 O O . ASP B 1 176 ? -5.27643 -4.07171 5.04670 1.000 37.73085 176 ASP B O 1
ATOM 7239 N N . LEU B 1 177 ? -3.21606 -3.18730 5.08586 1.000 40.87945 177 LEU B N 1
ATOM 7240 C CA . LEU B 1 177 ? -2.65618 -4.37485 5.72469 1.000 38.66473 177 LEU B CA 1
ATOM 7241 C C . LEU B 1 177 ? -2.97728 -4.44871 7.20884 1.000 43.12571 177 LEU B C 1
ATOM 7242 O O . LEU B 1 177 ? -2.55337 -5.40276 7.87661 1.000 44.30719 177 LEU B O 1
ATOM 7258 N N . GLU B 1 178 ? -3.70506 -3.46807 7.73637 1.000 41.53344 178 GLU B N 1
ATOM 7259 C CA . GLU B 1 178 ? -4.22596 -3.51556 9.09124 1.000 46.42473 178 GLU B CA 1
ATOM 7260 C C . GLU B 1 1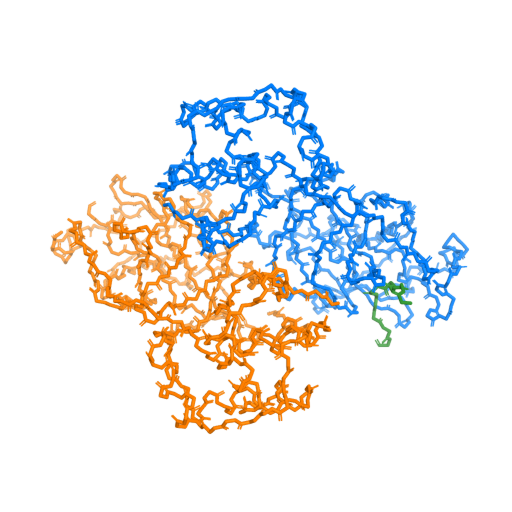78 ? -5.68942 -3.93021 9.11511 1.000 54.16900 178 GLU B C 1
ATOM 7261 O O . GLU B 1 178 ? -6.32113 -3.90321 10.17380 1.000 49.54869 178 GLU B O 1
ATOM 7273 N N . GLY B 1 179 ? -6.23782 -4.30485 7.96618 1.000 49.57272 179 GLY B N 1
ATOM 7274 C CA . GLY B 1 179 ? -7.56512 -4.87070 7.88547 1.000 48.98610 179 GLY B CA 1
ATOM 7275 C C . GLY B 1 179 ? -8.69958 -3.88516 7.75624 1.000 49.55963 179 GLY B C 1
ATOM 7276 O O . GLY B 1 179 ? -9.86445 -4.30466 7.79328 1.000 51.15613 179 GLY B O 1
ATOM 7280 N N . ASN B 1 180 ? -8.40601 -2.59382 7.65404 1.000 44.67950 180 ASN B N 1
ATOM 7281 C CA . ASN B 1 180 ? -9.44396 -1.58723 7.49456 1.000 47.90695 180 ASN B CA 1
ATOM 7282 C C . ASN B 1 180 ? -9.82456 -1.49308 6.02185 1.000 50.69904 180 ASN B C 1
ATOM 7283 O O . ASN B 1 180 ? -8.97776 -1.20838 5.17147 1.000 43.74531 180 ASN B O 1
ATOM 7294 N N . PHE B 1 181 ? -11.09463 -1.72813 5.71360 1.000 47.05212 181 PHE B N 1
ATOM 7295 C CA . PHE B 1 181 ? -11.53594 -1.60978 4.33009 1.000 43.63915 181 PHE B CA 1
ATOM 7296 C C . PHE B 1 181 ? -11.31653 -0.18922 3.81711 1.000 41.99275 181 PHE B C 1
ATOM 7297 O O . PHE B 1 181 ? -11.48101 0.78936 4.55070 1.000 46.66215 181 PHE B O 1
ATOM 7314 N N . TYR B 1 182 ? -10.91455 -0.07744 2.55349 1.000 41.53254 182 TYR B N 1
ATOM 7315 C CA . TYR B 1 182 ? -11.02081 1.18564 1.83870 1.000 43.25198 182 TYR B CA 1
ATOM 7316 C C . TYR B 1 182 ? -12.46830 1.33082 1.38037 1.000 42.65684 182 TYR B C 1
ATOM 7317 O O . TYR B 1 182 ? -12.97798 0.46591 0.66462 1.000 47.94659 182 TYR B O 1
ATOM 7335 N N . GLY B 1 183 ? -13.14066 2.39256 1.80947 1.000 46.70575 183 GLY B N 1
ATOM 7336 C CA . GLY B 1 183 ? -14.47739 2.68387 1.34360 1.000 50.32647 183 GLY B CA 1
ATOM 7337 C C . GLY B 1 183 ? -15.57709 2.04700 2.16352 1.000 52.00633 183 GLY B C 1
ATOM 7338 O O . GLY B 1 183 ? -15.33597 1.41278 3.19768 1.000 47.89928 183 GLY B O 1
ATOM 7342 N N . PRO B 1 184 ? -16.84420 2.19202 1.70770 1.000 51.65886 184 PRO B N 1
ATOM 7343 C CA . PRO B 1 184 ? -18.00869 1.79335 2.48462 1.000 58.04556 184 PRO B CA 1
ATOM 7344 C C . PRO B 1 184 ? -18.40435 0.32481 2.28091 1.000 68.21020 184 PRO B C 1
ATOM 7345 O O . PRO B 1 184 ? -19.55955 0.01860 1.95796 1.000 61.01145 184 PRO B O 1
ATOM 7356 N N . PHE B 1 185 ? -17.44494 -0.58836 2.45363 1.000 61.62796 185 PHE B N 1
ATOM 7357 C CA . PHE B 1 185 ? -17.65239 -1.98596 2.10372 1.000 55.48988 185 PHE B CA 1
ATOM 7358 C C . PHE B 1 185 ? -17.41405 -2.90444 3.29507 1.000 69.92942 185 PHE B C 1
ATOM 7359 O O . PHE B 1 185 ? -16.80217 -2.51984 4.29727 1.000 66.23696 185 PHE B O 1
ATOM 7376 N N . VAL B 1 186 ? -17.93586 -4.13249 3.17150 1.000 63.19678 186 VAL B N 1
ATOM 7377 C CA . VAL B 1 186 ? -17.79535 -5.16482 4.19232 1.000 68.67997 186 VAL B CA 1
ATOM 7378 C C . VAL B 1 186 ? -17.48882 -6.48603 3.50032 1.000 57.47391 186 VAL B C 1
ATOM 7379 O O . VAL B 1 186 ? -17.82396 -6.69057 2.33414 1.000 61.31812 186 VAL B O 1
ATOM 7392 N N . ASP B 1 187 ? -16.84718 -7.39455 4.23679 1.000 62.01227 187 ASP B N 1
ATOM 7393 C CA . ASP B 1 187 ? -16.42066 -8.67629 3.67294 1.000 60.72958 187 ASP B CA 1
ATOM 7394 C C . ASP B 1 187 ? -17.48606 -9.73638 3.96034 1.000 74.39822 187 ASP B C 1
ATOM 7395 O O . ASP B 1 187 ? -17.27359 -10.71702 4.67842 1.000 67.29283 187 ASP B O 1
ATOM 7404 N N . ARG B 1 188 ? -18.65192 -9.52957 3.34377 1.000 80.99768 188 ARG B N 1
ATOM 7405 C CA . ARG B 1 188 ? -19.77484 -10.45207 3.43859 1.000 83.41619 188 ARG B CA 1
ATOM 7406 C C . ARG B 1 188 ? -20.36334 -10.67311 2.05208 1.000 91.40393 188 ARG B C 1
ATOM 7407 O O . ARG B 1 188 ? -20.36180 -9.77017 1.20851 1.000 86.79308 188 ARG B O 1
ATOM 7428 N N . GLN B 1 189 ? -20.87031 -11.88636 1.82071 1.000 100.85967 189 GLN B N 1
ATOM 7429 C CA . GLN B 1 189 ? -21.48794 -12.23138 0.53887 1.000 102.95945 189 GLN B CA 1
ATOM 7430 C C . GLN B 1 189 ? -22.86045 -11.56028 0.47593 1.000 102.49242 189 GLN B C 1
ATOM 7431 O O . GLN B 1 189 ? -23.91250 -12.17741 0.66240 1.000 101.93069 189 GLN B O 1
ATOM 7445 N N . THR B 1 190 ? -22.83877 -10.25334 0.22414 1.000 99.90136 190 THR B N 1
ATOM 7446 C CA . THR B 1 190 ? -24.03922 -9.43830 0.11581 1.000 96.46965 190 THR B CA 1
ATOM 7447 C C . THR B 1 190 ? -23.79911 -8.39901 -0.96893 1.000 92.69729 190 THR B C 1
ATOM 7448 O O . THR B 1 190 ? -22.66185 -7.98053 -1.19924 1.000 87.52922 190 THR B O 1
ATOM 7459 N N . ALA B 1 191 ? -24.87257 -7.99973 -1.64794 1.000 94.84956 191 ALA B N 1
ATOM 7460 C CA . ALA B 1 191 ? -24.75223 -7.01440 -2.71545 1.000 87.42246 191 ALA B CA 1
ATOM 7461 C C . ALA B 1 191 ? -24.38248 -5.65869 -2.12726 1.000 84.61222 191 ALA B C 1
ATOM 7462 O O . ALA B 1 191 ? -25.01195 -5.19492 -1.16995 1.000 90.28967 191 ALA B O 1
ATOM 7469 N N . GLN B 1 192 ? -23.35810 -5.02388 -2.69969 1.000 82.02034 192 GLN B N 1
ATOM 7470 C CA . GLN B 1 192 ? -22.85107 -3.75604 -2.19516 1.000 75.35732 192 GLN B CA 1
ATOM 7471 C C . GLN B 1 192 ? -22.60116 -2.80329 -3.35293 1.000 64.33963 192 GLN B C 1
ATOM 7472 O O . GLN B 1 192 ? -22.07534 -3.20332 -4.39360 1.000 68.13183 192 GLN B O 1
ATOM 7486 N N . ALA B 1 193 ? -22.98218 -1.54584 -3.16310 1.000 72.22978 193 ALA B N 1
ATOM 7487 C CA . ALA B 1 193 ? -22.77434 -0.48280 -4.13368 1.000 67.19597 193 ALA B CA 1
ATOM 7488 C C . ALA B 1 193 ? -21.62032 0.40491 -3.68731 1.000 66.69786 193 ALA B C 1
ATOM 7489 O O . ALA B 1 193 ? -21.27159 0.46160 -2.50708 1.000 68.89200 193 ALA B O 1
ATOM 7496 N N . ALA B 1 194 ? -21.03091 1.10848 -4.65037 1.000 74.82386 194 ALA B N 1
ATOM 7497 C CA . ALA B 1 194 ? -19.78429 1.82878 -4.42390 1.000 75.45469 194 ALA B CA 1
ATOM 7498 C C . ALA B 1 194 ? -19.97378 3.30452 -4.10198 1.000 83.25694 194 ALA B C 1
ATOM 7499 O O . ALA B 1 194 ? -19.30802 3.82446 -3.19948 1.000 92.41820 194 ALA B O 1
ATOM 7506 N N . GLY B 1 195 ? -20.84907 3.98976 -4.81148 1.000 72.88788 195 GLY B N 1
ATOM 7507 C CA . GLY B 1 195 ? -20.89173 5.43445 -4.72379 1.000 74.51731 195 GLY B CA 1
ATOM 7508 C C . GLY B 1 195 ? -20.19460 6.06635 -5.91343 1.000 61.20901 195 GLY B C 1
ATOM 7509 O O . GLY B 1 195 ? -19.26118 5.50267 -6.49297 1.000 60.46215 195 GLY B O 1
ATOM 7513 N N . THR B 1 196 ? -20.65629 7.25668 -6.29519 1.000 61.85173 196 THR B N 1
ATOM 7514 C CA . THR B 1 196 ? -20.23785 7.84570 -7.56457 1.000 62.34785 196 THR B CA 1
ATOM 7515 C C . THR B 1 196 ? -18.73616 8.11293 -7.58069 1.000 58.16369 196 THR B C 1
ATOM 7516 O O . THR B 1 196 ? -18.19058 8.73448 -6.66672 1.000 59.43910 196 THR B O 1
ATOM 7527 N N . ASP B 1 197 ? -18.07299 7.63699 -8.62502 1.000 55.11249 197 ASP B N 1
ATOM 7528 C CA . ASP B 1 197 ? -16.65422 7.87520 -8.81744 1.000 54.27702 197 ASP B CA 1
ATOM 7529 C C . ASP B 1 197 ? -16.43280 9.20083 -9.54564 1.000 61.88105 197 ASP B C 1
ATOM 7530 O O . ASP B 1 197 ? -17.31011 9.70854 -10.25114 1.000 65.31261 197 ASP B O 1
ATOM 7539 N N . THR B 1 198 ? -15.25077 9.77426 -9.34191 1.000 52.03151 198 THR B N 1
ATOM 7540 C CA . THR B 1 198 ? -14.87667 11.04663 -9.94052 1.000 44.99988 198 THR B CA 1
ATOM 7541 C C . THR B 1 198 ? -13.47308 10.92713 -10.51075 1.000 53.36560 198 THR B C 1
ATOM 7542 O O . THR B 1 198 ? -12.75645 9.95878 -10.24734 1.000 50.30676 198 THR B O 1
ATOM 7553 N N . THR B 1 199 ? -13.08568 11.92984 -11.29622 1.000 52.06014 199 THR B N 1
ATOM 7554 C CA . THR B 1 199 ? -11.80002 11.93500 -11.97709 1.000 51.25202 199 THR B CA 1
ATOM 7555 C C . THR B 1 199 ? -10.75664 12.62813 -11.11260 1.000 48.16119 199 THR B C 1
ATOM 7556 O O . THR B 1 199 ? -11.02008 13.67660 -10.50945 1.000 46.31250 199 THR B O 1
ATOM 7567 N N . ILE B 1 200 ? -9.57580 12.01568 -11.04273 1.000 48.76697 200 ILE B N 1
ATOM 7568 C CA . ILE B 1 200 ? -8.48880 12.49077 -10.19594 1.000 45.80063 200 ILE B CA 1
ATOM 7569 C C . ILE B 1 200 ? -7.77230 13.63068 -10.90777 1.000 43.12652 200 ILE B C 1
ATOM 7570 O O . ILE B 1 200 ? -6.81781 13.40749 -11.66218 1.000 39.04787 200 ILE B O 1
ATOM 7586 N N . THR B 1 201 ? -8.20398 14.86274 -10.63059 1.000 46.35022 201 THR B N 1
ATOM 7587 C CA . THR B 1 201 ? -7.75759 16.01650 -11.40715 1.000 42.73391 201 THR B CA 1
ATOM 7588 C C . THR B 1 201 ? -6.24935 16.19929 -11.33732 1.000 49.72423 201 THR B C 1
ATOM 7589 O O . THR B 1 201 ? -5.59920 16.45185 -12.35958 1.000 40.98787 201 THR B O 1
ATOM 7600 N N . VAL B 1 202 ? -5.66834 16.07849 -10.14228 1.000 43.74720 202 VAL B N 1
ATOM 7601 C CA . VAL B 1 202 ? -4.23532 16.31966 -10.02145 1.000 43.55906 202 VAL B CA 1
ATOM 7602 C C . VAL B 1 202 ? -3.45714 15.33990 -10.88619 1.000 40.90524 202 VAL B C 1
ATOM 7603 O O . VAL B 1 202 ? -2.40911 15.69360 -11.44001 1.000 43.95644 202 VAL B O 1
ATOM 7616 N N . ASN B 1 203 ? -3.94852 14.10119 -11.02766 1.000 36.53844 203 ASN B N 1
ATOM 7617 C CA . ASN B 1 203 ? -3.24650 13.12022 -11.85422 1.000 38.88367 203 ASN B CA 1
ATOM 7618 C C . ASN B 1 203 ? -3.37361 13.45323 -13.33730 1.000 41.64769 203 ASN B C 1
ATOM 7619 O O . ASN B 1 203 ? -2.43806 13.23114 -14.11961 1.000 35.98755 203 ASN B O 1
ATOM 7630 N N . VAL B 1 204 ? -4.53279 13.96756 -13.74899 1.000 42.15317 204 VAL B N 1
ATOM 7631 C CA . VAL B 1 204 ? -4.69171 14.40026 -15.13537 1.000 38.61846 204 VAL B CA 1
ATOM 7632 C C . VAL B 1 204 ? -3.65702 15.46990 -15.47472 1.000 43.06247 204 VAL B C 1
ATOM 7633 O O . VAL B 1 204 ? -3.00292 15.42233 -16.52522 1.000 40.47748 204 VAL B O 1
ATOM 7646 N N . LEU B 1 205 ? -3.49021 16.45217 -14.58443 1.000 40.31627 205 LEU B N 1
ATOM 7647 C CA . LEU B 1 205 ? -2.50175 17.50113 -14.81810 1.000 40.23214 205 LEU B CA 1
ATOM 7648 C C . LEU B 1 205 ? -1.09153 16.92585 -14.89581 1.000 44.90985 205 LEU B C 1
ATOM 7649 O O . LEU B 1 205 ? -0.31754 17.27837 -15.79523 1.000 41.62048 205 LEU B O 1
ATOM 7665 N N . ALA B 1 206 ? -0.74937 16.01283 -13.98464 1.000 43.84437 206 ALA B N 1
ATOM 7666 C CA . ALA B 1 206 ? 0.55197 15.35946 -14.06142 1.000 40.19896 206 ALA B CA 1
ATOM 7667 C C . ALA B 1 206 ? 0.74621 14.68869 -15.40879 1.000 40.10520 206 ALA B C 1
ATOM 7668 O O . ALA B 1 206 ? 1.83437 14.74787 -15.99306 1.000 41.39369 206 ALA B O 1
ATOM 7675 N N . TRP B 1 207 ? -0.29895 14.02906 -15.90462 1.000 39.45818 207 TRP B N 1
ATOM 7676 C CA . TRP B 1 207 ? -0.22255 13.32249 -17.17595 1.000 44.12397 207 TRP B CA 1
ATOM 7677 C C . TRP B 1 207 ? -0.11128 14.28507 -18.34820 1.000 41.51841 207 TRP B C 1
ATOM 7678 O O . TRP B 1 207 ? 0.55045 13.96787 -19.34393 1.000 40.77002 207 TRP B O 1
ATOM 7699 N N . LEU B 1 208 ? -0.73158 15.46234 -18.25094 1.000 42.69841 208 LEU B N 1
ATOM 7700 C CA . LEU B 1 208 ? -0.51542 16.48717 -19.26863 1.000 40.15296 208 LEU B CA 1
ATOM 7701 C C . LEU B 1 208 ? 0.92544 16.99387 -19.25195 1.000 39.91324 208 LEU B C 1
ATOM 7702 O O . LEU B 1 208 ? 1.49462 17.29719 -20.30652 1.000 45.07120 208 LEU B O 1
ATOM 7718 N N . TYR B 1 209 ? 1.54304 17.07140 -18.07022 1.000 40.12134 209 TYR B N 1
ATOM 7719 C CA . TYR B 1 209 ? 2.96234 17.40791 -18.00490 1.000 39.16557 209 TYR B CA 1
ATOM 7720 C C . TYR B 1 209 ? 3.81834 16.31750 -18.64106 1.000 46.03383 209 TYR B C 1
ATOM 7721 O O . TYR B 1 209 ? 4.76665 16.61406 -19.37845 1.000 42.11029 209 TYR B O 1
ATOM 7739 N N . ALA B 1 210 ? 3.49946 15.04941 -18.36876 1.000 38.09000 210 ALA B N 1
ATOM 7740 C CA . ALA B 1 210 ? 4.20461 13.95599 -19.03173 1.000 42.23691 210 ALA B CA 1
ATOM 7741 C C . ALA B 1 210 ? 4.10717 14.08391 -20.54601 1.000 41.44053 210 ALA B C 1
ATOM 7742 O O . ALA B 1 210 ? 5.08221 13.83399 -21.26591 1.000 42.22382 210 ALA B O 1
ATOM 7749 N N . ALA B 1 211 ? 2.93143 14.46679 -21.04595 1.000 39.34073 211 ALA B N 1
ATOM 7750 C CA . ALA B 1 211 ? 2.74915 14.62867 -22.48351 1.000 39.25983 211 ALA B CA 1
ATOM 7751 C C . ALA B 1 211 ? 3.67056 15.71324 -23.02712 1.000 49.66927 211 ALA B C 1
ATOM 7752 O O . ALA B 1 211 ? 4.35146 15.52172 -24.04309 1.000 46.41300 211 ALA B O 1
ATOM 7759 N N . VAL B 1 212 ? 3.70854 16.86312 -22.35426 1.000 43.48373 212 VAL B N 1
ATOM 7760 C CA . VAL B 1 212 ? 4.58920 17.94255 -22.78287 1.000 49.62857 212 VAL B CA 1
ATOM 7761 C C . VAL B 1 212 ? 6.04198 17.48723 -22.74674 1.000 44.52411 212 VAL B C 1
ATOM 7762 O O . VAL B 1 212 ? 6.82433 17.78765 -23.65426 1.000 47.92666 212 VAL B O 1
ATOM 7775 N N . ILE B 1 213 ? 6.42697 16.75792 -21.69767 1.000 41.83352 213 ILE B N 1
ATOM 7776 C CA . ILE B 1 213 ? 7.79619 16.26635 -21.60453 1.000 50.24904 213 ILE B CA 1
ATOM 7777 C C . ILE B 1 213 ? 8.13352 15.40657 -22.80898 1.000 51.04135 213 ILE B C 1
ATOM 7778 O O . ILE B 1 213 ? 9.28668 15.38089 -23.25765 1.000 48.13113 213 ILE B O 1
ATOM 7794 N N . ASN B 1 214 ? 7.14779 14.68742 -23.34828 1.000 48.73148 214 ASN B N 1
ATOM 7795 C CA . ASN B 1 214 ? 7.34420 13.84769 -24.52176 1.000 48.46193 214 ASN B CA 1
ATOM 7796 C C . ASN B 1 214 ? 6.99640 14.56058 -25.82474 1.000 49.35553 214 ASN B C 1
ATOM 7797 O O . ASN B 1 214 ? 6.82058 13.90249 -26.85817 1.000 52.97946 214 ASN B O 1
ATOM 7808 N N . GLY B 1 215 ? 6.86764 15.88221 -25.79702 1.000 48.98015 215 GLY B N 1
ATOM 7809 C CA . GLY B 1 215 ? 6.63425 16.63707 -27.01329 1.000 53.38587 215 GLY B CA 1
ATOM 7810 C C . GLY B 1 215 ? 5.20075 16.70309 -27.49462 1.000 53.98823 215 GLY B C 1
ATOM 7811 O O . GLY B 1 215 ? 4.95424 17.24519 -28.57625 1.000 62.49687 215 GLY B O 1
ATOM 7815 N N . ASP B 1 216 ? 4.25040 16.16903 -26.73821 1.000 50.89281 216 ASP B N 1
ATOM 7816 C CA . ASP B 1 216 ? 2.83276 16.30069 -27.04784 1.000 53.10418 216 ASP B CA 1
ATOM 7817 C C . ASP B 1 216 ? 2.33055 17.57501 -26.37880 1.000 60.43196 216 ASP B C 1
ATOM 7818 O O . ASP B 1 216 ? 2.25790 17.65227 -25.14331 1.000 53.89427 216 ASP B O 1
ATOM 7827 N N . ARG B 1 217 ? 1.99220 18.58406 -27.19934 1.000 56.21351 217 ARG B N 1
ATOM 7828 C CA . ARG B 1 217 ? 1.70705 19.89851 -26.63635 1.000 61.74689 217 ARG B CA 1
ATOM 7829 C C . ARG B 1 217 ? 0.67767 20.71081 -27.41300 1.000 54.79043 217 ARG B C 1
ATOM 7830 O O . ARG B 1 217 ? 0.61508 21.93105 -27.22049 1.000 54.55792 217 ARG B O 1
ATOM 7851 N N . TRP B 1 218 ? -0.14639 20.08349 -28.25274 1.000 52.45651 218 TRP B N 1
ATOM 7852 C CA . TRP B 1 218 ? -1.13597 20.84699 -29.00437 1.000 56.51301 218 TRP B CA 1
ATOM 7853 C C . TRP B 1 218 ? -2.18914 21.47677 -28.09783 1.000 52.36934 218 TRP B C 1
ATOM 7854 O O . TRP B 1 218 ? -2.78953 22.49319 -28.46704 1.000 55.12691 218 TRP B O 1
ATOM 7875 N N . PHE B 1 219 ? -2.43814 20.88748 -26.92642 1.000 53.23925 219 PHE B N 1
ATOM 7876 C CA . PHE B 1 219 ? -3.49564 21.34362 -26.03172 1.000 55.45924 219 PHE B CA 1
ATOM 7877 C C . PHE B 1 219 ? -3.11425 22.57882 -25.22412 1.000 59.54305 219 PHE B C 1
ATOM 7878 O O . PHE B 1 219 ? -3.99301 23.17572 -24.58758 1.000 56.53554 219 PHE B O 1
ATOM 7895 N N . LEU B 1 220 ? -1.84313 22.97025 -25.21820 1.000 54.02652 220 LEU B N 1
ATOM 7896 C CA . LEU B 1 220 ? -1.44680 24.15974 -24.48180 1.000 58.77780 220 LEU B CA 1
ATOM 7897 C C . LEU B 1 220 ? -2.10855 25.39484 -25.07585 1.000 51.74569 220 LEU B C 1
ATOM 7898 O O . LEU B 1 220 ? -2.20333 25.53811 -26.29905 1.000 56.11699 220 LEU B O 1
ATOM 7914 N N . ASN B 1 221 ? -2.57888 26.28510 -24.19836 1.000 57.17236 221 ASN B N 1
ATOM 7915 C CA . ASN B 1 221 ? -3.21467 27.52524 -24.61278 1.000 55.87179 221 ASN B CA 1
ATOM 7916 C C . ASN B 1 221 ? -2.59870 28.69356 -23.85363 1.000 56.23783 221 ASN B C 1
ATOM 7917 O O . ASN B 1 221 ? -1.89490 28.51868 -22.85600 1.000 56.19284 221 ASN B O 1
ATOM 7928 N N . ARG B 1 222 ? -2.86539 29.90196 -24.34831 1.000 51.18888 222 ARG B N 1
ATOM 7929 C CA . ARG B 1 222 ? -2.26786 31.10805 -23.78893 1.000 53.00784 222 ARG B CA 1
ATOM 7930 C C . ARG B 1 222 ? -2.84423 31.49173 -22.43507 1.000 53.97922 222 ARG B C 1
ATOM 7931 O O . ARG B 1 222 ? -2.32179 32.41732 -21.79438 1.000 55.41651 222 ARG B O 1
ATOM 7952 N N . PHE B 1 223 ? -3.92040 30.83959 -22.01361 1.000 53.41462 223 PHE B N 1
ATOM 7953 C CA . PHE B 1 223 ? -4.73238 31.34060 -20.91940 1.000 54.86943 223 PHE B CA 1
ATOM 7954 C C . PHE B 1 223 ? -4.29718 30.76374 -19.57788 1.000 53.51482 223 PHE B C 1
ATOM 7955 O O . PHE B 1 223 ? -3.55735 29.78048 -19.49720 1.000 53.75070 223 PHE B O 1
ATOM 7972 N N . THR B 1 224 ? -4.73843 31.43206 -18.51298 1.000 55.09904 224 THR B N 1
ATOM 7973 C CA . THR B 1 224 ? -4.47747 31.01336 -17.14417 1.000 55.96730 224 THR B CA 1
ATOM 7974 C C . THR B 1 224 ? -5.74959 31.24934 -16.35096 1.000 55.65214 224 THR B C 1
ATOM 7975 O O . THR B 1 224 ? -6.39566 32.28094 -16.51252 1.000 64.48441 224 THR B O 1
ATOM 7986 N N . THR B 1 225 ? -6.12222 30.29226 -15.51896 1.000 60.18565 225 THR B N 1
ATOM 7987 C CA . THR B 1 225 ? -7.31623 30.37465 -14.69019 1.000 61.54763 225 THR B CA 1
ATOM 7988 C C . THR B 1 225 ? -6.91163 30.50732 -13.22210 1.000 59.76708 225 THR B C 1
ATOM 7989 O O . THR B 1 225 ? -5.73101 30.54691 -12.87191 1.000 70.12755 225 THR B O 1
ATOM 8000 N N . THR B 1 226 ? -7.90590 30.60264 -12.35289 1.000 74.32832 226 THR B N 1
ATOM 8001 C CA . THR B 1 226 ? -7.66872 30.59752 -10.91995 1.000 74.30042 226 THR B CA 1
ATOM 8002 C C . THR B 1 226 ? -8.27129 29.33666 -10.31010 1.000 69.75253 226 THR B C 1
ATOM 8003 O O . THR B 1 226 ? -9.18181 28.71947 -10.87246 1.000 57.42719 226 THR B O 1
ATOM 8014 N N . LEU B 1 227 ? -7.75149 28.96120 -9.13744 1.000 73.84630 227 LEU B N 1
ATOM 8015 C CA . LEU B 1 227 ? -8.16309 27.70669 -8.51692 1.000 64.61500 227 LEU B CA 1
ATOM 8016 C C . LEU B 1 227 ? -9.66032 27.68085 -8.24212 1.000 66.13529 227 LEU B C 1
ATOM 8017 O O . LEU B 1 227 ? -10.28330 26.61793 -8.31996 1.000 67.36319 227 LEU B O 1
ATOM 8033 N N . ASN B 1 228 ? -10.26159 28.83589 -7.95267 1.000 68.92961 228 ASN B N 1
ATOM 8034 C CA . ASN B 1 228 ? -11.70071 28.88151 -7.71958 1.000 72.82037 228 ASN B CA 1
ATOM 8035 C C . ASN B 1 228 ? -12.48019 28.78997 -9.02292 1.000 70.19129 228 ASN B C 1
ATOM 8036 O O . ASN B 1 228 ? -13.48686 28.07391 -9.09565 1.000 72.52443 228 ASN B O 1
ATOM 8047 N N . ASP B 1 229 ? -12.04005 29.51104 -10.05765 1.000 70.95194 229 ASP B N 1
ATOM 8048 C CA . ASP B 1 229 ? -12.69210 29.38618 -11.35652 1.000 71.74207 229 ASP B CA 1
ATOM 8049 C C . ASP B 1 229 ? -12.60506 27.95548 -11.87926 1.000 67.76817 229 ASP B C 1
ATOM 8050 O O . ASP B 1 229 ? -13.58385 27.41398 -12.41121 1.000 71.57317 229 ASP B O 1
ATOM 8059 N N . PHE B 1 230 ? -11.43408 27.33001 -11.75281 1.000 72.96119 230 PHE B N 1
ATOM 8060 C CA . PHE B 1 230 ? -11.27402 25.97583 -12.26771 1.000 58.54573 230 PHE B CA 1
ATOM 8061 C C . PHE B 1 230 ? -12.10887 24.98067 -11.47280 1.000 65.74462 230 PHE B C 1
ATOM 8062 O O . PHE B 1 230 ? -12.80343 24.13647 -12.05072 1.000 61.54984 230 PHE B O 1
ATOM 8079 N N . ASN B 1 231 ? -12.04917 25.06029 -10.13849 1.000 63.37779 231 ASN B N 1
ATOM 8080 C CA . ASN B 1 231 ? -12.78840 24.10972 -9.31155 1.000 68.95889 231 ASN B CA 1
ATOM 8081 C C . ASN B 1 231 ? -14.29054 24.19701 -9.55659 1.000 66.86651 231 ASN B C 1
ATOM 8082 O O . ASN B 1 231 ? -14.99024 23.17846 -9.49989 1.000 69.49275 231 ASN B O 1
ATOM 8093 N N . LEU B 1 232 ? -14.80810 25.39581 -9.82347 1.000 70.48112 232 LEU B N 1
ATOM 8094 C CA . LEU B 1 232 ? -16.23742 25.52681 -10.08037 1.000 71.30854 232 LEU B CA 1
ATOM 8095 C C . LEU B 1 232 ? -16.63593 24.77959 -11.34421 1.000 76.69694 232 LEU B C 1
ATOM 8096 O O . LEU B 1 232 ? -17.69784 24.14671 -11.38958 1.000 76.56916 232 LEU B O 1
ATOM 8112 N N . VAL B 1 233 ? -15.79427 24.83822 -12.37983 1.000 67.31440 233 VAL B N 1
ATOM 8113 C CA . VAL B 1 233 ? -16.07229 24.10415 -13.60863 1.000 66.80971 233 VAL B CA 1
ATOM 8114 C C . VAL B 1 233 ? -15.75576 22.62527 -13.42706 1.000 69.18916 233 VAL B C 1
ATOM 8115 O O . VAL B 1 233 ? -16.51054 21.75405 -13.87349 1.000 76.86361 233 VAL B O 1
ATOM 8128 N N . ALA B 1 234 ? -14.63846 22.31609 -12.77057 1.000 68.94432 234 ALA B N 1
ATOM 8129 C CA . ALA B 1 234 ? -14.27835 20.92115 -12.54436 1.000 68.19815 234 ALA B CA 1
ATOM 8130 C C . ALA B 1 234 ? -15.38466 20.17888 -11.80200 1.000 66.00391 234 ALA B C 1
ATOM 8131 O O . ALA B 1 234 ? -15.77447 19.07146 -12.19061 1.000 65.37358 234 ALA B O 1
ATOM 8138 N N . MET B 1 235 ? -15.89600 20.76928 -10.72069 1.000 64.65299 235 MET B N 1
ATOM 8139 C CA . MET B 1 235 ? -16.98665 20.13939 -9.98450 1.000 72.71619 235 MET B CA 1
ATOM 8140 C C . MET B 1 235 ? -18.13560 19.76733 -10.91278 1.000 75.89625 235 MET B C 1
ATOM 8141 O O . MET B 1 235 ? -18.72310 18.68749 -10.78325 1.000 80.47579 235 MET B O 1
ATOM 8155 N N . LYS B 1 236 ? -18.47204 20.65254 -11.85678 1.000 75.22789 236 LYS B N 1
ATOM 8156 C CA . LYS B 1 236 ? -19.62174 20.40902 -12.72058 1.000 78.76225 236 LYS B CA 1
ATOM 8157 C C . LYS B 1 236 ? -19.43926 19.15380 -13.56290 1.000 78.14273 236 LYS B C 1
ATOM 8158 O O . LYS B 1 236 ? -20.42665 18.51556 -13.94867 1.000 86.93150 236 LYS B O 1
ATOM 8177 N N . TYR B 1 237 ? -18.19496 18.79444 -13.87648 1.000 69.42776 237 TYR B N 1
ATOM 8178 C CA . TYR B 1 237 ? -17.90376 17.64791 -14.72589 1.000 65.55702 237 TYR B CA 1
ATOM 8179 C C . TYR B 1 237 ? -17.44758 16.42499 -13.93537 1.000 59.83523 237 TYR B C 1
ATOM 8180 O O . TYR B 1 237 ? -16.81039 15.53236 -14.50589 1.000 65.80457 237 TYR B O 1
ATOM 8198 N N . ASN B 1 238 ? -17.77896 16.35939 -12.64459 1.000 64.01306 238 ASN B N 1
ATOM 8199 C CA . ASN B 1 238 ? -17.40554 15.23818 -11.78109 1.000 60.49625 238 ASN B CA 1
ATOM 8200 C C . ASN B 1 238 ? -15.88910 15.06070 -11.73503 1.000 59.21356 238 ASN B C 1
ATOM 8201 O O . ASN B 1 238 ? -15.36903 13.94521 -11.82258 1.000 58.76210 238 ASN B O 1
ATOM 8212 N N . TYR B 1 239 ? -15.17477 16.17458 -11.60019 1.000 56.19554 239 TYR B N 1
ATOM 8213 C CA . TYR B 1 239 ? -13.73252 16.17682 -11.40180 1.000 60.59166 239 TYR B CA 1
ATOM 8214 C C . TYR B 1 239 ? -13.43945 16.56919 -9.96051 1.000 62.00823 239 TYR B C 1
ATOM 8215 O O . TYR B 1 239 ? -14.06200 17.48779 -9.42177 1.000 56.37671 239 TYR B O 1
ATOM 8233 N N . GLU B 1 240 ? -12.50316 15.85965 -9.33644 1.000 50.75242 240 GLU B N 1
ATOM 8234 C CA . GLU B 1 240 ? -12.11895 16.17184 -7.97384 1.000 53.19694 240 GLU B CA 1
ATOM 8235 C C . GLU B 1 240 ? -11.61939 17.61230 -7.89814 1.000 60.67513 240 GLU B C 1
ATOM 8236 O O . GLU B 1 240 ? -10.99773 18.11344 -8.84209 1.000 53.77356 240 GLU B O 1
ATOM 8248 N N . PRO B 1 241 ? -11.89970 18.31030 -6.79860 1.000 60.83561 241 PRO B N 1
ATOM 8249 C CA . PRO B 1 241 ? -11.35058 19.66172 -6.63492 1.000 59.87870 241 PRO B CA 1
ATOM 8250 C C . PRO B 1 241 ? -9.83059 19.63539 -6.60976 1.000 61.60657 241 PRO B C 1
ATOM 8251 O O . PRO B 1 241 ? -9.20331 18.61828 -6.31038 1.000 63.68016 241 PRO B O 1
ATOM 8262 N N . LEU B 1 242 ? -9.24080 20.78525 -6.92067 1.000 60.74149 242 LEU B N 1
ATOM 8263 C CA . LEU B 1 242 ? -7.79530 20.96994 -6.92470 1.000 60.64212 242 LEU B CA 1
ATOM 8264 C C . LEU B 1 242 ? -7.43151 21.89984 -5.77564 1.000 67.06424 242 LEU B C 1
ATOM 8265 O O . LEU B 1 242 ? -7.93585 23.02827 -5.69998 1.000 70.03737 242 LEU B O 1
ATOM 8281 N N . THR B 1 243 ? -6.57899 21.42115 -4.87613 1.000 64.59347 243 THR B N 1
ATOM 8282 C CA . THR B 1 243 ? -6.17729 22.19229 -3.70921 1.000 73.39701 243 THR B CA 1
ATOM 8283 C C . THR B 1 243 ? -4.82308 22.85040 -3.95343 1.000 72.98217 243 THR B C 1
ATOM 8284 O O . THR B 1 243 ? -4.11026 22.53015 -4.90545 1.000 61.03126 243 THR B O 1
ATOM 8295 N N . GLN B 1 244 ? -4.46796 23.78340 -3.06412 1.000 63.08723 244 GLN B N 1
ATOM 8296 C CA . GLN B 1 244 ? -3.12740 24.35892 -3.10549 1.000 62.15659 244 GLN B CA 1
ATOM 8297 C C . GLN B 1 244 ? -2.06566 23.29663 -2.86120 1.000 67.28825 244 GLN B C 1
ATOM 8298 O O . GLN B 1 244 ? -0.92549 23.43975 -3.31743 1.000 73.52143 244 GLN B O 1
ATOM 8312 N N . ASP B 1 245 ? -2.41805 22.22577 -2.14729 1.000 65.69126 245 ASP B N 1
ATOM 8313 C CA . ASP B 1 245 ? -1.48365 21.12083 -1.96511 1.000 62.84818 245 ASP B CA 1
ATOM 8314 C C . ASP B 1 245 ? -1.21789 20.40400 -3.28373 1.000 61.15810 245 ASP B C 1
ATOM 8315 O O . ASP B 1 245 ? -0.07037 20.05856 -3.58966 1.000 60.83490 245 ASP B O 1
ATOM 8324 N N . HIS B 1 246 ? -2.26668 20.16782 -4.07578 1.000 63.89516 246 HIS B N 1
ATOM 8325 C CA . HIS B 1 246 ? -2.07702 19.57279 -5.39486 1.000 65.20293 246 HIS B CA 1
ATOM 8326 C C . HIS B 1 246 ? -1.22115 20.47112 -6.28003 1.000 57.33006 246 HIS B C 1
ATOM 8327 O O . HIS B 1 246 ? -0.36833 19.99068 -7.03033 1.000 60.66085 246 HIS B O 1
ATOM 8341 N N . VAL B 1 247 ? -1.41817 21.78446 -6.19242 1.000 64.99841 247 VAL B N 1
ATOM 8342 C CA . VAL B 1 247 ? -0.59527 22.69894 -6.97626 1.000 59.02101 247 VAL B CA 1
ATOM 8343 C C . VAL B 1 247 ? 0.87066 22.56474 -6.58566 1.000 64.08401 247 VAL B C 1
ATOM 8344 O O . VAL B 1 247 ? 1.76251 22.57007 -7.44462 1.000 64.33602 247 VAL B O 1
ATOM 8357 N N . ASP B 1 248 ? 1.14457 22.43956 -5.28292 1.000 63.66513 248 ASP B N 1
ATOM 8358 C CA . ASP B 1 248 ? 2.52948 22.40562 -4.82223 1.000 63.54908 248 ASP B CA 1
ATOM 8359 C C . ASP B 1 248 ? 3.25399 21.15911 -5.31602 1.000 62.40194 248 ASP B C 1
ATOM 8360 O O . ASP B 1 248 ? 4.40148 21.24209 -5.77212 1.000 63.18970 248 ASP B O 1
ATOM 8369 N N . ILE B 1 249 ? 2.60607 19.99388 -5.24439 1.000 61.80726 249 ILE B N 1
ATOM 8370 C CA . ILE B 1 249 ? 3.28301 18.77278 -5.66453 1.000 62.17677 249 ILE B CA 1
ATOM 8371 C C . ILE B 1 249 ? 3.50462 18.74224 -7.17111 1.000 62.15274 249 ILE B C 1
ATOM 8372 O O . ILE B 1 249 ? 4.35100 17.97900 -7.65534 1.000 57.70777 249 ILE B O 1
ATOM 8388 N N . LEU B 1 250 ? 2.74023 19.52747 -7.93419 1.000 63.11150 250 LEU B N 1
ATOM 8389 C CA . LEU B 1 250 ? 2.97789 19.66086 -9.36648 1.000 59.70131 250 LEU B CA 1
ATOM 8390 C C . LEU B 1 250 ? 4.11501 20.62625 -9.67877 1.000 60.76345 250 LEU B C 1
ATOM 8391 O O . LEU B 1 250 ? 4.54234 20.70220 -10.83627 1.000 59.00490 250 LEU B O 1
ATOM 8407 N N . GLY B 1 251 ? 4.62792 21.33311 -8.67140 1.000 61.23801 251 GLY B N 1
ATOM 8408 C CA . GLY B 1 251 ? 5.66003 22.32692 -8.85025 1.000 61.47868 251 GLY B CA 1
ATOM 8409 C C . GLY B 1 251 ? 6.84766 21.86036 -9.66422 1.000 64.38746 251 GLY B C 1
ATOM 8410 O O . GLY B 1 251 ? 7.23202 22.49092 -10.65647 1.000 70.10818 251 GLY B O 1
ATOM 8414 N N . PRO B 1 252 ? 7.46416 20.74878 -9.25834 1.000 63.51071 252 PRO B N 1
ATOM 8415 C CA . PRO B 1 252 ? 8.63096 20.26087 -10.01605 1.000 61.44556 252 PRO B CA 1
ATOM 8416 C C . PRO B 1 252 ? 8.35642 20.10385 -11.50417 1.000 68.92238 252 PRO B C 1
ATOM 8417 O O . PRO B 1 252 ? 9.20463 20.46391 -12.33075 1.000 69.30240 252 PRO B O 1
ATOM 8428 N N . LEU B 1 253 ? 7.19000 19.56864 -11.87134 1.000 65.66365 253 LEU B N 1
ATOM 8429 C CA . LEU B 1 253 ? 6.85449 19.44841 -13.28718 1.000 61.11556 253 LEU B CA 1
ATOM 8430 C C . LEU B 1 253 ? 6.58983 20.81605 -13.90396 1.000 64.14041 253 LEU B C 1
ATOM 8431 O O . LEU B 1 253 ? 6.94775 21.06458 -15.06122 1.000 69.94939 253 LEU B O 1
ATOM 8447 N N . SER B 1 254 ? 5.96770 21.71861 -13.14513 1.000 66.52501 254 SER B N 1
ATOM 8448 C CA . SER B 1 254 ? 5.71834 23.06271 -13.65409 1.000 64.20195 254 SER B CA 1
ATOM 8449 C C . SER B 1 254 ? 7.02408 23.78151 -13.96890 1.000 69.49313 254 SER B C 1
ATOM 8450 O O . SER B 1 254 ? 7.13580 24.46880 -14.99402 1.000 66.24286 254 SER B O 1
ATOM 8458 N N . ALA B 1 255 ? 8.02295 23.63998 -13.09171 1.000 71.08944 255 ALA B N 1
ATOM 8459 C CA . ALA B 1 255 ? 9.29716 24.31499 -13.31086 1.000 71.96155 255 ALA B CA 1
ATOM 8460 C C . ALA B 1 255 ? 10.06117 23.67611 -14.46299 1.000 70.33009 255 ALA B C 1
ATOM 8461 O O . ALA B 1 255 ? 10.67376 24.37791 -15.27359 1.000 70.18459 255 ALA B O 1
ATOM 8468 N N . GLN B 1 256 ? 10.02996 22.34666 -14.55791 1.000 69.52367 256 GLN B N 1
ATOM 8469 C CA . GLN B 1 256 ? 10.81487 21.65116 -15.57106 1.000 76.40399 256 GLN B CA 1
ATOM 8470 C C . GLN B 1 256 ? 10.25680 21.83347 -16.97577 1.000 74.75718 256 GLN B C 1
ATOM 8471 O O . GLN B 1 256 ? 10.97084 21.56424 -17.94665 1.000 82.36331 256 GLN B O 1
ATOM 8485 N N . THR B 1 257 ? 9.01110 22.28904 -17.11255 1.000 75.09014 257 THR B N 1
ATOM 8486 C CA . THR B 1 257 ? 8.39676 22.45274 -18.42205 1.000 64.65212 257 THR B CA 1
ATOM 8487 C C . THR B 1 257 ? 8.04615 23.89201 -18.76476 1.000 73.40780 257 THR B C 1
ATOM 8488 O O . THR B 1 257 ? 7.63994 24.15653 -19.90460 1.000 66.44534 257 THR B O 1
ATOM 8499 N N . GLY B 1 258 ? 8.16607 24.81954 -17.82008 1.000 66.14183 258 GLY B N 1
ATOM 8500 C CA . GLY B 1 258 ? 7.79871 26.19202 -18.08902 1.000 62.95428 258 GLY B CA 1
ATOM 8501 C C . GLY B 1 258 ? 6.31792 26.42759 -18.24804 1.000 68.34460 258 GLY B C 1
ATOM 8502 O O . GLY B 1 258 ? 5.92004 27.45222 -18.81255 1.000 66.76358 258 GLY B O 1
ATOM 8506 N N . ILE B 1 259 ? 5.48710 25.51334 -17.75822 1.000 65.46899 259 ILE B N 1
ATOM 8507 C CA . ILE B 1 259 ? 4.03708 25.63410 -17.83190 1.000 67.32041 259 ILE B CA 1
ATOM 8508 C C . ILE B 1 259 ? 3.51290 25.66019 -16.40601 1.000 70.43614 259 ILE B C 1
ATOM 8509 O O . ILE B 1 259 ? 3.62803 24.66471 -15.68023 1.000 63.18315 259 ILE B O 1
ATOM 8525 N N . ALA B 1 260 ? 2.93216 26.78714 -16.00596 1.000 63.09620 260 ALA B N 1
ATOM 8526 C CA . ALA B 1 260 ? 2.38979 26.91592 -14.66352 1.000 67.11164 260 ALA B CA 1
ATOM 8527 C C . ALA B 1 260 ? 1.15011 26.04300 -14.49891 1.000 65.34282 260 ALA B C 1
ATOM 8528 O O . ALA B 1 260 ? 0.42280 25.76273 -15.45737 1.000 57.31327 260 ALA B O 1
ATOM 8535 N N . VAL B 1 261 ? 0.91359 25.61486 -13.25694 1.000 63.00727 261 VAL B N 1
ATOM 8536 C CA . VAL B 1 261 ? -0.21792 24.73784 -12.97166 1.000 57.28540 261 VAL B CA 1
ATOM 8537 C C . VAL B 1 261 ? -1.51569 25.38639 -13.43516 1.000 57.02292 261 VAL B C 1
ATOM 8538 O O . VAL B 1 261 ? -2.33950 24.75700 -14.10781 1.000 56.88595 261 VAL B O 1
ATOM 8551 N N . LEU B 1 262 ? -1.72572 26.65373 -13.06757 1.000 56.52751 262 LEU B N 1
ATOM 8552 C CA . LEU B 1 262 ? -2.95700 27.33573 -13.45755 1.000 60.63945 262 LEU B CA 1
ATOM 8553 C C . LEU B 1 262 ? -3.02861 27.55030 -14.96517 1.000 56.08640 262 LEU B C 1
ATOM 8554 O O . LEU B 1 262 ? -4.12658 27.57813 -15.53443 1.000 59.93961 262 LEU B O 1
ATOM 8570 N N . ASP B 1 263 ? -1.87920 27.69745 -15.62428 1.000 53.58000 263 ASP B N 1
ATOM 8571 C CA . ASP B 1 263 ? -1.85127 27.67159 -17.08252 1.000 53.54923 263 ASP B CA 1
ATOM 8572 C C . ASP B 1 263 ? -2.33611 26.32350 -17.60225 1.000 55.80463 263 ASP B C 1
ATOM 8573 O O . ASP B 1 263 ? -3.26198 26.24982 -18.41868 1.000 58.55117 263 ASP B O 1
ATOM 8582 N N . MET B 1 264 ? -1.74502 25.23651 -17.10037 1.000 53.80525 264 MET B N 1
ATOM 8583 C CA . MET B 1 264 ? -2.19822 23.90548 -17.48568 1.000 53.25089 264 MET B CA 1
ATOM 8584 C C . MET B 1 264 ? -3.66210 23.70078 -17.12507 1.000 47.52870 264 MET B C 1
ATOM 8585 O O . MET B 1 264 ? -4.40275 23.04255 -17.86273 1.000 49.80289 264 MET B O 1
ATOM 8599 N N . CYS B 1 265 ? -4.10929 24.28581 -16.01061 1.000 53.43443 265 CYS B N 1
ATOM 8600 C CA . CYS B 1 265 ? -5.50892 24.14663 -15.62741 1.000 47.96384 265 CYS B CA 1
ATOM 8601 C C . CYS B 1 265 ? -6.42411 24.76941 -16.67140 1.000 56.66060 265 CYS B C 1
ATOM 8602 O O . CYS B 1 265 ? -7.51608 24.25418 -16.94161 1.000 54.66706 265 CYS B O 1
ATOM 8610 N N . ALA B 1 266 ? -6.01372 25.90472 -17.23954 1.000 56.63040 266 ALA B N 1
ATOM 8611 C CA . ALA B 1 266 ? -6.78623 26.50362 -18.32066 1.000 57.67855 266 ALA B CA 1
ATOM 8612 C C . ALA B 1 266 ? -6.85943 25.56324 -19.51806 1.000 55.83461 266 ALA B C 1
ATOM 8613 O O . ALA B 1 266 ? -7.91462 25.42769 -20.14638 1.000 57.18907 266 ALA B O 1
ATOM 8620 N N . SER B 1 267 ? -5.75588 24.87765 -19.82733 1.000 59.73573 267 SER B N 1
ATOM 8621 C CA . SER B 1 267 ? -5.78515 23.85516 -20.86902 1.000 54.85445 267 SER B CA 1
ATOM 8622 C C . SER B 1 267 ? -6.76788 22.75036 -20.50709 1.000 58.45663 267 SER B C 1
ATOM 8623 O O . SER B 1 267 ? -7.62220 22.36743 -21.31589 1.000 56.26671 267 SER B O 1
ATOM 8631 N N . LEU B 1 268 ? -6.67777 22.24418 -19.27306 1.000 58.40125 268 LEU B N 1
ATOM 8632 C CA . LEU B 1 268 ? -7.56327 21.16286 -18.85268 1.000 55.76959 268 LEU B CA 1
ATOM 8633 C C . LEU B 1 268 ? -9.01640 21.62170 -18.81238 1.000 48.68087 268 LEU B C 1
ATOM 8634 O O . LEU B 1 268 ? -9.92336 20.85709 -19.15046 1.000 54.14388 268 LEU B O 1
ATOM 8650 N N . LYS B 1 269 ? -9.26446 22.86582 -18.40766 1.000 56.22559 269 LYS B N 1
ATOM 8651 C CA . LYS B 1 269 ? -10.64166 23.35181 -18.37941 1.000 55.35470 269 LYS B CA 1
ATOM 8652 C C . LYS B 1 269 ? -11.23241 23.39425 -19.78514 1.000 63.21489 269 LYS B C 1
ATOM 8653 O O . LYS B 1 269 ? -12.41719 23.09734 -19.98394 1.000 66.97985 269 LYS B O 1
ATOM 8672 N N . GLU B 1 270 ? -10.42136 23.75892 -20.77823 1.000 62.09014 270 GLU B N 1
ATOM 8673 C CA . GLU B 1 270 ? -10.91422 23.75268 -22.15173 1.000 69.36335 270 GLU B CA 1
ATOM 8674 C C . GLU B 1 270 ? -11.13782 22.32698 -22.63775 1.000 61.43993 270 GLU B C 1
ATOM 8675 O O . GLU B 1 270 ? -12.14655 22.03891 -23.28880 1.000 71.74730 270 GLU B O 1
ATOM 8687 N N . LEU B 1 271 ? -10.20708 21.41879 -22.33730 1.000 63.14644 271 LEU B N 1
ATOM 8688 C CA . LEU B 1 271 ? -10.41379 20.02129 -22.70196 1.000 60.33891 271 LEU B CA 1
ATOM 8689 C C . LEU B 1 271 ? -11.70711 19.48279 -22.09707 1.000 69.30282 271 LEU B C 1
ATOM 8690 O O . LEU B 1 271 ? -12.40021 18.66920 -22.71591 1.000 73.13120 271 LEU B O 1
ATOM 8706 N N . LEU B 1 272 ? -12.05302 19.92955 -20.89010 1.000 75.31414 272 LEU B N 1
ATOM 8707 C CA . LEU B 1 272 ? -13.30456 19.50397 -20.27066 1.000 79.93270 272 LEU B CA 1
ATOM 8708 C C . LEU B 1 272 ? -14.50953 20.02918 -21.03793 1.000 79.61614 272 LEU B C 1
ATOM 8709 O O . LEU B 1 272 ? -15.43311 19.27390 -21.35905 1.000 84.94097 272 LEU B O 1
ATOM 8725 N N . GLN B 1 273 ? -14.52353 21.32814 -21.32863 1.000 79.05866 273 GLN B N 1
ATOM 8726 C CA . GLN B 1 273 ? -15.69457 21.94848 -21.93066 1.000 78.08546 273 GLN B CA 1
ATOM 8727 C C . GLN B 1 273 ? -15.74962 21.74753 -23.43737 1.000 77.49012 273 GLN B C 1
ATOM 8728 O O . GLN B 1 273 ? -16.84486 21.72245 -24.01040 1.000 82.41667 273 GLN B O 1
ATOM 8742 N N . ASN B 1 274 ? -14.59855 21.59370 -24.09248 1.000 77.26374 274 ASN B N 1
ATOM 8743 C CA . ASN B 1 274 ? -14.55112 21.53624 -25.54513 1.000 74.23105 274 ASN B CA 1
ATOM 8744 C C . ASN B 1 274 ? -14.11014 20.19018 -26.09799 1.000 74.65271 274 ASN B C 1
ATOM 8745 O O . ASN B 1 274 ? -14.15117 20.00544 -27.31747 1.000 79.57552 274 ASN B O 1
ATOM 8756 N N . GLY B 1 275 ? -13.68784 19.25669 -25.25392 1.000 74.78105 275 GLY B N 1
ATOM 8757 C CA . GLY B 1 275 ? -13.28682 17.95009 -25.72889 1.000 74.16042 275 GLY B CA 1
ATOM 8758 C C . GLY B 1 275 ? -11.92157 17.95357 -26.39237 1.000 76.30423 275 GLY B C 1
ATOM 8759 O O . GLY B 1 275 ? -11.17849 18.93756 -26.37116 1.000 75.20099 275 GLY B O 1
ATOM 8763 N N . MET B 1 276 ? -11.59918 16.81936 -27.01143 1.000 73.12453 276 MET B N 1
ATOM 8764 C CA . MET B 1 276 ? -10.27769 16.60098 -27.58402 1.000 77.72822 276 MET B CA 1
ATOM 8765 C C . MET B 1 276 ? -10.21901 16.86512 -29.08610 1.000 85.21272 276 MET B C 1
ATOM 8766 O O . MET B 1 276 ? -9.14405 16.73382 -29.68216 1.000 80.86300 276 MET B O 1
ATOM 8780 N N . ASN B 1 277 ? -11.33638 17.23400 -29.71281 1.000 86.51680 277 ASN B N 1
ATOM 8781 C CA . ASN B 1 277 ? -11.34255 17.61852 -31.12540 1.000 87.93562 277 ASN B CA 1
ATOM 8782 C C . ASN B 1 277 ? -10.77125 16.50638 -32.00388 1.000 82.22231 277 ASN B C 1
ATOM 8783 O O . ASN B 1 277 ? -10.07101 16.75969 -32.98647 1.000 80.79571 277 ASN B O 1
ATOM 8794 N N . GLY B 1 278 ? -11.06729 15.26145 -31.64096 1.000 78.97958 278 GLY B N 1
ATOM 8795 C CA . GLY B 1 278 ? -10.61083 14.12868 -32.41439 1.000 78.52868 278 GLY B CA 1
ATOM 8796 C C . GLY B 1 278 ? -9.13052 13.84294 -32.33351 1.000 82.81762 278 GLY B C 1
ATOM 8797 O O . GLY B 1 278 ? -8.63499 13.01275 -33.10452 1.000 80.34529 278 GLY B O 1
ATOM 8801 N N . ARG B 1 279 ? -8.40833 14.49510 -31.42725 1.000 75.89220 279 ARG B N 1
ATOM 8802 C CA . ARG B 1 279 ? -6.97565 14.28981 -31.28089 1.000 74.99935 279 ARG B CA 1
ATOM 8803 C C . ARG B 1 279 ? -6.68447 13.41325 -30.06798 1.000 63.90430 279 ARG B C 1
ATOM 8804 O O . ARG B 1 279 ? -7.57653 13.04680 -29.29944 1.000 62.63964 279 ARG B O 1
ATOM 8825 N N . THR B 1 280 ? -5.40985 13.06296 -29.91493 1.000 64.65479 280 THR B N 1
ATOM 8826 C CA . THR B 1 280 ? -4.96310 12.21076 -28.82501 1.000 56.80491 280 THR B CA 1
ATOM 8827 C C . THR B 1 280 ? -3.84647 12.89390 -28.04442 1.000 50.74734 280 THR B C 1
ATOM 8828 O O . THR B 1 280 ? -3.20476 13.83438 -28.52077 1.000 45.30750 280 THR B O 1
ATOM 8839 N N . ILE B 1 281 ? -3.62039 12.39280 -26.83031 1.000 48.42709 281 ILE B N 1
ATOM 8840 C CA . ILE B 1 281 ? -2.55069 12.85371 -25.95124 1.000 45.79387 281 ILE B CA 1
ATOM 8841 C C . ILE B 1 281 ? -1.84322 11.61749 -25.42169 1.000 41.76002 281 ILE B C 1
ATOM 8842 O O . ILE B 1 281 ? -2.47356 10.76829 -24.78134 1.000 46.28602 281 ILE B O 1
ATOM 8858 N N . LEU B 1 282 ? -0.54292 11.51075 -25.69131 1.000 42.09805 282 LEU B N 1
ATOM 8859 C CA . LEU B 1 282 ? 0.22850 10.33266 -25.30583 1.000 40.36763 282 LEU B CA 1
ATOM 8860 C C . LEU B 1 282 ? -0.46969 9.05947 -25.77515 1.000 44.52283 282 LEU B C 1
ATOM 8861 O O . LEU B 1 282 ? -0.51457 8.04816 -25.07494 1.000 47.26417 282 LEU B O 1
ATOM 8877 N N . GLY B 1 283 ? -1.03061 9.11529 -26.97895 1.000 49.58492 283 GLY B N 1
ATOM 8878 C CA . GLY B 1 283 ? -1.67889 7.95320 -27.54902 1.000 53.63869 283 GLY B CA 1
ATOM 8879 C C . GLY B 1 283 ? -2.97578 7.55760 -26.89066 1.000 58.97581 283 GLY B C 1
ATOM 8880 O O . GLY B 1 283 ? -3.39542 6.40457 -27.01874 1.000 66.70724 283 GLY B O 1
ATOM 8884 N N . SER B 1 284 ? -3.61899 8.47784 -26.17956 1.000 61.22446 284 SER B N 1
ATOM 8885 C CA . SER B 1 284 ? -4.89481 8.23032 -25.52490 1.000 53.25501 284 SER B CA 1
ATOM 8886 C C . SER B 1 284 ? -5.91346 9.25050 -26.01155 1.000 50.71849 284 SER B C 1
ATOM 8887 O O . SER B 1 284 ? -5.57901 10.42042 -26.23070 1.000 46.54615 284 SER B O 1
ATOM 8895 N N . ALA B 1 285 ? -7.15497 8.79898 -26.18772 1.000 52.84432 285 ALA B N 1
ATOM 8896 C CA . ALA B 1 285 ? -8.24262 9.65948 -26.63279 1.000 53.40472 285 ALA B CA 1
ATOM 8897 C C . ALA B 1 285 ? -9.10988 10.15311 -25.48418 1.000 59.01957 285 ALA B C 1
ATOM 8898 O O . ALA B 1 285 ? -10.05247 10.91804 -25.71792 1.000 61.56765 285 ALA B O 1
ATOM 8905 N N . LEU B 1 286 ? -8.82444 9.72965 -24.25698 1.000 50.74921 286 LEU B N 1
ATOM 8906 C CA . LEU B 1 286 ? -9.49060 10.25661 -23.07672 1.000 52.97233 286 LEU B CA 1
ATOM 8907 C C . LEU B 1 286 ? -8.44470 10.72588 -22.07626 1.000 48.98822 286 LEU B C 1
ATOM 8908 O O . LEU B 1 286 ? -7.27111 10.34852 -22.15212 1.000 44.81370 286 LEU B O 1
ATOM 8924 N N . LEU B 1 287 ? -8.88676 11.55559 -21.12729 1.000 47.25559 287 LEU B N 1
ATOM 8925 C CA . LEU B 1 287 ? -7.97998 12.09966 -20.12354 1.000 41.70637 287 LEU B CA 1
ATOM 8926 C C . LEU B 1 287 ? -7.61056 11.00630 -19.12495 1.000 45.64428 287 LEU B C 1
ATOM 8927 O O . LEU B 1 287 ? -8.48408 10.39773 -18.49880 1.000 54.30408 287 LEU B O 1
ATOM 8943 N N . GLU B 1 288 ? -6.31435 10.74925 -18.99216 1.000 40.05308 288 GLU B N 1
ATOM 8944 C CA . GLU B 1 288 ? -5.80386 9.70708 -18.11474 1.000 37.96604 288 GLU B CA 1
ATOM 8945 C C . GLU B 1 288 ? -5.58057 10.27469 -16.72113 1.000 36.15301 288 GLU B C 1
ATOM 8946 O O . GLU B 1 288 ? -4.93490 11.31889 -16.56938 1.000 39.77982 288 GLU B O 1
ATOM 8958 N N . ASP B 1 289 ? -6.07195 9.55897 -15.69995 1.000 38.89193 289 ASP B N 1
ATOM 8959 C CA . ASP B 1 289 ? -5.98125 10.05880 -14.33281 1.000 36.72773 289 ASP B CA 1
ATOM 8960 C C . ASP B 1 289 ? -5.39484 9.04273 -13.35724 1.000 37.72891 289 ASP B C 1
ATOM 8961 O O . ASP B 1 289 ? -5.62203 9.15643 -12.15363 1.000 37.12658 289 ASP B O 1
ATOM 8970 N N . GLU B 1 290 ? -4.59206 8.09706 -13.82630 1.000 35.23193 290 GLU B N 1
ATOM 8971 C CA . GLU B 1 290 ? -3.97017 7.11532 -12.94378 1.000 37.42041 290 GLU B CA 1
ATOM 8972 C C . GLU B 1 290 ? -2.45075 7.20714 -13.03225 1.000 37.02205 290 GLU B C 1
ATOM 8973 O O . GLU B 1 290 ? -1.72649 6.21215 -12.87314 1.000 36.84385 290 GLU B O 1
ATOM 8985 N N . PHE B 1 291 ? -1.95321 8.43101 -13.21292 1.000 35.44143 291 PHE B N 1
ATOM 8986 C CA . PHE B 1 291 ? -0.53948 8.74853 -13.01036 1.000 36.84066 291 PHE B CA 1
ATOM 8987 C C . PHE B 1 291 ? -0.42034 9.88809 -12.00818 1.000 38.09855 291 PHE B C 1
ATOM 8988 O O . PHE B 1 291 ? -0.95061 10.97560 -12.25488 1.000 39.97102 291 PHE B O 1
ATOM 9005 N N . THR B 1 292 ? 0.27042 9.65846 -10.88522 1.000 38.86083 292 THR B N 1
ATOM 9006 C CA . THR B 1 292 ? 0.48728 10.75171 -9.93489 1.000 41.50535 292 THR B CA 1
ATOM 9007 C C . THR B 1 292 ? 1.62958 11.64251 -10.41185 1.000 40.28739 292 THR B C 1
ATOM 9008 O O . THR B 1 292 ? 2.39036 11.26862 -11.30416 1.000 40.22719 292 THR B O 1
ATOM 9019 N N . PRO B 1 293 ? 1.76876 12.84270 -9.84624 1.000 40.44850 293 PRO B N 1
ATOM 9020 C CA . PRO B 1 293 ? 2.96387 13.65265 -10.16607 1.000 45.83474 293 PRO B CA 1
ATOM 9021 C C . PRO B 1 293 ? 4.27687 12.91173 -9.93105 1.000 46.53362 293 PRO B C 1
ATOM 9022 O O . PRO B 1 293 ? 5.18310 12.96316 -10.77586 1.000 41.27662 293 PRO B O 1
ATOM 9033 N N . PHE B 1 294 ? 4.41263 12.21234 -8.80310 1.000 45.41852 294 PHE B N 1
ATOM 9034 C CA . PHE B 1 294 ? 5.64640 11.46268 -8.58522 1.000 41.26025 294 PHE B CA 1
ATOM 9035 C C . PHE B 1 294 ? 5.78291 10.32125 -9.58372 1.000 39.92471 294 PHE B C 1
ATOM 9036 O O . PHE B 1 294 ? 6.89478 10.00062 -10.01999 1.000 46.86831 294 PHE B O 1
ATOM 9053 N N . ASP B 1 295 ? 4.66939 9.68175 -9.94379 1.000 39.52772 295 ASP B N 1
ATOM 9054 C CA . ASP B 1 295 ? 4.70622 8.67602 -11.00046 1.000 39.66975 295 ASP B CA 1
ATOM 9055 C C . ASP B 1 295 ? 5.37570 9.22551 -12.25303 1.000 39.21686 295 ASP B C 1
ATOM 9056 O O . ASP B 1 295 ? 6.18944 8.54400 -12.88886 1.000 38.19441 295 ASP B O 1
ATOM 9065 N N . VAL B 1 296 ? 5.03556 10.45802 -12.62758 1.000 38.62435 296 VAL B N 1
ATOM 9066 C CA . VAL B 1 296 ? 5.60931 11.04908 -13.83290 1.000 40.03818 296 VAL B CA 1
ATOM 9067 C C . VAL B 1 296 ? 7.09235 11.33447 -13.62732 1.000 49.51707 296 VAL B C 1
ATOM 9068 O O . VAL B 1 296 ? 7.91223 11.12548 -14.52921 1.000 46.52149 296 VAL B O 1
ATOM 9081 N N . VAL B 1 297 ? 7.46404 11.79839 -12.43299 1.000 48.64239 297 VAL B N 1
ATOM 9082 C CA . VAL B 1 297 ? 8.86857 12.08793 -12.15459 1.000 49.85148 297 VAL B CA 1
ATOM 9083 C C . VAL B 1 297 ? 9.69426 10.80696 -12.21527 1.000 48.46499 297 VAL B C 1
ATOM 9084 O O . VAL B 1 297 ? 10.72703 10.74317 -12.89154 1.000 47.98453 297 VAL B O 1
ATOM 9097 N N . ARG B 1 298 ? 9.24502 9.75736 -11.52651 1.000 42.86085 298 ARG B N 1
ATOM 9098 C CA . ARG B 1 298 ? 10.06743 8.55591 -11.44819 1.000 44.81762 298 ARG B CA 1
ATOM 9099 C C . ARG B 1 298 ? 10.26664 7.94101 -12.83019 1.000 53.54403 298 ARG B C 1
ATOM 9100 O O . ARG B 1 298 ? 11.34430 7.41293 -13.13655 1.000 53.83745 298 ARG B O 1
ATOM 9121 N N . GLN B 1 299 ? 9.24759 8.02388 -13.69270 1.000 48.09076 299 GLN B N 1
ATOM 9122 C CA . GLN B 1 299 ? 9.36706 7.41460 -15.01430 1.000 48.25481 299 GLN B CA 1
ATOM 9123 C C . GLN B 1 299 ? 10.17341 8.29248 -15.96782 1.000 45.90004 299 GLN B C 1
ATOM 9124 O O . GLN B 1 299 ? 11.04152 7.78919 -16.68900 1.000 50.71768 299 GLN B O 1
ATOM 9138 N N . CYS B 1 300 ? 9.91339 9.60010 -15.98953 1.000 38.63333 300 CYS B N 1
ATOM 9139 C CA . CYS B 1 300 ? 10.59169 10.47803 -16.93871 1.000 39.46451 300 CYS B CA 1
ATOM 9140 C C . CYS B 1 300 ? 11.99613 10.88406 -16.49614 1.000 52.15904 300 CYS B C 1
ATOM 9141 O O . CYS B 1 300 ? 12.69410 11.55751 -17.26294 1.000 44.89459 300 CYS B O 1
ATOM 9149 N N . SER B 1 301 ? 12.43221 10.50212 -15.29122 1.000 47.77892 301 SER B N 1
ATOM 9150 C CA . SER B 1 301 ? 13.79568 10.76877 -14.85104 1.000 46.61237 301 SER B CA 1
ATOM 9151 C C . SER B 1 301 ?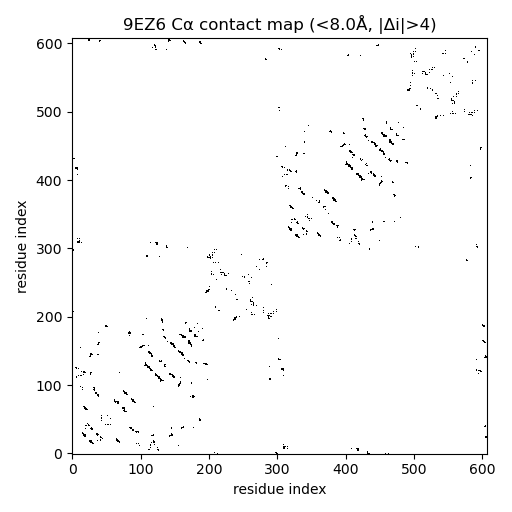 14.56822 9.49396 -14.54322 1.000 54.72024 301 SER B C 1
ATOM 9152 O O . SER B 1 301 ? 15.75108 9.57612 -14.19309 1.000 48.63463 301 SER B O 1
ATOM 9160 N N . GLY B 1 302 ? 13.94172 8.32728 -14.66184 1.000 46.35932 302 GLY B N 1
ATOM 9161 C CA . GLY B 1 302 ? 14.64683 7.07306 -14.48925 1.000 45.71143 302 GLY B CA 1
ATOM 9162 C C . GLY B 1 302 ? 14.96592 6.70784 -13.05752 1.000 54.67692 302 GLY B C 1
ATOM 9163 O O . GLY B 1 302 ? 16.03566 6.14605 -12.79022 1.000 43.54644 302 GLY B O 1
ATOM 9167 N N . VAL B 1 303 ? 14.06735 7.01898 -12.12158 1.000 48.18947 303 VAL B N 1
ATOM 9168 C CA . VAL B 1 303 ? 14.30101 6.67427 -10.72587 1.000 50.02017 303 VAL B CA 1
ATOM 9169 C C . VAL B 1 303 ? 14.35552 5.15746 -10.58130 1.000 52.22230 303 VAL B C 1
ATOM 9170 O O . VAL B 1 303 ? 13.52647 4.42754 -11.13870 1.000 47.39911 303 VAL B O 1
ATOM 9183 N N . THR B 1 304 ? 15.33432 4.68167 -9.81439 1.000 46.58647 304 THR B N 1
ATOM 9184 C CA . THR B 1 304 ? 15.64943 3.27064 -9.66873 1.000 42.66656 304 THR B CA 1
ATOM 9185 C C . THR B 1 304 ? 15.50063 2.85378 -8.21164 1.000 54.96266 304 THR B C 1
ATOM 9186 O O . THR B 1 304 ? 15.56947 3.68105 -7.29872 1.000 45.86017 304 THR B O 1
ATOM 9197 N N . PHE B 1 305 ? 15.30083 1.55494 -8.00199 1.000 46.11246 305 PHE B N 1
ATOM 9198 C CA . PHE B 1 305 ? 14.98266 1.03559 -6.68192 1.000 60.03975 305 PHE B CA 1
ATOM 9199 C C . PHE B 1 305 ? 15.88590 -0.13160 -6.31617 1.000 68.66906 305 PHE B C 1
ATOM 9200 O O . PHE B 1 305 ? 16.44067 -0.81812 -7.17615 1.000 64.22926 305 PHE B O 1
ATOM 9217 N N . GLN B 1 306 ? 16.01737 -0.34792 -5.01139 1.000 86.45462 306 GLN B N 1
ATOM 9218 C CA . GLN B 1 306 ? 16.82839 -1.43992 -4.48786 1.000 86.91036 306 GLN B CA 1
ATOM 9219 C C . GLN B 1 306 ? 16.49080 -1.67610 -3.02051 1.000 82.95630 306 GLN B C 1
ATOM 9220 O O . GLN B 1 306 ? 17.12161 -2.49768 -2.35039 1.000 95.45961 306 GLN B O 1
ATOM 9251 N N . PHE C 2 2 ? 19.39382 12.04366 -34.29036 1.000 53.39564 2 PHE C N 1
ATOM 9252 C CA . PHE C 2 2 ? 18.28692 11.70613 -33.39561 1.000 49.17669 2 PHE C CA 1
ATOM 9253 C C . PHE C 2 2 ? 18.09254 10.19828 -33.28489 1.000 44.87683 2 PHE C C 1
ATOM 9254 O O . PHE C 2 2 ? 16.98580 9.72837 -32.99274 1.000 40.93440 2 PHE C O 1
ATOM 9271 N N . THR C 2 3 ? 19.17122 9.44351 -33.52163 1.000 42.24545 3 THR C N 1
ATOM 9272 C CA . THR C 2 3 ? 19.20639 7.98650 -33.39923 1.000 39.91720 3 THR C CA 1
ATOM 9273 C C . THR C 2 3 ? 20.24676 7.64518 -32.33917 1.000 38.59312 3 THR C C 1
ATOM 9274 O O . THR C 2 3 ? 21.44963 7.81352 -32.56750 1.000 35.25280 3 THR C O 1
ATOM 9285 N N . ARG C 2 4 ? 19.79413 7.16953 -31.18077 1.000 36.40804 4 ARG C N 1
ATOM 9286 C CA . ARG C 2 4 ? 20.64183 7.12364 -29.99450 1.000 35.89137 4 ARG C CA 1
ATOM 9287 C C . ARG C 2 4 ? 20.75198 5.70784 -29.45235 1.000 33.99364 4 ARG C C 1
ATOM 9288 O O . ARG C 2 4 ? 19.73883 5.07185 -29.14214 1.000 32.30069 4 ARG C O 1
ATOM 9309 N N . LEU C 2 5 ? 21.98583 5.22166 -29.33447 1.000 32.25922 5 LEU C N 1
ATOM 9310 C CA . LEU C 2 5 ? 22.24888 4.04012 -28.52618 1.000 32.00313 5 LEU C CA 1
ATOM 9311 C C . LEU C 2 5 ? 22.15895 4.44195 -27.05647 1.000 31.60945 5 LEU C C 1
ATOM 9312 O O . LEU C 2 5 ? 22.91993 5.29656 -26.59732 1.000 34.57477 5 LEU C O 1
ATOM 9328 N N . GLN C 2 6 ? 21.23998 3.83390 -26.31035 1.000 32.98980 6 GLN C N 1
ATOM 9329 C CA . GLN C 2 6 ? 20.88657 4.35995 -24.98661 1.000 30.38365 6 GLN C CA 1
ATOM 9330 C C . GLN C 2 6 ? 21.74106 3.75601 -23.87582 1.000 32.78303 6 GLN C C 1
ATOM 9331 O O . GLN C 2 6 ? 21.24608 3.31294 -22.83795 1.000 31.52298 6 GLN C O 1
ATOM 9345 N N . SER C 2 7 ? 23.05742 3.77613 -24.08969 1.000 34.13521 7 SER C N 1
ATOM 9346 C CA . SER C 2 7 ? 24.00126 3.61560 -22.99426 1.000 34.52012 7 SER C CA 1
ATOM 9347 C C . SER C 2 7 ? 24.10842 4.94956 -22.25922 1.000 41.72712 7 SER C C 1
ATOM 9348 O O . SER C 2 7 ? 23.49678 5.94453 -22.65322 1.000 46.30040 7 SER C O 1
ATOM 9356 N N . LEU C 2 8 ? 24.89756 4.98467 -21.18674 1.000 40.60003 8 LEU C N 1
ATOM 9357 C CA . LEU C 2 8 ? 25.11031 6.18835 -20.39373 1.000 48.35154 8 LEU C CA 1
ATOM 9358 C C . LEU C 2 8 ? 26.59852 6.49842 -20.37627 1.000 54.30823 8 LEU C C 1
ATOM 9359 O O . LEU C 2 8 ? 27.41521 5.60125 -20.15132 1.000 49.16811 8 LEU C O 1
ATOM 9375 N N . GLU C 2 9 ? 26.94537 7.75866 -20.61893 1.000 62.18897 9 GLU C N 1
ATOM 9376 C CA . GLU C 2 9 ? 28.33546 8.18678 -20.69740 1.000 65.61223 9 GLU C CA 1
ATOM 9377 C C . GLU C 2 9 ? 28.76552 8.82481 -19.38244 1.000 71.92239 9 GLU C C 1
ATOM 9378 O O . GLU C 2 9 ? 28.01960 9.60880 -18.78663 1.000 71.78507 9 GLU C O 1
ATOM 9390 N N . ASN C 2 10 ? 29.97539 8.48246 -18.93930 1.000 82.14532 10 ASN C N 1
ATOM 9391 C CA . ASN C 2 10 ? 30.52407 8.97151 -17.67448 1.000 80.40088 10 ASN C CA 1
ATOM 9392 C C . ASN C 2 10 ? 29.60299 8.60676 -16.51862 1.000 78.81137 10 ASN C C 1
ATOM 9393 O O . ASN C 2 10 ? 29.40114 7.42197 -16.22765 1.000 77.99281 10 ASN C O 1
#

Radius of gyration: 24.95 Å; Cα contacts (8 Å, |Δi|>4): 1447; chains: 3; bounding box: 68×58×66 Å

B-factor: mean 56.42, std 19.25, range [22.61, 147.7]

Nearest PDB structures (foldseek):
  7m8z-assembly1_A-2  TM=9.968E-01  e=3.001E-59  Severe acute respiratory syndrome coronavirus 2
  7m8y-assembly1_A-2  TM=9.914E-01  e=5.287E-59  Severe acute respiratory syndrome coronavirus 2
  7v7m-assembly1_A-2  TM=9.907E-01  e=7.566E-58  Severe acute respiratory syndrome coronavirus 2
  7vk4-assembly1_B  TM=9.944E-01  e=6.505E-57  Severe acute respiratory syndrome coronavirus 2
  8j36-assembly1_A  TM=9.489E-01  e=1.333E-57  Severe acute respiratory syndrome coronavirus 2

Sequence (608 aa):
SGFRKMAFPSGKVEGCMVQVTCGTTTLNGLWLDDVVYCPRAVICTSEDMLNPNYEDLLIRKSNHNFLVQAGNVQLRVIGHSMQNCVLKLKVDTANPKTPKYKFVVRIQPGQTFSVLACYNGSPSGVYQCAMRPNFTIKGSFLNGSAGSVGFNIDYDVSFCCYMHHMELPTGVHAGTDLEGNFYGPFVDRQTAQAAGTDTTITVNVLAWLYAAVINGDRRWFLNRFTTTLNDFNLVAMKYNYEPLTQDHVDILGPLSAQTGIAVLDMCASLKELLQNGMNGRTILGSALLEDEFTPFDVVRQCSGSGFRKMAFPSGKVEGCMVQVTCGTTTLNGLWLDDVVYCPRAVICPNYEDLLIRKSNHNFLVQAGNVQLRVIGHSMQNCVLKLKVDTANPKTPKYKFVRIQPGQTFSVLACYNGSPSGVYQCAMRPNFTIKGSFLNGSAGSVGFNIDYDVSFCYMHHMELPTGVHAGTDLEGNFYGPFVDRQTAQAAGTDTTITVNVLAWLYAAVINGDRWFLNRFTTTLNDFNLVAMKYNYEPLTQDHVDILGPLSAQTGIAVLDMCASLKELLQNGMNGRTILGSALLEDEFTPFDVVRQCSGVTFQFTRLQSLEN

Solvent-accessible surface area: 24967 Å² total

Secondary structure (DSSP, 8-state):
-----PBPP-HHHHTTEEEEEETTEEEEEEEETTEEEEEGGGGS-SS--SS--HHHHHHT--GGGEEEEETTEEEPEEEEEEETTEEEEEESS--TTPPS-EE-PPPTT-EEEEEEEETTEEEEEEEEE--TTS-B-----TT-TT-EEEE-S---EEEEEEEEE-TTS-EEEE-TTSPBSSS--SS-S---PPPP-B-HHHHHHHHHHHHHTT--TT--S----HHHHHHHHHTTTBPPPPHHHHHHTHHHHHHHT--HHHHHHHHHHHHHH--TT--BTTBSS---S--HHHHHHHT--/------BPP-HHHHTTEEEEEETTEEEEEEEETTEEEEEGGGG---SHHHHTT--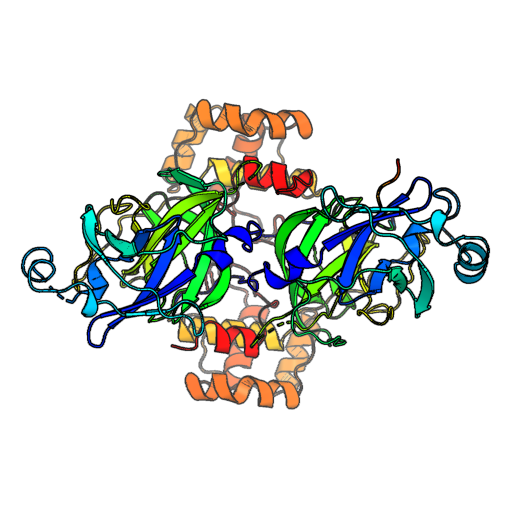GGGEEEEETTEEEPEEEEEEETTEEEEEESS--TTPPS-EE--PPTT-EEEEEEEETTEEEEEEEEE--TTS-B-----TT-TT-EEEE-----EEEEEEEEE-TTS-EEEE-TTSPBSSS--SSSS--------B-HHHHHHHHHHHHHTT--TT--S----HHHHHHHHHHTTB----HHHHHHTHHHHHHHT--HHHHHHHHHHHHHH--TT--BTTBSS------HHHHHHHHHT----/--EE--EE-

Organism: Severe acute respiratory syndrome coronavirus 2 (NCBI:txid2697049)